Protein AF-A0A108T9I3-F1 (afdb_monomer_lite)

Radius of gyration: 27.57 Å; chains: 1; bounding box: 82×49×71 Å

pLDDT: mean 85.14, std 15.47, range [22.41, 98.88]

Sequence (530 aa):
MWTVSLASMAGVGVYHGQWYLVVEGLPQGRVNMVMTVDGNSQPPIVTITDPADASRILDVEEVRAAGDSLTGRFRAMGVKLSLCLGLHDNRNATGLLMDHFSIKASKDKLFELEIKEGDEDKLSVKDTVWLLAPILVDCSKKVGPRPQPERYMNTTPVNHPNDGCFLNEQGLHALVTRVWAGPGYVDEAGFQTAHEMSDYLLMSYGLVSAEQKKIFKDELIELKHRFPKLRYIEAGNEYDYEQTKGVTVKEYYRKVFRPMMEVVNEVNRELQPDIPIEIGGPVSSCFNPEWIAQLLDDYKADVSADKRLDFISYHGYFVWDETGRNRLFFKDNPSRVLGQREAIDKMLHERGLNESLPVFVSEMGIYPGPLADDYNSMDDDRVRQAVGMLSLFYWYGKSKYIYPFNWVIRHHLEGRKDMLFTADDRTPLEPQFTPYGEAIRKLSLQADTAVSVSYPEPEDGKGLYVQAAIDHDKITLLFWNYQQMGRHAVAARLELKNVPAEWQAAIAQLPTTIVLAPNSIRQLVIPSRQ

Structure (mmCIF, N/CA/C/O backbone):
data_AF-A0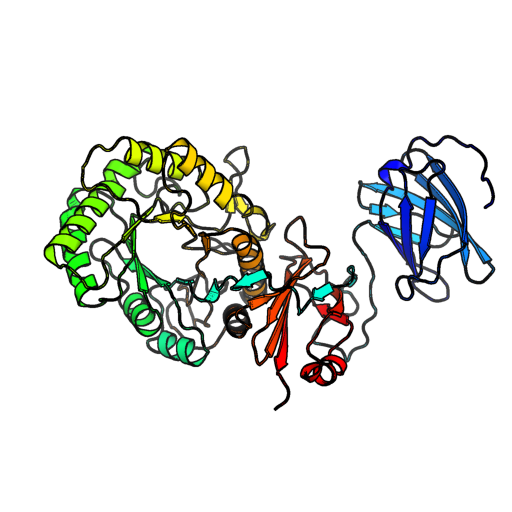A108T9I3-F1
#
_entry.id   AF-A0A108T9I3-F1
#
loop_
_atom_site.group_PDB
_atom_site.id
_atom_site.type_symbol
_atom_site.label_atom_id
_atom_site.label_alt_id
_atom_site.label_comp_id
_atom_site.label_asym_id
_atom_site.label_entity_id
_atom_site.label_seq_id
_atom_site.pdbx_PDB_ins_code
_atom_site.Cartn_x
_atom_site.Cartn_y
_atom_site.Cartn_z
_atom_site.occupancy
_atom_site.B_iso_or_equiv
_atom_site.auth_seq_id
_atom_site.auth_comp_id
_atom_site.auth_asym_id
_atom_site.auth_atom_id
_atom_site.pdbx_PDB_model_num
ATOM 1 N N . MET A 1 1 ? 51.246 -8.852 -21.019 1.00 27.09 1 MET A N 1
ATOM 2 C CA . MET A 1 1 ? 51.237 -8.156 -19.718 1.00 27.09 1 MET A CA 1
ATOM 3 C C . MET A 1 1 ? 52.395 -7.168 -19.763 1.00 27.09 1 MET A C 1
ATOM 5 O O . MET A 1 1 ? 53.535 -7.607 -19.738 1.00 27.09 1 MET A O 1
ATOM 9 N N . TRP A 1 2 ? 52.122 -5.885 -20.011 1.00 22.41 2 TRP A N 1
ATOM 10 C CA . TRP A 1 2 ? 53.150 -4.842 -20.106 1.00 22.41 2 TRP A CA 1
ATOM 11 C C . TRP A 1 2 ? 53.031 -3.925 -18.889 1.00 22.41 2 TRP A C 1
ATOM 13 O O . TRP A 1 2 ? 51.935 -3.499 -18.538 1.00 22.41 2 TRP A O 1
ATOM 23 N N . THR A 1 3 ? 54.157 -3.683 -18.227 1.00 28.61 3 THR A N 1
ATOM 24 C CA . THR A 1 3 ? 54.309 -2.853 -17.029 1.00 28.61 3 THR A CA 1
ATOM 25 C C . THR A 1 3 ? 54.319 -1.370 -17.412 1.00 28.61 3 THR A C 1
ATOM 27 O O . THR A 1 3 ? 55.130 -0.957 -18.240 1.00 28.61 3 THR A O 1
ATOM 30 N N . VAL A 1 4 ? 53.445 -0.565 -16.800 1.00 32.66 4 VAL A N 1
ATOM 31 C CA . VAL A 1 4 ? 53.389 0.903 -16.960 1.00 32.66 4 VAL A CA 1
ATOM 32 C C . VAL A 1 4 ? 54.052 1.577 -15.751 1.00 32.66 4 VAL A C 1
ATOM 34 O O . VAL A 1 4 ? 53.945 1.091 -14.626 1.00 32.66 4 VAL A O 1
ATOM 37 N N . SER A 1 5 ? 54.800 2.658 -16.003 1.00 31.20 5 SER A N 1
ATOM 38 C CA . SER A 1 5 ? 55.717 3.300 -15.051 1.00 31.20 5 SER A CA 1
ATOM 39 C C . SER A 1 5 ? 55.016 4.114 -13.953 1.00 31.20 5 SER A C 1
ATOM 41 O O . SER A 1 5 ? 53.953 4.692 -14.161 1.00 31.20 5 SER A O 1
ATOM 43 N N . LEU A 1 6 ? 55.671 4.194 -12.788 1.00 41.00 6 LEU A N 1
ATOM 44 C CA . LEU A 1 6 ? 55.225 4.920 -11.597 1.00 41.00 6 LEU A CA 1
ATOM 45 C C . LEU A 1 6 ? 55.155 6.446 -11.809 1.00 41.00 6 LEU A C 1
ATOM 47 O O . LEU A 1 6 ? 56.161 7.080 -12.123 1.00 41.00 6 LEU A O 1
ATOM 51 N N . ALA A 1 7 ? 53.988 7.027 -11.520 1.00 34.81 7 ALA A N 1
ATOM 52 C CA . ALA A 1 7 ? 53.776 8.429 -11.148 1.00 34.81 7 ALA A CA 1
ATOM 53 C C . ALA A 1 7 ? 52.651 8.490 -10.091 1.00 34.81 7 ALA A C 1
ATOM 55 O O . ALA A 1 7 ? 51.806 7.599 -10.047 1.00 34.81 7 ALA A O 1
ATOM 56 N N . SER A 1 8 ? 52.692 9.488 -9.200 1.00 40.34 8 SER A N 1
ATOM 57 C CA . SER A 1 8 ? 51.957 9.554 -7.922 1.00 40.34 8 SER A CA 1
ATOM 58 C C . SER A 1 8 ? 50.472 9.160 -8.002 1.00 40.34 8 SER A C 1
ATOM 60 O O . SER A 1 8 ? 49.706 9.796 -8.717 1.00 40.34 8 SER A O 1
ATOM 62 N N . MET A 1 9 ? 50.073 8.154 -7.214 1.00 50.31 9 MET A N 1
ATOM 63 C CA . MET A 1 9 ? 48.766 7.474 -7.271 1.00 50.31 9 MET A CA 1
ATOM 64 C C . MET A 1 9 ? 47.796 7.859 -6.134 1.00 50.31 9 MET A C 1
ATOM 66 O O . MET A 1 9 ? 46.978 7.050 -5.701 1.00 50.31 9 MET A O 1
ATOM 70 N N . ALA A 1 10 ? 47.873 9.088 -5.622 1.00 44.78 10 ALA A N 1
ATOM 71 C CA . ALA A 1 10 ? 46.897 9.596 -4.657 1.00 44.78 10 ALA A CA 1
ATOM 72 C C . ALA A 1 10 ? 45.699 10.197 -5.420 1.00 44.78 10 ALA A C 1
ATOM 74 O O . ALA A 1 10 ? 45.800 11.302 -5.952 1.00 44.78 10 ALA A O 1
ATOM 75 N N . GLY A 1 11 ? 44.590 9.450 -5.526 1.00 52.97 11 GLY A N 1
ATOM 76 C CA . GLY A 1 11 ? 43.345 9.940 -6.149 1.00 52.97 11 GLY A CA 1
ATOM 77 C C . GLY A 1 11 ? 42.548 8.936 -6.992 1.00 52.97 11 GLY A C 1
ATOM 78 O O . GLY A 1 11 ? 41.434 9.235 -7.394 1.00 52.97 11 GLY A O 1
ATOM 79 N N . VAL A 1 12 ? 43.040 7.720 -7.256 1.00 56.31 12 VAL A N 1
ATOM 80 C CA . VAL A 1 12 ? 42.301 6.766 -8.122 1.00 56.31 12 VAL A CA 1
ATOM 81 C C . VAL A 1 12 ? 41.047 6.195 -7.437 1.00 56.31 12 VAL A C 1
ATOM 83 O O . VAL A 1 12 ? 40.071 5.861 -8.104 1.00 56.31 12 VAL A O 1
ATOM 86 N N . GLY A 1 13 ? 41.035 6.119 -6.100 1.00 61.12 13 GLY A N 1
ATOM 87 C CA . GLY A 1 13 ? 39.932 5.531 -5.329 1.00 61.12 13 GLY A CA 1
ATOM 88 C C . GLY A 1 13 ? 38.581 6.236 -5.509 1.00 61.12 13 GLY A C 1
ATOM 89 O O . GLY A 1 13 ? 37.550 5.573 -5.499 1.00 61.12 13 GLY A O 1
ATOM 90 N N . VAL A 1 14 ? 38.563 7.552 -5.758 1.00 67.06 14 VAL A N 1
ATOM 91 C CA . VAL A 1 14 ? 37.309 8.295 -6.011 1.00 67.06 14 VAL A CA 1
ATOM 92 C C . VAL A 1 14 ? 36.669 7.926 -7.356 1.00 67.06 14 VAL A C 1
ATOM 94 O O . VAL A 1 14 ? 35.442 7.904 -7.488 1.00 67.06 14 VAL A O 1
ATOM 97 N N . TYR A 1 15 ? 37.490 7.509 -8.321 1.00 73.50 15 TYR A N 1
ATOM 98 C CA . TYR A 1 15 ? 37.041 6.990 -9.608 1.00 73.50 15 TYR A CA 1
ATOM 99 C C . TYR A 1 15 ? 36.692 5.497 -9.572 1.00 73.50 15 TYR A C 1
ATOM 101 O O . TYR A 1 15 ? 36.250 4.985 -10.593 1.00 73.50 15 TYR A O 1
ATOM 109 N N . HIS A 1 16 ? 36.827 4.794 -8.440 1.00 81.56 16 HIS A N 1
ATOM 110 C CA . HIS A 1 16 ? 36.501 3.367 -8.364 1.00 81.56 16 HIS A CA 1
ATOM 111 C C . HIS A 1 16 ? 35.048 3.087 -8.791 1.00 81.56 16 HIS A C 1
ATOM 113 O O . HIS A 1 16 ? 34.114 3.800 -8.393 1.00 81.56 16 HIS A O 1
ATOM 119 N N . GLY A 1 17 ? 34.879 2.031 -9.588 1.00 74.00 17 GLY A N 1
ATOM 120 C CA . GLY A 1 17 ? 33.599 1.584 -10.127 1.00 74.00 17 GLY A CA 1
ATOM 121 C C . GLY A 1 17 ? 33.434 1.850 -11.624 1.00 74.00 17 GLY A C 1
ATOM 122 O O . GLY A 1 17 ? 34.388 2.142 -12.348 1.00 74.00 17 GLY A O 1
ATOM 123 N N . GLN A 1 18 ? 32.200 1.695 -12.094 1.00 80.31 18 GLN A N 1
ATOM 124 C CA . GLN A 1 18 ? 31.828 1.860 -13.494 1.00 80.31 18 GLN A CA 1
ATOM 125 C C . GLN A 1 18 ? 31.383 3.301 -13.771 1.00 80.31 18 GLN A C 1
ATOM 127 O O . GLN A 1 18 ? 30.602 3.876 -13.018 1.00 80.31 18 GLN A O 1
ATOM 132 N N . TRP A 1 19 ? 31.874 3.857 -14.872 1.00 83.81 19 TRP A N 1
ATOM 133 C CA . TRP A 1 19 ? 31.582 5.189 -15.382 1.00 83.81 19 TRP A CA 1
ATOM 134 C C . TRP A 1 19 ? 31.080 5.096 -16.816 1.00 83.81 19 TRP A C 1
ATOM 136 O O . TRP A 1 19 ? 31.602 4.344 -17.638 1.00 83.81 19 TRP A O 1
ATOM 146 N N . TYR A 1 20 ? 30.093 5.913 -17.135 1.00 79.31 20 TYR A N 1
ATOM 147 C CA . TYR A 1 20 ? 29.485 6.020 -18.449 1.00 79.31 20 TYR A CA 1
ATOM 148 C C . TYR A 1 20 ? 29.906 7.336 -19.069 1.00 79.31 20 TYR A C 1
ATOM 150 O O . TYR A 1 20 ? 29.678 8.395 -18.494 1.00 79.31 20 TYR A O 1
ATOM 158 N N . LEU A 1 21 ? 30.577 7.249 -20.211 1.00 84.06 21 LEU A N 1
ATOM 159 C CA . LEU A 1 21 ? 31.202 8.367 -20.892 1.00 84.06 21 LEU A CA 1
ATOM 160 C C . LEU A 1 21 ? 30.420 8.694 -22.157 1.00 84.06 21 LEU A C 1
ATOM 162 O O . LEU A 1 21 ? 30.103 7.818 -22.963 1.00 84.06 21 LEU A O 1
ATOM 166 N N . VAL A 1 22 ? 30.190 9.981 -22.351 1.00 81.12 22 VAL A N 1
ATOM 167 C CA . VAL A 1 22 ? 29.563 10.564 -23.528 1.00 81.12 22 VAL A CA 1
ATOM 168 C C . VAL A 1 22 ? 30.554 11.530 -24.141 1.00 81.12 22 VAL A C 1
ATOM 170 O O . VAL A 1 22 ? 30.926 12.505 -23.495 1.00 81.12 22 VAL A O 1
ATOM 173 N N . VAL A 1 23 ? 30.970 11.261 -25.375 1.00 83.06 23 VAL A N 1
ATOM 174 C CA . VAL A 1 23 ? 31.850 12.136 -26.148 1.00 83.06 23 VAL A CA 1
ATOM 175 C C . VAL A 1 23 ? 31.029 12.877 -27.193 1.00 83.06 23 VAL A C 1
ATOM 177 O O . VAL A 1 23 ? 30.382 12.258 -28.040 1.00 83.06 23 VAL A O 1
ATOM 180 N N . GLU A 1 24 ? 31.071 14.202 -27.143 1.00 79.06 24 GLU A N 1
ATOM 181 C CA . GLU A 1 24 ? 30.336 15.106 -28.025 1.00 79.06 24 GLU A CA 1
ATOM 182 C C . GLU A 1 24 ? 31.293 15.834 -28.984 1.00 79.06 24 GLU A C 1
ATOM 184 O O . GLU A 1 24 ? 32.443 16.128 -28.651 1.00 79.06 24 GLU A O 1
ATOM 189 N N . GLY A 1 25 ? 30.804 16.155 -30.186 1.00 74.50 25 GLY A N 1
ATOM 190 C CA . GLY A 1 25 ? 31.537 16.955 -31.176 1.00 74.50 25 GLY A CA 1
ATOM 191 C C . GLY A 1 25 ? 32.427 16.173 -32.148 1.00 74.50 25 GLY A C 1
ATOM 192 O O . GLY A 1 25 ? 33.149 16.797 -32.922 1.00 74.50 25 GLY A O 1
ATOM 193 N N . LEU A 1 26 ? 32.391 14.835 -32.142 1.00 77.00 26 LEU A N 1
ATOM 194 C CA . LEU A 1 26 ? 33.116 14.032 -33.134 1.00 77.00 26 LEU A CA 1
ATOM 195 C C . LEU A 1 26 ? 32.458 14.142 -34.530 1.00 77.00 26 LEU A C 1
ATOM 197 O O . LEU A 1 26 ? 31.241 14.318 -34.617 1.00 77.00 26 LEU A O 1
ATOM 201 N N . PRO A 1 27 ? 33.219 13.975 -35.633 1.00 70.25 27 PRO A N 1
ATOM 202 C CA . PRO A 1 27 ? 32.680 14.019 -37.001 1.00 70.25 27 PRO A CA 1
ATOM 203 C C . PRO A 1 27 ? 31.541 13.023 -37.272 1.00 70.25 27 PRO A C 1
ATOM 205 O O . PRO A 1 27 ? 30.636 13.306 -38.049 1.00 70.25 27 PRO A O 1
ATOM 208 N N . GLN A 1 28 ? 31.583 11.864 -36.617 1.00 63.97 28 GLN A N 1
ATOM 209 C CA . GLN A 1 28 ? 30.567 10.810 -36.667 1.00 63.97 28 GLN A CA 1
ATOM 210 C C . GLN A 1 28 ? 29.396 11.030 -35.691 1.00 63.97 28 GLN A C 1
ATOM 212 O O . GLN A 1 28 ? 28.569 10.141 -35.517 1.00 63.97 28 GLN A O 1
ATOM 217 N N . GLY A 1 29 ? 29.336 12.192 -35.038 1.00 67.44 29 GLY A N 1
ATOM 218 C CA . GLY A 1 29 ? 28.352 12.499 -34.008 1.00 67.44 29 GLY A CA 1
ATOM 219 C C . GLY A 1 29 ? 28.766 12.007 -32.623 1.00 67.44 29 GLY A C 1
ATOM 220 O O . GLY A 1 29 ? 29.940 11.804 -32.325 1.00 67.44 29 GLY A O 1
ATOM 221 N N . ARG A 1 30 ? 27.790 11.857 -31.734 1.00 71.69 30 ARG A N 1
ATOM 222 C CA . ARG A 1 30 ? 28.009 11.464 -30.339 1.00 71.69 30 ARG A CA 1
ATOM 223 C C . ARG A 1 30 ? 28.505 10.016 -30.233 1.00 71.69 30 ARG A C 1
ATOM 225 O O . ARG A 1 30 ? 27.968 9.129 -30.890 1.00 71.69 30 ARG A O 1
ATOM 232 N N . VAL A 1 31 ? 29.479 9.763 -29.356 1.00 76.06 31 VAL A N 1
ATOM 233 C CA . VAL A 1 31 ? 29.969 8.407 -29.045 1.00 76.06 31 VAL A CA 1
ATOM 234 C C . VAL A 1 31 ? 29.821 8.112 -27.559 1.00 76.06 31 VAL A C 1
ATOM 236 O O . VAL A 1 31 ? 30.131 8.937 -26.705 1.00 76.06 31 VAL A O 1
ATOM 239 N N . ASN A 1 32 ? 29.363 6.903 -27.265 1.00 75.00 32 ASN A N 1
ATOM 240 C CA . ASN A 1 32 ? 29.048 6.411 -25.936 1.00 75.00 32 ASN A CA 1
ATOM 241 C C . ASN A 1 32 ? 30.070 5.326 -25.552 1.00 75.00 32 ASN A C 1
ATOM 243 O O . ASN A 1 32 ? 30.344 4.436 -26.351 1.00 75.00 32 ASN A O 1
ATOM 247 N N . MET A 1 33 ? 30.646 5.392 -24.351 1.00 78.94 33 MET A N 1
ATOM 248 C CA . MET A 1 33 ? 31.641 4.433 -23.850 1.00 78.94 33 MET A CA 1
ATOM 249 C C . MET A 1 33 ? 31.364 4.076 -22.389 1.00 78.94 33 MET A C 1
ATOM 251 O O . MET A 1 33 ? 30.764 4.853 -21.649 1.00 78.94 33 MET A O 1
ATOM 255 N N . VAL A 1 34 ? 31.835 2.913 -21.950 1.00 77.44 34 VAL A N 1
ATOM 256 C CA . VAL A 1 34 ? 31.811 2.508 -20.539 1.00 77.44 34 VAL A CA 1
ATOM 257 C C . VAL A 1 34 ? 33.240 2.338 -20.057 1.00 77.44 34 VAL A C 1
ATOM 259 O O . VAL A 1 34 ? 33.960 1.503 -20.591 1.00 77.44 34 VAL A O 1
ATOM 262 N N . MET A 1 35 ? 33.643 3.093 -19.040 1.00 84.44 35 MET A N 1
ATOM 263 C CA . MET A 1 35 ? 34.938 2.977 -18.377 1.00 84.44 35 MET A CA 1
ATOM 264 C C . MET A 1 35 ? 34.757 2.318 -17.009 1.00 84.44 35 MET A C 1
ATOM 266 O O . MET A 1 35 ? 34.059 2.854 -16.160 1.00 84.44 35 MET A O 1
ATOM 270 N N . THR A 1 36 ? 35.407 1.188 -16.753 1.00 81.12 36 THR A N 1
ATOM 271 C CA . THR A 1 36 ? 35.439 0.571 -15.419 1.00 81.12 36 THR A CA 1
ATOM 272 C C . THR A 1 36 ? 36.816 0.753 -14.813 1.00 81.12 36 THR A C 1
ATOM 274 O O . THR A 1 36 ? 37.811 0.405 -15.449 1.00 81.12 36 THR A O 1
ATOM 277 N N . VAL A 1 37 ? 36.870 1.283 -13.592 1.00 80.81 37 VAL A N 1
ATOM 278 C CA . VAL A 1 37 ? 38.105 1.543 -12.848 1.00 80.81 37 VAL A CA 1
ATOM 279 C C . VAL A 1 37 ? 38.138 0.654 -11.610 1.00 80.81 37 VAL A C 1
ATOM 281 O O . VAL A 1 37 ? 37.393 0.868 -10.652 1.00 80.81 37 VAL A O 1
ATOM 284 N N . ASP A 1 38 ? 39.047 -0.315 -11.592 1.00 75.69 38 ASP A N 1
ATOM 285 C CA . ASP A 1 38 ? 39.394 -1.050 -10.381 1.00 75.69 38 ASP A CA 1
ATOM 286 C C . ASP A 1 38 ? 40.496 -0.309 -9.614 1.00 75.69 38 ASP A C 1
ATOM 288 O O . ASP A 1 38 ? 41.683 -0.630 -9.689 1.00 75.69 38 ASP A O 1
ATOM 292 N N . GLY A 1 39 ? 40.081 0.701 -8.851 1.00 66.38 39 GLY A N 1
ATOM 293 C CA . GLY A 1 39 ? 40.964 1.458 -7.960 1.00 66.38 39 GLY A CA 1
ATOM 294 C C . GLY A 1 39 ? 41.554 0.672 -6.776 1.00 66.38 39 GLY A C 1
ATOM 295 O O . GLY A 1 39 ? 42.382 1.235 -6.065 1.00 66.38 39 GLY A O 1
ATOM 296 N N . ASN A 1 40 ? 41.153 -0.589 -6.552 1.00 68.62 40 ASN A N 1
ATOM 297 C CA . ASN A 1 40 ? 41.676 -1.424 -5.461 1.00 68.62 40 ASN A CA 1
ATOM 298 C C . ASN A 1 40 ? 42.895 -2.259 -5.891 1.00 68.62 40 ASN A C 1
ATOM 300 O O . ASN A 1 40 ? 43.617 -2.787 -5.043 1.00 68.62 40 ASN A O 1
ATOM 304 N N . SER A 1 41 ? 43.140 -2.371 -7.198 1.00 60.62 41 SER A N 1
ATOM 305 C CA . SER A 1 41 ? 44.319 -3.028 -7.765 1.00 60.62 41 SER A CA 1
ATOM 306 C C . SER A 1 41 ? 45.537 -2.089 -7.800 1.00 60.62 41 SER A C 1
ATOM 308 O O . SER A 1 41 ? 45.401 -0.870 -7.921 1.00 60.62 41 SER A O 1
ATOM 310 N N . GLN A 1 42 ? 46.752 -2.642 -7.668 1.00 63.75 42 GLN A N 1
ATOM 311 C CA . GLN A 1 42 ? 48.006 -1.894 -7.832 1.00 63.75 42 GLN A CA 1
ATOM 312 C C . GLN A 1 42 ? 48.895 -2.553 -8.901 1.00 63.75 42 GLN A C 1
ATOM 314 O O . GLN A 1 42 ? 49.471 -3.611 -8.634 1.00 63.75 42 GLN A O 1
ATOM 319 N N . PRO A 1 43 ? 49.038 -1.946 -10.098 1.00 61.62 43 PRO A N 1
ATOM 320 C CA . PRO A 1 43 ? 48.430 -0.682 -10.540 1.00 61.62 43 PRO A CA 1
ATOM 321 C C . PRO A 1 43 ? 46.909 -0.802 -10.763 1.00 61.62 43 PRO A C 1
ATOM 323 O O . PRO A 1 43 ? 46.436 -1.911 -11.014 1.00 61.62 43 PRO A O 1
ATOM 326 N N . PRO A 1 44 ? 46.153 0.312 -10.705 1.00 63.72 44 PRO A N 1
ATOM 327 C CA . PRO A 1 44 ? 44.722 0.306 -10.982 1.00 63.72 44 PRO A CA 1
ATOM 328 C C . PRO A 1 44 ? 44.448 -0.162 -12.410 1.00 63.72 44 PRO A C 1
ATOM 330 O O . PRO A 1 44 ? 45.069 0.311 -13.366 1.00 63.72 44 PRO A O 1
ATOM 333 N N . ILE A 1 45 ? 43.497 -1.075 -12.556 1.00 71.56 45 ILE A N 1
ATOM 334 C CA . ILE A 1 45 ? 43.069 -1.589 -13.853 1.00 71.56 45 ILE A CA 1
ATOM 335 C C . ILE A 1 45 ? 41.927 -0.715 -14.361 1.00 71.56 45 ILE A C 1
ATOM 337 O O . ILE A 1 45 ? 40.906 -0.560 -13.694 1.00 71.56 45 ILE A O 1
ATOM 341 N N . VAL A 1 46 ? 42.085 -0.165 -15.563 1.00 76.50 46 VAL A N 1
ATOM 342 C CA . VAL A 1 46 ? 41.010 0.537 -16.267 1.00 76.50 46 VAL A CA 1
ATOM 343 C C . VAL A 1 46 ? 40.679 -0.211 -17.542 1.00 76.50 46 VAL A C 1
ATOM 345 O O . VAL A 1 46 ? 41.566 -0.551 -18.321 1.00 76.50 46 VAL A O 1
ATOM 348 N N . THR A 1 47 ? 39.393 -0.448 -17.760 1.00 79.75 47 THR A N 1
ATOM 349 C CA . THR A 1 47 ? 38.870 -1.016 -19.004 1.00 79.75 47 THR A CA 1
ATOM 350 C C . THR A 1 47 ? 37.890 -0.036 -19.618 1.00 79.75 47 THR A C 1
ATOM 352 O O . THR A 1 47 ? 37.113 0.587 -18.898 1.00 79.75 47 THR A O 1
ATOM 355 N N . ILE A 1 48 ? 37.931 0.121 -20.940 1.00 80.81 48 ILE A N 1
ATOM 356 C CA . ILE A 1 48 ? 36.933 0.898 -21.679 1.00 80.81 48 ILE A CA 1
ATOM 357 C C . ILE A 1 48 ? 36.260 -0.042 -22.674 1.00 80.81 48 ILE A C 1
ATOM 359 O O . ILE A 1 48 ? 36.945 -0.775 -23.381 1.00 80.81 48 ILE A O 1
ATOM 363 N N . THR A 1 49 ? 34.933 -0.044 -22.713 1.00 73.50 49 THR A N 1
ATOM 364 C CA . THR A 1 49 ? 34.128 -0.921 -23.573 1.00 73.50 49 THR A CA 1
ATOM 365 C C . THR A 1 49 ? 33.073 -0.134 -24.338 1.00 73.50 49 THR A C 1
ATOM 367 O O . THR A 1 49 ? 32.677 0.967 -23.938 1.00 73.50 49 THR A O 1
ATOM 370 N N . ASP A 1 50 ? 32.629 -0.710 -25.452 1.00 66.19 50 ASP A N 1
ATOM 371 C CA . ASP A 1 50 ? 31.461 -0.243 -26.190 1.00 66.19 50 ASP A CA 1
ATOM 372 C C . ASP A 1 50 ? 30.181 -0.693 -25.451 1.00 66.19 50 ASP A C 1
ATOM 374 O O . ASP A 1 50 ? 30.011 -1.890 -25.206 1.00 66.19 50 ASP A O 1
ATOM 378 N N . PRO A 1 51 ? 29.260 0.215 -25.076 1.00 58.88 51 PRO A N 1
ATOM 379 C CA . PRO A 1 51 ? 28.012 -0.164 -24.417 1.00 58.88 51 PRO A CA 1
ATOM 380 C C . PRO A 1 51 ? 27.108 -1.069 -25.271 1.00 58.88 51 PRO A C 1
ATOM 382 O O . PRO A 1 51 ? 26.250 -1.742 -24.699 1.00 58.88 51 PRO A O 1
ATOM 385 N N . ALA A 1 52 ? 27.276 -1.099 -26.600 1.00 50.78 52 ALA A N 1
ATOM 386 C CA . ALA A 1 52 ? 26.550 -1.998 -27.500 1.00 50.78 52 ALA A CA 1
ATOM 387 C C . ALA A 1 52 ? 27.189 -3.398 -27.607 1.00 50.78 52 ALA A C 1
ATOM 389 O O . ALA A 1 52 ? 26.509 -4.349 -27.991 1.00 50.78 52 ALA A O 1
ATOM 390 N N . ASP A 1 53 ? 28.468 -3.540 -27.245 1.00 54.41 53 ASP A N 1
ATOM 391 C CA . ASP A 1 53 ? 29.206 -4.804 -27.265 1.00 54.41 53 ASP A CA 1
ATOM 392 C C . ASP A 1 53 ? 30.311 -4.809 -26.194 1.00 54.41 53 ASP A C 1
ATOM 394 O O . ASP A 1 53 ? 31.459 -4.421 -26.426 1.00 54.41 53 ASP A O 1
ATOM 398 N N . ALA A 1 54 ? 29.963 -5.305 -25.004 1.00 51.59 54 ALA A N 1
ATOM 399 C CA . ALA A 1 54 ? 30.871 -5.378 -23.860 1.00 51.59 54 ALA A CA 1
ATOM 400 C C . ALA A 1 54 ? 32.079 -6.315 -24.075 1.00 51.59 54 ALA A C 1
ATOM 402 O O . ALA A 1 54 ? 33.016 -6.285 -23.277 1.00 51.59 54 ALA A O 1
ATOM 403 N N . SER A 1 55 ? 32.086 -7.141 -25.133 1.00 52.25 55 SER A N 1
ATOM 404 C CA . SER A 1 55 ? 33.244 -7.971 -25.492 1.00 52.25 55 SER A CA 1
ATOM 405 C C . SER A 1 55 ? 34.341 -7.169 -26.204 1.00 52.25 55 SER A C 1
ATOM 407 O O . SER A 1 55 ? 35.505 -7.579 -26.231 1.00 52.25 55 SER A O 1
ATOM 409 N N . ARG A 1 56 ? 33.995 -5.987 -26.730 1.00 60.53 56 ARG A N 1
ATOM 410 C CA . ARG A 1 56 ? 34.916 -5.075 -27.399 1.00 60.53 56 ARG A CA 1
ATOM 411 C C . ARG A 1 56 ? 35.609 -4.171 -26.383 1.00 60.53 56 ARG A C 1
ATOM 413 O O . ARG A 1 56 ? 35.202 -3.036 -26.137 1.00 60.53 56 ARG A O 1
ATOM 420 N N . ILE A 1 57 ? 36.684 -4.692 -25.804 1.00 60.81 57 ILE A N 1
ATOM 421 C CA . ILE A 1 57 ? 37.566 -3.946 -24.904 1.00 60.81 57 ILE A CA 1
ATOM 422 C C . ILE A 1 57 ? 38.509 -3.078 -25.744 1.00 60.81 57 ILE A C 1
ATOM 424 O O . ILE A 1 57 ? 39.165 -3.563 -26.663 1.00 60.81 57 ILE A O 1
ATOM 428 N N . LEU A 1 58 ? 38.566 -1.784 -25.441 1.00 69.12 58 LEU A N 1
ATOM 429 C CA . LEU A 1 58 ? 39.539 -0.861 -26.015 1.00 69.12 58 LEU A CA 1
ATOM 430 C C . LEU A 1 58 ? 40.871 -1.001 -25.272 1.00 69.12 58 LEU A C 1
ATOM 432 O O . LEU A 1 58 ? 40.903 -1.022 -24.039 1.00 69.12 58 LEU A O 1
ATOM 436 N N . ASP A 1 59 ? 41.972 -1.074 -26.020 1.00 72.44 59 ASP A N 1
ATOM 437 C CA . ASP A 1 59 ? 43.308 -1.270 -25.454 1.00 72.44 59 ASP A CA 1
ATOM 438 C C . ASP A 1 59 ? 43.752 -0.015 -24.694 1.00 72.44 59 ASP A C 1
ATOM 440 O O . ASP A 1 59 ? 44.170 0.975 -25.300 1.00 72.44 59 ASP A O 1
ATOM 444 N N . VAL A 1 60 ? 43.670 -0.043 -23.364 1.00 75.88 60 VAL A N 1
ATOM 445 C CA . VAL A 1 60 ? 44.159 1.038 -22.499 1.00 75.88 60 VAL A CA 1
ATOM 446 C C . VAL A 1 60 ? 45.682 0.933 -22.374 1.00 75.88 60 VAL A C 1
ATOM 448 O O . VAL A 1 60 ? 46.211 -0.070 -21.902 1.00 75.88 60 VAL A O 1
ATOM 451 N N . GLU A 1 61 ? 46.399 1.967 -22.816 1.00 77.38 61 GLU A N 1
ATOM 452 C CA . GLU A 1 61 ? 47.867 2.020 -22.793 1.00 77.38 61 GLU A CA 1
ATOM 453 C C . GLU A 1 61 ? 48.401 2.608 -21.480 1.00 77.38 61 GLU A C 1
ATOM 455 O O . GLU A 1 61 ? 49.447 2.187 -20.990 1.00 77.38 61 GLU A O 1
ATOM 460 N N . GLU A 1 62 ? 47.715 3.608 -20.924 1.00 78.25 62 GLU A N 1
ATOM 461 C CA . GLU A 1 62 ? 48.184 4.357 -19.758 1.00 78.25 62 GLU A CA 1
ATOM 462 C C . GLU A 1 62 ? 47.008 5.016 -19.036 1.00 78.25 62 GLU A C 1
ATOM 464 O O . GLU A 1 62 ? 46.117 5.554 -19.691 1.00 78.25 62 GLU A O 1
ATOM 469 N N . VAL A 1 63 ? 47.031 5.032 -17.700 1.00 75.25 63 VAL A N 1
ATOM 470 C CA . VAL A 1 63 ? 46.121 5.837 -16.874 1.00 75.25 63 VAL A CA 1
ATOM 471 C C . VAL A 1 63 ? 46.896 6.473 -15.728 1.00 75.25 63 VAL A C 1
ATOM 473 O O . VAL A 1 63 ? 47.707 5.819 -15.074 1.00 75.25 63 VAL A O 1
ATOM 476 N N . ARG A 1 64 ? 46.634 7.755 -15.475 1.00 76.19 64 ARG A N 1
ATOM 477 C CA . ARG A 1 64 ? 47.163 8.522 -14.348 1.00 76.19 64 ARG A CA 1
ATOM 478 C C . ARG A 1 64 ? 46.018 9.257 -13.668 1.00 76.19 64 ARG A C 1
ATOM 480 O O . ARG A 1 64 ? 45.273 9.964 -14.339 1.00 76.19 64 ARG A O 1
ATOM 487 N N . ALA A 1 65 ? 45.915 9.144 -12.349 1.00 70.12 65 ALA A N 1
ATOM 488 C CA . ALA A 1 65 ? 45.039 10.004 -11.560 1.00 70.12 65 ALA A CA 1
ATOM 489 C C . ALA A 1 65 ? 45.873 10.918 -10.663 1.00 70.12 65 ALA A C 1
ATOM 491 O O . ALA A 1 65 ? 46.864 10.474 -10.085 1.00 70.12 65 ALA A O 1
ATOM 492 N N . ALA A 1 66 ? 45.458 12.173 -10.540 1.00 70.31 66 ALA A N 1
ATOM 493 C CA . ALA A 1 66 ? 46.055 13.152 -9.645 1.00 70.31 66 ALA A CA 1
ATOM 494 C C . ALA A 1 66 ? 44.938 13.994 -9.018 1.00 70.31 66 ALA A C 1
ATOM 496 O O . ALA A 1 66 ? 44.332 14.824 -9.697 1.00 70.31 66 ALA A O 1
ATOM 497 N N . GLY A 1 67 ? 44.653 13.763 -7.731 1.00 71.50 67 GLY A N 1
ATOM 498 C CA . GLY A 1 67 ? 43.525 14.401 -7.047 1.00 71.50 67 GLY A CA 1
ATOM 499 C C . GLY A 1 67 ? 42.204 14.096 -7.756 1.00 71.50 67 GLY A C 1
ATOM 500 O O . GLY A 1 67 ? 41.881 12.931 -7.982 1.00 71.50 67 GLY A O 1
ATOM 501 N N . ASP A 1 68 ? 41.494 15.147 -8.161 1.00 78.62 68 ASP A N 1
ATOM 502 C CA . ASP A 1 68 ? 40.200 15.055 -8.842 1.00 78.62 68 ASP A CA 1
ATOM 503 C C . ASP A 1 68 ? 40.313 14.844 -10.357 1.00 78.62 68 ASP A C 1
ATOM 505 O O . ASP A 1 68 ? 39.292 14.792 -11.036 1.00 78.62 68 ASP A O 1
ATOM 509 N N . SER A 1 69 ? 41.518 14.702 -10.919 1.00 80.88 69 SER A N 1
ATOM 510 C CA . SER A 1 69 ? 41.715 14.505 -12.359 1.00 80.88 69 SER A CA 1
ATOM 511 C C . SER A 1 69 ? 42.157 13.086 -12.709 1.00 80.88 69 SER A C 1
ATOM 513 O O . SER A 1 69 ? 43.068 12.537 -12.088 1.00 80.88 69 SER A O 1
ATOM 515 N N . LEU A 1 70 ? 41.544 12.513 -13.747 1.00 84.50 70 LEU A N 1
ATOM 516 C CA . LEU A 1 70 ? 41.924 11.253 -14.376 1.00 84.50 70 LEU A CA 1
ATOM 517 C C . LEU A 1 70 ? 42.335 11.511 -15.828 1.00 84.50 70 LEU A C 1
ATOM 519 O O . LEU A 1 70 ? 41.555 12.015 -16.628 1.00 84.50 70 LEU A O 1
ATOM 523 N N . THR A 1 71 ? 43.546 11.114 -16.195 1.00 84.56 71 THR A N 1
ATOM 524 C CA . THR A 1 71 ? 44.036 11.156 -17.577 1.00 84.56 71 THR A CA 1
ATOM 525 C C . THR A 1 71 ? 44.359 9.750 -18.054 1.00 84.56 71 THR A C 1
ATOM 527 O O . THR A 1 71 ? 44.896 8.940 -17.302 1.00 84.56 71 THR A O 1
ATOM 530 N N . GLY A 1 72 ? 44.032 9.438 -19.301 1.00 83.81 72 GLY A N 1
ATOM 531 C CA . GLY A 1 72 ? 44.246 8.121 -19.880 1.00 83.81 72 GLY A CA 1
ATOM 532 C C . GLY A 1 72 ? 44.606 8.177 -21.356 1.00 83.81 72 GLY A C 1
ATOM 533 O O . GLY A 1 72 ? 44.319 9.150 -22.054 1.00 83.81 72 GLY A O 1
ATOM 534 N N . ARG A 1 73 ? 45.245 7.116 -21.843 1.00 83.75 73 ARG A N 1
ATOM 535 C CA . ARG A 1 73 ? 45.481 6.867 -23.265 1.00 83.75 73 ARG A CA 1
ATOM 536 C C . ARG A 1 73 ? 44.991 5.478 -23.614 1.00 83.75 73 ARG A C 1
ATOM 538 O O . ARG A 1 73 ? 45.302 4.523 -22.906 1.00 83.75 73 ARG A O 1
ATOM 545 N N . PHE A 1 74 ? 44.260 5.360 -24.710 1.00 84.75 74 PHE A N 1
ATOM 546 C CA . PHE A 1 74 ? 43.757 4.081 -25.200 1.00 84.75 74 PHE A CA 1
ATOM 547 C C . PHE A 1 74 ? 43.747 4.043 -26.726 1.00 84.75 74 PHE A C 1
ATOM 549 O O . PHE A 1 74 ? 43.861 5.082 -27.381 1.00 84.75 74 PHE A O 1
ATOM 556 N N . ARG A 1 75 ? 43.625 2.849 -27.310 1.00 78.38 75 ARG A N 1
ATOM 557 C CA . ARG A 1 75 ? 43.419 2.687 -28.750 1.00 78.38 75 ARG A CA 1
ATOM 558 C C . ARG A 1 75 ? 41.989 2.318 -29.076 1.00 78.38 75 ARG A C 1
ATOM 560 O O . ARG A 1 75 ? 41.423 1.393 -28.506 1.00 78.38 75 ARG A O 1
ATOM 567 N N . ALA A 1 76 ? 41.456 2.991 -30.085 1.00 74.25 76 ALA A N 1
ATOM 568 C CA . ALA A 1 76 ? 40.218 2.610 -30.741 1.00 74.25 76 ALA A CA 1
ATOM 569 C C . ALA A 1 76 ? 40.402 2.727 -32.254 1.00 74.25 76 ALA A C 1
ATOM 571 O O . ALA A 1 76 ? 41.007 3.681 -32.740 1.00 74.25 76 ALA A O 1
ATOM 572 N N . MET A 1 77 ? 39.909 1.736 -33.003 1.00 70.81 77 MET A N 1
ATOM 573 C CA . MET A 1 77 ? 39.973 1.714 -34.476 1.00 70.81 77 MET A CA 1
ATOM 574 C C . MET A 1 77 ? 41.386 1.968 -35.047 1.00 70.81 77 MET A C 1
ATOM 576 O O . MET A 1 77 ? 41.546 2.610 -36.079 1.00 70.81 77 MET A O 1
ATOM 580 N N . GLY A 1 78 ? 42.427 1.486 -34.359 1.00 72.38 78 GLY A N 1
ATOM 581 C CA . GLY A 1 78 ? 43.827 1.656 -34.770 1.00 72.38 78 GLY A CA 1
ATOM 582 C C . GLY A 1 78 ? 44.455 3.019 -34.440 1.00 72.38 78 GLY A C 1
ATOM 583 O O . GLY A 1 78 ? 45.650 3.196 -34.672 1.00 72.38 78 GLY A O 1
ATOM 584 N N . VAL A 1 79 ? 43.705 3.956 -33.850 1.00 78.00 79 VAL A N 1
ATOM 585 C CA . VAL A 1 79 ? 44.174 5.304 -33.487 1.00 78.00 79 VAL A CA 1
ATOM 586 C C . VAL A 1 79 ? 44.410 5.398 -31.980 1.00 78.00 79 VAL A C 1
ATOM 588 O O . VAL A 1 79 ? 43.653 4.830 -31.195 1.00 78.00 79 VAL A O 1
ATOM 591 N N . LYS A 1 80 ? 45.464 6.115 -31.569 1.00 83.44 80 LYS A N 1
ATOM 592 C CA . LYS A 1 80 ? 45.706 6.465 -30.162 1.00 83.44 80 LYS A CA 1
ATOM 593 C C . LYS A 1 80 ? 44.871 7.679 -29.772 1.00 83.44 80 LYS A C 1
ATOM 595 O O . LYS A 1 80 ? 44.979 8.722 -30.409 1.00 83.44 80 LYS A O 1
ATOM 600 N N . LEU A 1 81 ? 44.102 7.546 -28.704 1.00 85.12 81 LEU A N 1
ATOM 601 C CA . LEU A 1 81 ? 43.231 8.579 -28.162 1.00 85.12 81 LEU A CA 1
ATOM 602 C C . LEU A 1 81 ? 43.707 8.950 -26.756 1.00 85.12 81 LEU A C 1
ATOM 604 O O . LEU A 1 81 ? 44.065 8.069 -25.971 1.00 85.12 81 LEU A O 1
ATOM 608 N N . SER A 1 82 ? 43.725 10.245 -26.441 1.00 88.44 82 SER A N 1
ATOM 609 C CA . SER A 1 82 ? 43.906 10.751 -25.077 1.00 88.44 82 SER A CA 1
ATOM 610 C C . SER A 1 82 ? 42.554 11.111 -24.470 1.00 88.44 82 SER A C 1
ATOM 612 O O . SER A 1 82 ? 41.671 11.606 -25.164 1.00 88.44 82 SER A O 1
ATOM 614 N N . LEU A 1 83 ? 42.403 10.864 -23.176 1.00 89.19 83 LEU A N 1
ATOM 615 C CA . LEU A 1 83 ? 41.230 11.196 -22.380 1.00 89.19 83 LEU A CA 1
ATOM 616 C C . LEU A 1 83 ? 41.678 11.949 -21.132 1.00 89.19 83 LEU A C 1
ATOM 618 O O . LEU A 1 83 ? 42.633 11.543 -20.475 1.00 89.19 83 LEU A O 1
ATOM 622 N N . CYS A 1 84 ? 40.980 13.026 -20.803 1.00 89.31 84 CYS A N 1
ATOM 623 C CA . CYS A 1 84 ? 41.136 13.771 -19.565 1.00 89.31 84 CYS A CA 1
ATOM 624 C C . CYS A 1 84 ? 39.755 13.966 -18.940 1.00 89.31 84 CYS A C 1
ATOM 626 O O . CYS A 1 84 ? 38.827 14.363 -19.640 1.00 89.31 84 CYS A O 1
ATOM 628 N N . LEU A 1 85 ? 39.622 13.684 -17.648 1.00 88.56 85 LEU A N 1
ATOM 629 C CA . LEU A 1 85 ? 38.431 13.892 -16.835 1.00 88.56 85 LEU A CA 1
ATOM 630 C C . LEU A 1 85 ? 38.816 14.646 -15.561 1.00 88.56 85 LEU A C 1
ATOM 632 O O . LEU A 1 85 ? 39.892 14.429 -15.003 1.00 88.56 85 LEU A O 1
ATOM 636 N N . GLY A 1 86 ? 37.925 15.515 -15.102 1.00 86.69 86 GLY A N 1
ATOM 637 C CA . GLY A 1 86 ? 37.941 16.140 -13.787 1.00 86.69 86 GLY A CA 1
ATOM 638 C C . GLY A 1 86 ? 36.606 15.898 -13.090 1.00 86.69 86 GLY A C 1
ATOM 639 O O . GLY A 1 86 ? 35.554 16.069 -13.714 1.00 86.69 86 GLY A O 1
ATOM 640 N N . LEU A 1 87 ? 36.638 15.487 -11.820 1.00 79.94 87 LEU A N 1
ATOM 641 C CA . LEU A 1 87 ? 35.430 15.320 -11.013 1.00 79.94 87 LEU A CA 1
ATOM 642 C C . LEU A 1 87 ? 34.757 16.674 -10.807 1.00 79.94 87 LEU A C 1
ATOM 644 O O . LEU A 1 87 ? 35.403 17.672 -10.495 1.00 79.94 87 LEU A O 1
ATOM 648 N N . HIS A 1 88 ? 33.442 16.676 -10.968 1.00 75.38 88 HIS A N 1
ATOM 649 C CA . HIS A 1 88 ? 32.575 17.741 -10.488 1.00 75.38 88 HIS A CA 1
ATOM 650 C C . HIS A 1 88 ? 32.036 17.389 -9.094 1.00 75.38 88 HIS A C 1
ATOM 652 O O . HIS A 1 88 ? 31.953 18.242 -8.215 1.00 75.38 88 HIS A O 1
ATOM 658 N N . ASP A 1 89 ? 31.709 16.112 -8.887 1.00 74.12 89 ASP A N 1
ATOM 659 C CA . ASP A 1 89 ? 31.306 15.523 -7.612 1.00 74.12 89 ASP A CA 1
ATOM 660 C C . ASP A 1 89 ? 31.663 14.020 -7.590 1.00 74.12 89 ASP A C 1
ATOM 662 O O . ASP A 1 89 ? 32.370 13.521 -8.466 1.00 74.12 89 ASP A O 1
ATOM 666 N N . ASN A 1 90 ? 31.203 13.273 -6.583 1.00 71.12 90 ASN A N 1
ATOM 667 C CA . ASN A 1 90 ? 31.526 11.850 -6.420 1.00 71.12 90 ASN A CA 1
ATOM 668 C C . ASN A 1 90 ? 30.852 10.910 -7.445 1.00 71.12 90 ASN A C 1
ATOM 670 O O . ASN A 1 90 ? 31.180 9.717 -7.479 1.00 71.12 90 ASN A O 1
ATOM 674 N N . ARG A 1 91 ? 29.923 11.417 -8.263 1.00 71.38 91 ARG A N 1
ATOM 675 C CA . ARG A 1 91 ? 29.181 10.666 -9.286 1.00 71.38 91 ARG A CA 1
ATOM 676 C C . ARG A 1 91 ? 29.360 11.234 -10.692 1.00 71.38 91 ARG A C 1
ATOM 678 O O . ARG A 1 91 ? 29.107 10.498 -11.638 1.00 71.38 91 ARG A O 1
ATOM 685 N N . ASN A 1 92 ? 29.827 12.471 -10.854 1.00 77.81 92 ASN A N 1
ATOM 686 C CA . ASN A 1 92 ? 29.923 13.163 -12.140 1.00 77.81 92 ASN A CA 1
ATOM 687 C C . ASN A 1 92 ? 31.324 13.728 -12.403 1.00 77.81 92 ASN A C 1
ATOM 689 O O . ASN A 1 92 ? 31.964 14.311 -11.528 1.00 77.81 92 ASN A O 1
ATOM 693 N N . ALA A 1 93 ? 31.774 13.616 -13.650 1.00 84.12 93 ALA A N 1
ATOM 694 C CA . ALA A 1 93 ? 33.018 14.178 -14.154 1.00 84.12 93 ALA A CA 1
ATOM 695 C C . ALA A 1 93 ? 32.826 14.763 -15.558 1.00 84.12 93 ALA A C 1
ATOM 697 O O . ALA A 1 93 ? 31.948 14.356 -16.319 1.00 84.12 93 ALA A O 1
ATOM 698 N N . THR A 1 94 ? 33.673 15.716 -15.927 1.00 87.69 94 THR A N 1
ATOM 699 C CA . THR A 1 94 ? 33.703 16.292 -17.279 1.00 87.69 94 THR A CA 1
ATOM 700 C C . THR A 1 94 ? 35.131 16.385 -17.782 1.00 87.69 94 THR A C 1
ATOM 702 O O . THR A 1 94 ? 36.073 16.372 -16.993 1.00 87.69 94 THR A O 1
ATOM 705 N N . GLY A 1 95 ? 35.321 16.470 -19.094 1.00 90.31 95 GLY A N 1
ATOM 706 C CA . GLY A 1 95 ? 36.646 16.716 -19.642 1.00 90.31 95 GLY A CA 1
ATOM 707 C C . GLY A 1 95 ? 36.705 16.623 -21.155 1.00 90.31 95 GLY A C 1
ATOM 708 O O . GLY A 1 95 ? 35.773 17.056 -21.832 1.00 90.31 95 GLY A O 1
ATOM 709 N N . LEU A 1 96 ? 37.821 16.123 -21.683 1.00 90.88 96 LEU A N 1
ATOM 710 C CA . LEU A 1 96 ? 38.134 16.175 -23.109 1.00 90.88 96 LEU A CA 1
ATOM 711 C C . LEU A 1 96 ? 38.708 14.856 -23.631 1.00 90.88 96 LEU A C 1
ATOM 713 O O . LEU A 1 96 ? 39.548 14.225 -22.988 1.00 90.88 96 LEU A O 1
ATOM 717 N N . LEU A 1 97 ? 38.284 14.479 -24.837 1.00 89.38 97 LEU A N 1
ATOM 718 C CA . LEU A 1 97 ? 38.900 13.449 -25.662 1.00 89.38 97 LEU A CA 1
ATOM 719 C C . LEU A 1 97 ? 39.748 14.143 -26.732 1.00 89.38 97 LEU A C 1
ATOM 721 O O . LEU A 1 97 ? 39.264 15.038 -27.428 1.00 89.38 97 LEU A O 1
ATOM 725 N N . MET A 1 98 ? 41.004 13.720 -26.876 1.00 86.06 98 MET A N 1
ATOM 726 C CA . MET A 1 98 ? 41.974 14.298 -27.814 1.00 86.06 98 MET A CA 1
ATOM 727 C C . MET A 1 98 ? 42.127 15.821 -27.677 1.00 86.06 98 MET A C 1
ATOM 729 O O . MET A 1 98 ? 42.365 16.489 -28.672 1.00 86.06 98 MET A O 1
ATOM 733 N N . ASP A 1 99 ? 41.931 16.373 -26.475 1.00 85.62 99 ASP A N 1
ATOM 734 C CA . ASP A 1 99 ? 41.971 17.820 -26.188 1.00 85.62 99 ASP A CA 1
ATOM 735 C C . ASP A 1 99 ? 40.957 18.675 -26.984 1.00 85.62 99 ASP A C 1
ATOM 737 O O . ASP A 1 99 ? 41.003 19.904 -26.944 1.00 85.62 99 ASP A O 1
ATOM 741 N N . HIS A 1 100 ? 40.014 18.038 -27.688 1.00 82.88 100 HIS A N 1
ATOM 742 C CA . HIS A 1 100 ? 39.122 18.704 -28.641 1.00 82.88 100 HIS A CA 1
ATOM 743 C C . HIS A 1 100 ? 37.643 18.378 -28.427 1.00 82.88 100 HIS A C 1
ATOM 745 O O . HIS A 1 100 ? 36.799 19.260 -28.576 1.00 82.88 100 HIS A O 1
ATOM 751 N N . PHE A 1 101 ? 37.311 17.135 -28.082 1.00 88.12 101 PHE A N 1
ATOM 752 C CA . PHE A 1 101 ? 35.923 16.682 -27.991 1.00 88.12 101 PHE A CA 1
ATOM 753 C C . PHE A 1 101 ? 35.472 16.637 -26.536 1.00 88.12 101 PHE A C 1
ATOM 755 O O . PHE A 1 101 ? 36.174 16.083 -25.695 1.00 88.12 101 PHE A O 1
ATOM 762 N N . SER A 1 102 ? 34.310 17.209 -26.229 1.00 87.00 102 SER A N 1
ATOM 763 C CA . SER A 1 102 ? 33.794 17.257 -24.858 1.00 87.00 102 SER A CA 1
ATOM 764 C C . SER A 1 102 ? 33.447 15.858 -24.361 1.00 87.00 102 SER A C 1
ATOM 766 O O . SER A 1 102 ? 32.832 15.085 -25.091 1.00 87.00 102 SER A O 1
ATOM 768 N N . ILE A 1 103 ? 33.816 15.546 -23.119 1.00 88.06 103 ILE A N 1
ATOM 769 C CA . ILE A 1 103 ? 33.387 14.342 -22.413 1.00 88.06 103 ILE A CA 1
ATOM 770 C C . ILE A 1 103 ? 32.514 14.729 -21.224 1.00 88.06 103 ILE A C 1
ATOM 772 O O . ILE A 1 103 ? 32.918 15.541 -20.389 1.00 88.06 103 ILE A O 1
ATOM 776 N N . LYS A 1 104 ? 31.362 14.073 -21.100 1.00 84.75 104 LYS A N 1
ATOM 777 C CA . LYS A 1 104 ? 30.597 13.974 -19.852 1.00 84.75 104 LYS A CA 1
ATOM 778 C C . LYS A 1 104 ? 30.704 12.544 -19.344 1.00 84.75 104 LYS A C 1
ATOM 780 O O . LYS A 1 104 ? 30.497 11.611 -20.113 1.00 84.75 104 LYS A O 1
ATOM 785 N N . ALA A 1 105 ? 31.050 12.366 -18.078 1.00 83.06 105 ALA A N 1
ATOM 786 C CA . ALA A 1 105 ? 31.186 11.064 -17.449 1.00 83.06 105 ALA A CA 1
ATOM 787 C C . ALA A 1 105 ? 30.333 11.010 -16.181 1.00 83.06 105 ALA A C 1
ATOM 789 O O . ALA A 1 105 ? 30.358 11.942 -15.382 1.00 83.06 105 ALA A O 1
ATOM 790 N N . SER A 1 106 ? 29.592 9.927 -15.978 1.00 78.69 106 SER A N 1
ATOM 791 C CA . SER A 1 106 ? 28.812 9.746 -14.755 1.00 78.69 106 SER A CA 1
ATOM 792 C C . SER A 1 106 ? 28.786 8.288 -14.317 1.00 78.69 106 SER A C 1
ATOM 794 O O . SER A 1 106 ? 28.844 7.386 -15.152 1.00 78.69 106 SER A O 1
ATOM 796 N N . LYS A 1 107 ? 28.720 8.044 -13.007 1.00 70.88 107 LYS A N 1
ATOM 797 C CA . LYS A 1 107 ? 28.410 6.715 -12.452 1.00 70.88 107 LYS A CA 1
ATOM 798 C C . LYS A 1 107 ? 26.951 6.333 -12.723 1.00 70.88 107 LYS A C 1
ATOM 800 O O . LYS A 1 107 ? 26.629 5.149 -12.791 1.00 70.88 107 LYS A O 1
ATOM 805 N N . ASP A 1 108 ? 26.109 7.334 -12.967 1.00 61.25 108 ASP A N 1
ATOM 806 C CA . ASP A 1 108 ? 24.730 7.191 -13.404 1.00 61.25 108 ASP A CA 1
ATOM 807 C C . ASP A 1 108 ? 24.700 7.163 -14.937 1.00 61.25 108 ASP A C 1
ATOM 809 O O . ASP A 1 108 ? 25.268 8.011 -15.624 1.00 61.25 108 ASP A O 1
ATOM 813 N N . LYS A 1 109 ? 24.122 6.110 -15.511 1.00 55.12 109 LYS A N 1
ATOM 814 C CA . LYS A 1 109 ? 24.293 5.755 -16.925 1.00 55.12 109 LYS A CA 1
ATOM 815 C C . LYS A 1 109 ? 23.573 6.749 -17.854 1.00 55.12 109 LYS A C 1
ATOM 817 O O . LYS A 1 109 ? 22.425 6.541 -18.207 1.00 55.12 109 LYS A O 1
ATOM 822 N N . LEU A 1 110 ? 24.252 7.819 -18.281 1.00 48.78 110 LEU A N 1
ATOM 823 C CA . LEU A 1 110 ? 23.749 8.834 -19.223 1.00 48.78 110 LEU A CA 1
ATOM 824 C C . LEU A 1 110 ? 23.968 8.409 -20.684 1.00 48.78 110 LEU A C 1
ATOM 826 O O . LEU A 1 110 ? 25.088 8.484 -21.186 1.00 48.78 110 LEU A O 1
ATOM 830 N N . PHE A 1 111 ? 22.911 8.054 -21.416 1.00 48.00 111 PHE A N 1
ATOM 831 C CA . PHE A 1 111 ? 22.986 7.898 -22.871 1.00 48.00 111 PHE A CA 1
ATOM 832 C C . PHE A 1 111 ? 21.738 8.479 -23.541 1.00 48.00 111 PHE A C 1
ATOM 834 O O . PHE A 1 111 ? 20.681 7.878 -23.460 1.00 48.00 111 PHE A O 1
ATOM 841 N N . GLU A 1 112 ? 21.831 9.597 -24.266 1.00 42.12 112 GLU A N 1
ATOM 842 C CA . GLU A 1 112 ? 20.757 9.942 -25.208 1.00 42.12 112 GLU A CA 1
ATOM 843 C C . GLU A 1 112 ? 20.758 8.873 -26.299 1.00 42.12 112 GLU A C 1
ATOM 845 O O . GLU A 1 112 ? 21.705 8.754 -27.081 1.00 42.12 112 GLU A O 1
ATOM 850 N N . LEU A 1 113 ? 19.724 8.040 -26.287 1.00 40.38 113 LEU A N 1
ATOM 851 C CA . LEU A 1 113 ? 19.352 7.227 -27.425 1.00 40.38 113 LEU A CA 1
ATOM 852 C C . LEU A 1 113 ? 18.519 8.116 -28.340 1.00 40.38 113 LEU A C 1
ATOM 854 O O . LEU A 1 113 ? 17.464 8.603 -27.939 1.00 40.38 113 LEU A O 1
ATOM 858 N N . GLU A 1 114 ? 18.985 8.315 -29.569 1.00 37.84 114 GLU A N 1
ATOM 859 C CA . GLU A 1 114 ? 18.145 8.857 -30.630 1.00 37.84 114 GLU A CA 1
ATOM 860 C C . GLU A 1 114 ? 17.172 7.741 -31.044 1.00 37.84 114 GLU A C 1
ATOM 862 O O . GLU A 1 114 ? 17.498 6.858 -31.840 1.00 37.84 114 GLU A O 1
ATOM 867 N N . ILE A 1 115 ? 16.004 7.704 -30.401 1.00 41.41 115 ILE A N 1
ATOM 868 C CA . ILE A 1 115 ? 14.952 6.735 -30.717 1.00 41.41 115 ILE A CA 1
ATOM 869 C C . ILE A 1 115 ? 14.217 7.264 -31.945 1.00 41.41 115 ILE A C 1
ATOM 871 O O . ILE A 1 115 ? 13.660 8.362 -31.925 1.00 41.41 115 ILE A O 1
ATOM 875 N N . LYS A 1 116 ? 14.253 6.501 -33.041 1.00 34.09 116 LYS A N 1
ATOM 876 C CA . LYS A 1 116 ? 13.493 6.831 -34.249 1.00 34.09 116 LYS A CA 1
ATOM 877 C C . LYS A 1 116 ? 12.002 6.673 -33.957 1.00 34.09 116 LYS A C 1
ATOM 879 O O . LYS A 1 116 ? 11.589 5.678 -33.370 1.00 34.09 116 LYS A O 1
ATOM 884 N N . GLU A 1 117 ? 11.221 7.660 -34.385 1.00 33.75 117 GLU A N 1
ATOM 885 C CA . GLU A 1 117 ? 9.758 7.661 -34.312 1.00 33.75 117 GLU A CA 1
ATOM 886 C C . GLU A 1 117 ? 9.202 6.331 -34.852 1.00 33.75 117 GLU A C 1
ATOM 888 O O . GLU A 1 117 ? 9.426 5.986 -36.014 1.00 33.75 117 GLU A O 1
ATOM 893 N N . GLY A 1 118 ? 8.527 5.564 -33.993 1.00 38.25 118 GLY A N 1
ATOM 894 C CA . GLY A 1 118 ? 7.943 4.267 -34.348 1.00 38.25 118 GLY A CA 1
ATOM 895 C C . GLY A 1 118 ? 7.933 3.237 -33.219 1.00 38.25 118 GLY A C 1
ATOM 896 O O . GLY A 1 118 ? 7.009 2.433 -33.171 1.00 38.25 118 GLY A O 1
ATOM 897 N N . ASP A 1 119 ? 8.880 3.309 -32.279 1.00 39.69 119 ASP A N 1
ATOM 898 C CA . ASP A 1 119 ? 8.955 2.386 -31.140 1.00 39.69 119 ASP A CA 1
ATOM 899 C C . ASP A 1 119 ? 8.533 3.083 -29.831 1.00 39.69 119 ASP A C 1
ATOM 901 O O . ASP A 1 119 ? 9.333 3.664 -29.102 1.00 39.69 119 ASP A O 1
ATOM 905 N N . GLU A 1 120 ? 7.224 2.984 -29.579 1.00 45.16 120 GLU A N 1
ATOM 906 C CA . GLU A 1 120 ? 6.546 2.993 -28.271 1.00 45.16 120 GLU A CA 1
ATOM 907 C C . GLU A 1 120 ? 6.396 4.347 -27.543 1.00 45.16 120 GLU A C 1
ATOM 909 O O . GLU A 1 120 ? 7.108 4.703 -26.608 1.00 45.16 120 GLU A O 1
ATOM 914 N N . ASP A 1 121 ? 5.357 5.061 -27.995 1.00 40.25 121 ASP A N 1
ATOM 915 C CA . ASP A 1 121 ? 4.518 6.050 -27.308 1.00 40.25 121 ASP A CA 1
ATOM 916 C C . ASP A 1 121 ? 5.213 7.143 -26.472 1.00 40.25 121 ASP A C 1
ATOM 918 O O . ASP A 1 121 ? 5.265 7.127 -25.243 1.00 40.25 121 ASP A O 1
ATOM 922 N N . LYS A 1 122 ? 5.574 8.203 -27.215 1.00 44.25 122 LYS A N 1
ATOM 923 C CA . LYS A 1 122 ? 5.850 9.590 -26.787 1.00 44.25 122 LYS A CA 1
ATOM 924 C C . LYS A 1 122 ? 7.174 9.852 -26.061 1.00 44.25 122 LYS A C 1
ATOM 926 O O . LYS A 1 122 ? 7.211 10.617 -25.101 1.00 44.25 122 LYS A O 1
ATOM 931 N N . LEU A 1 123 ? 8.279 9.330 -26.583 1.00 45.12 123 LEU A N 1
ATOM 932 C CA . LEU A 1 123 ? 9.599 9.916 -26.320 1.00 45.12 123 LEU A CA 1
ATOM 933 C C . LEU A 1 123 ? 9.857 11.052 -27.316 1.00 45.12 123 LEU A C 1
ATOM 935 O O . LEU A 1 123 ? 9.691 10.877 -28.522 1.00 45.12 123 LEU A O 1
ATOM 939 N N . SER A 1 124 ? 10.233 12.231 -26.821 1.00 40.53 124 SER A N 1
ATOM 940 C CA . SER A 1 124 ? 10.681 13.337 -27.667 1.00 40.53 124 SER A CA 1
ATOM 941 C C . SER A 1 124 ? 12.200 13.270 -27.845 1.00 40.53 124 SER A C 1
ATOM 943 O O . SER A 1 124 ? 12.922 12.817 -26.961 1.00 40.53 124 SER A O 1
ATOM 945 N N . VAL A 1 125 ? 12.720 13.793 -28.961 1.00 41.09 125 VAL A N 1
ATOM 946 C CA . VAL A 1 125 ? 14.168 13.827 -29.289 1.00 41.09 125 VAL A CA 1
ATOM 947 C C . VAL A 1 125 ? 15.022 14.559 -28.222 1.00 41.09 125 VAL A C 1
ATOM 949 O O . VAL A 1 125 ? 16.245 14.547 -28.286 1.00 41.09 125 VAL A O 1
ATOM 952 N N . LYS A 1 126 ? 14.404 15.200 -27.218 1.00 41.34 126 LYS A N 1
ATOM 953 C CA . LYS A 1 126 ? 15.081 15.937 -26.136 1.00 41.34 126 LYS A CA 1
ATOM 954 C C . LYS A 1 126 ? 15.174 15.178 -24.809 1.00 41.34 126 LYS A C 1
ATOM 956 O O . LYS A 1 126 ? 15.735 15.723 -23.858 1.00 41.34 126 LYS A O 1
ATOM 961 N N . ASP A 1 127 ? 14.624 13.972 -24.714 1.00 46.06 127 ASP A N 1
ATOM 962 C CA . ASP A 1 127 ? 14.599 13.232 -23.456 1.00 46.06 127 ASP A CA 1
ATOM 963 C C . ASP A 1 127 ? 15.916 12.473 -23.251 1.00 46.06 127 ASP A C 1
ATOM 965 O O . ASP A 1 127 ? 16.317 11.619 -24.041 1.00 46.06 127 ASP A O 1
ATOM 969 N N . THR A 1 128 ? 16.624 12.791 -22.165 1.00 53.94 128 THR A N 1
ATOM 970 C CA . THR A 1 128 ? 17.818 12.045 -21.762 1.00 53.94 128 THR A CA 1
ATOM 971 C C . THR A 1 128 ? 17.403 10.655 -21.290 1.00 53.94 128 THR A C 1
ATOM 973 O O . THR A 1 128 ? 16.681 10.524 -20.298 1.00 53.94 128 THR A O 1
ATOM 976 N N . VAL A 1 129 ? 17.880 9.621 -21.983 1.00 59.25 129 VAL A N 1
ATOM 977 C CA . VAL A 1 129 ? 17.640 8.222 -21.622 1.00 59.25 129 VAL A CA 1
ATOM 978 C C . VAL A 1 129 ? 18.751 7.743 -20.683 1.00 59.25 129 VAL A C 1
ATOM 980 O O . VAL A 1 129 ? 19.943 7.984 -20.888 1.00 59.25 129 VAL A O 1
ATOM 983 N N . TRP A 1 130 ? 18.373 7.052 -19.618 1.00 63.22 130 TRP A N 1
ATOM 984 C CA . TRP A 1 130 ? 19.299 6.284 -18.807 1.00 63.22 130 TRP A CA 1
ATOM 985 C C . TRP A 1 130 ? 19.255 4.844 -19.276 1.00 63.22 130 TRP A C 1
ATOM 987 O O . TRP A 1 130 ? 18.277 4.140 -19.028 1.00 63.22 130 TRP A O 1
ATOM 997 N N . LEU A 1 131 ? 20.297 4.373 -19.962 1.00 59.53 131 LEU A N 1
ATOM 998 C CA . LEU A 1 131 ? 20.411 2.923 -20.108 1.00 59.53 131 LEU A CA 1
ATOM 999 C C . LEU A 1 131 ? 20.670 2.345 -18.716 1.00 59.53 131 LEU A C 1
ATOM 1001 O O . LEU A 1 131 ? 21.261 3.009 -17.886 1.00 59.53 131 LEU A O 1
ATOM 1005 N N . LEU A 1 132 ? 20.294 1.109 -18.437 1.00 64.12 132 LEU A N 1
ATOM 1006 C CA . LEU A 1 132 ? 20.586 0.449 -17.163 1.00 64.12 132 LEU A CA 1
ATOM 1007 C C . LEU A 1 132 ? 21.309 -0.870 -17.423 1.00 64.12 132 LEU A C 1
ATOM 1009 O O . LEU A 1 132 ? 21.491 -1.278 -18.579 1.00 64.12 132 LEU A O 1
ATOM 1013 N N . ALA A 1 133 ? 21.830 -1.496 -16.369 1.00 61.25 133 ALA A N 1
ATOM 1014 C CA . ALA A 1 133 ? 22.296 -2.876 -16.470 1.00 61.25 133 ALA A CA 1
ATOM 1015 C C . ALA A 1 133 ? 21.114 -3.804 -16.839 1.00 61.25 133 ALA A C 1
ATOM 1017 O O . ALA A 1 133 ? 19.958 -3.410 -16.657 1.00 61.25 133 ALA A O 1
ATOM 1018 N N . PRO A 1 134 ? 21.373 -5.003 -17.396 1.00 76.69 134 PRO A N 1
ATOM 1019 C CA . PRO A 1 134 ? 20.306 -5.921 -17.778 1.00 76.69 134 PRO A CA 1
ATOM 1020 C C . PRO A 1 134 ? 19.378 -6.266 -16.607 1.00 76.69 134 PRO A C 1
ATOM 1022 O O . PRO A 1 134 ? 19.831 -6.457 -15.479 1.00 76.69 134 PRO A O 1
ATOM 1025 N N . ILE A 1 135 ? 18.088 -6.386 -16.909 1.00 88.25 135 ILE A N 1
ATOM 1026 C CA . ILE A 1 135 ? 17.073 -6.963 -16.035 1.00 88.25 135 ILE A CA 1
ATOM 1027 C C . ILE A 1 135 ? 17.128 -8.474 -16.229 1.00 88.25 135 ILE A C 1
ATOM 1029 O O . ILE A 1 135 ? 16.791 -8.979 -17.301 1.00 88.25 135 ILE A O 1
ATOM 1033 N N . LEU A 1 136 ? 17.534 -9.197 -15.192 1.00 92.00 136 LEU A N 1
ATOM 1034 C CA . LEU A 1 136 ? 17.597 -10.653 -15.203 1.00 92.00 136 LEU A CA 1
ATOM 1035 C C . LEU A 1 136 ? 16.420 -11.220 -14.411 1.00 92.00 136 LEU A C 1
ATOM 1037 O O . LEU A 1 136 ? 16.332 -11.005 -13.204 1.00 92.00 136 LEU A O 1
ATOM 1041 N N . VAL A 1 137 ? 15.546 -11.975 -15.070 1.00 95.19 137 VAL A N 1
ATOM 1042 C CA . VAL A 1 137 ? 14.406 -12.654 -14.440 1.00 95.19 137 VAL A CA 1
ATOM 1043 C C . VAL A 1 137 ? 14.628 -14.163 -14.505 1.00 95.19 137 VAL A C 1
ATOM 1045 O O . VAL A 1 137 ? 14.726 -14.727 -15.593 1.00 95.19 137 VAL A O 1
ATOM 1048 N N . ASP A 1 138 ? 14.697 -14.833 -13.355 1.00 95.12 138 ASP A N 1
ATOM 1049 C CA . ASP A 1 138 ? 14.840 -16.294 -13.280 1.00 95.12 138 ASP A CA 1
ATOM 1050 C C . ASP A 1 138 ? 13.495 -16.952 -12.960 1.00 95.12 138 ASP A C 1
ATOM 1052 O O . ASP A 1 138 ? 13.060 -16.982 -11.808 1.00 95.12 138 ASP A O 1
ATOM 1056 N N . CYS A 1 139 ? 12.853 -17.518 -13.985 1.00 93.06 139 CYS A N 1
ATOM 1057 C CA . CYS A 1 139 ? 11.511 -18.098 -13.884 1.00 93.06 139 CYS A CA 1
ATOM 1058 C C . CYS A 1 139 ? 11.459 -19.380 -13.036 1.00 93.06 139 CYS A C 1
ATOM 1060 O O . CYS A 1 139 ? 10.380 -19.790 -12.611 1.00 93.06 139 CYS A O 1
ATOM 1062 N N . SER A 1 140 ? 12.608 -20.005 -12.755 1.00 92.50 140 SER A N 1
ATOM 1063 C CA . SER A 1 140 ? 12.683 -21.198 -11.902 1.00 92.50 140 SER A CA 1
ATOM 1064 C C . SER A 1 140 ? 12.791 -20.864 -10.412 1.00 92.50 140 SER A C 1
ATOM 1066 O O . SER A 1 140 ? 12.444 -21.684 -9.558 1.00 92.50 140 SER A O 1
ATOM 1068 N N . LYS A 1 141 ? 13.246 -19.650 -10.077 1.00 96.00 141 LYS A N 1
ATOM 1069 C CA . LYS A 1 141 ? 13.529 -19.239 -8.702 1.00 96.00 141 LYS A CA 1
ATOM 1070 C C . LYS A 1 141 ? 12.338 -18.501 -8.093 1.00 96.00 141 LYS A C 1
ATOM 1072 O O . LYS A 1 141 ? 12.300 -17.271 -8.059 1.00 96.00 141 LYS A O 1
ATOM 1077 N N . LYS A 1 142 ? 11.378 -19.273 -7.584 1.00 95.44 142 LYS A N 1
ATOM 1078 C CA . LYS A 1 142 ? 10.208 -18.771 -6.843 1.00 95.44 142 LYS A CA 1
ATOM 1079 C C . LYS A 1 142 ? 10.640 -18.144 -5.513 1.00 95.44 142 LYS A C 1
ATOM 1081 O O . LYS A 1 142 ? 11.363 -18.771 -4.742 1.00 95.44 142 LYS A O 1
ATOM 1086 N N . VAL A 1 143 ? 10.191 -16.919 -5.251 1.00 94.06 143 VAL A N 1
ATOM 1087 C CA . VAL A 1 143 ? 10.469 -16.168 -4.010 1.00 94.06 143 VAL A CA 1
ATOM 1088 C C . VAL A 1 143 ? 9.366 -16.401 -2.972 1.00 94.06 143 VAL A C 1
ATOM 1090 O O . VAL A 1 143 ? 9.638 -16.431 -1.774 1.00 94.06 143 VAL A O 1
ATOM 1093 N N . GLY A 1 144 ? 8.134 -16.624 -3.431 1.00 93.56 144 GLY A N 1
ATOM 1094 C CA . GLY A 1 144 ? 6.954 -16.838 -2.598 1.00 93.56 144 GLY A CA 1
ATOM 1095 C C . GLY A 1 144 ? 5.714 -16.207 -3.231 1.00 93.56 144 GLY A C 1
ATOM 1096 O O . GLY A 1 144 ? 5.772 -15.801 -4.395 1.00 93.56 144 GLY A O 1
ATOM 1097 N N . PRO A 1 145 ? 4.601 -16.110 -2.488 1.00 94.38 145 PRO A N 1
ATOM 1098 C CA . PRO A 1 145 ? 3.451 -15.325 -2.915 1.00 94.38 145 PRO A CA 1
ATOM 1099 C C . PRO A 1 145 ? 3.861 -13.874 -3.172 1.00 94.38 145 PRO A C 1
ATOM 1101 O O . PRO A 1 145 ? 4.604 -13.280 -2.385 1.00 94.38 145 PRO A O 1
ATOM 1104 N N . ARG A 1 146 ? 3.383 -13.302 -4.273 1.00 94.19 146 ARG A N 1
ATOM 1105 C CA . ARG A 1 146 ? 3.532 -11.880 -4.566 1.00 94.19 146 ARG A CA 1
ATOM 1106 C C . ARG A 1 146 ? 2.743 -11.073 -3.521 1.00 94.19 146 ARG A C 1
ATOM 1108 O O . ARG A 1 146 ? 1.621 -11.455 -3.193 1.00 94.19 146 ARG A O 1
ATOM 1115 N N . PRO A 1 147 ? 3.275 -9.950 -3.010 1.00 92.44 147 PRO A N 1
ATOM 1116 C CA . PRO A 1 147 ? 2.464 -8.992 -2.265 1.00 92.44 147 PRO A CA 1
ATOM 1117 C C . PRO A 1 147 ? 1.274 -8.516 -3.112 1.00 92.44 147 PRO A C 1
ATOM 1119 O O . PRO A 1 147 ? 1.470 -8.134 -4.265 1.00 92.44 147 PRO A O 1
ATOM 1122 N N . GLN A 1 148 ? 0.068 -8.514 -2.539 1.00 94.75 148 GLN A N 1
ATOM 1123 C CA . GLN A 1 148 ? -1.175 -8.114 -3.219 1.00 94.75 148 GLN A CA 1
ATOM 1124 C C . GLN A 1 148 ? -1.782 -6.832 -2.608 1.00 94.75 148 GLN A C 1
ATOM 1126 O O . GLN A 1 148 ? -2.882 -6.875 -2.047 1.00 94.75 148 GLN A O 1
ATOM 1131 N N . PRO A 1 149 ? -1.072 -5.688 -2.620 1.00 94.81 149 PRO A N 1
ATOM 1132 C CA . PRO A 1 149 ? -1.582 -4.458 -2.021 1.00 94.81 149 PRO A CA 1
ATOM 1133 C C . PRO A 1 149 ? -2.798 -3.885 -2.765 1.00 94.81 149 PRO A C 1
ATOM 1135 O O . PRO A 1 149 ? -3.578 -3.144 -2.176 1.00 94.81 149 PRO A O 1
ATOM 1138 N N . GLU A 1 150 ? -3.041 -4.287 -4.017 1.00 95.31 150 GLU A N 1
ATOM 1139 C CA . GLU A 1 150 ? -4.272 -3.992 -4.760 1.00 95.31 150 GLU A CA 1
ATOM 1140 C C . GLU A 1 150 ? -5.546 -4.477 -4.049 1.00 95.31 150 GLU A C 1
ATOM 1142 O O . GLU A 1 150 ? -6.633 -3.997 -4.348 1.00 95.31 150 GLU A O 1
ATOM 1147 N N . ARG A 1 151 ? -5.427 -5.405 -3.088 1.00 96.69 151 ARG A N 1
ATOM 1148 C CA . ARG A 1 151 ? -6.557 -5.943 -2.319 1.00 96.69 151 ARG A CA 1
ATOM 1149 C C . ARG A 1 151 ? -6.889 -5.148 -1.054 1.00 96.69 151 ARG A C 1
ATOM 1151 O O . ARG A 1 151 ? -7.797 -5.539 -0.327 1.00 96.69 151 ARG A O 1
ATOM 1158 N N . TYR A 1 152 ? -6.176 -4.065 -0.765 1.00 97.62 152 TYR A N 1
ATOM 1159 C CA . TYR A 1 152 ? -6.429 -3.221 0.403 1.00 97.62 152 TYR A CA 1
ATOM 1160 C C . TYR A 1 152 ? -6.833 -1.834 -0.075 1.00 97.62 152 TYR A C 1
ATOM 1162 O O . TYR A 1 152 ? -6.008 -1.105 -0.615 1.00 97.62 152 TYR A O 1
ATOM 1170 N N . MET A 1 153 ? -8.102 -1.469 0.056 1.00 95.75 153 MET A N 1
ATOM 1171 C CA . MET A 1 153 ? -8.656 -0.267 -0.576 1.00 95.75 153 MET A CA 1
ATOM 1172 C C . MET A 1 153 ? -9.250 0.704 0.429 1.00 95.75 153 MET A C 1
ATOM 1174 O O . MET A 1 153 ? -9.453 0.375 1.594 1.00 95.75 153 MET A O 1
ATOM 1178 N N . ASN A 1 154 ? -9.550 1.912 -0.030 1.00 94.69 154 ASN A N 1
ATOM 1179 C CA . ASN A 1 154 ? -10.162 2.950 0.781 1.00 94.69 154 ASN A CA 1
ATOM 1180 C C . ASN A 1 154 ? -11.289 3.630 -0.001 1.00 94.69 154 ASN A C 1
ATOM 1182 O O . ASN A 1 154 ? -11.181 3.827 -1.216 1.00 94.69 154 ASN A O 1
ATOM 1186 N N . THR A 1 155 ? -12.357 3.993 0.701 1.00 91.75 155 THR A N 1
ATOM 1187 C CA . THR A 1 155 ? -13.508 4.729 0.164 1.00 91.75 155 THR A CA 1
ATOM 1188 C C . THR A 1 155 ? -13.635 6.091 0.831 1.00 91.75 155 THR A C 1
ATOM 1190 O O . THR A 1 155 ? -13.227 6.272 1.976 1.00 91.75 155 THR A O 1
ATOM 1193 N N . THR A 1 156 ? -14.278 7.033 0.145 1.00 85.12 156 THR A N 1
ATOM 1194 C CA . THR A 1 156 ? -14.805 8.262 0.758 1.00 85.12 156 THR A CA 1
ATOM 1195 C C . THR A 1 156 ? -16.276 8.445 0.354 1.00 85.12 156 THR A C 1
ATOM 1197 O O . THR A 1 156 ? -16.735 7.711 -0.524 1.00 85.12 156 THR A O 1
ATOM 1200 N N . PRO A 1 157 ? -17.018 9.426 0.903 1.00 79.69 157 PRO A N 1
ATOM 1201 C CA . PRO A 1 157 ? -18.473 9.547 0.711 1.00 79.69 157 PRO A CA 1
ATOM 1202 C C . PRO A 1 157 ? -18.990 9.905 -0.689 1.00 79.69 157 PRO A C 1
ATOM 1204 O O . PRO A 1 157 ? -20.145 10.290 -0.842 1.00 79.69 157 PRO A O 1
ATOM 1207 N N . VAL A 1 158 ? -18.150 9.817 -1.715 1.00 78.94 158 VAL A N 1
ATOM 1208 C CA . VAL A 1 158 ? -18.424 10.265 -3.094 1.00 78.94 158 VAL A CA 1
ATOM 1209 C C . VAL A 1 158 ? -18.476 9.100 -4.081 1.00 78.94 158 VAL A C 1
ATOM 1211 O O . VAL A 1 158 ? -18.247 9.281 -5.275 1.00 78.94 158 VAL A O 1
ATOM 1214 N N . ASN A 1 159 ? -18.772 7.891 -3.605 1.00 79.19 159 ASN A N 1
ATOM 1215 C CA . ASN A 1 159 ? -18.845 6.720 -4.479 1.00 79.19 159 ASN A CA 1
ATOM 1216 C C . ASN A 1 159 ? -20.124 6.719 -5.320 1.00 79.19 159 ASN A C 1
ATOM 1218 O O . ASN A 1 159 ? -21.210 7.076 -4.854 1.00 79.19 159 ASN A O 1
ATOM 1222 N N . HIS A 1 160 ? -19.986 6.276 -6.566 1.00 84.62 160 HIS A N 1
ATOM 1223 C CA . HIS A 1 160 ? -21.111 5.899 -7.402 1.00 84.62 160 HIS A CA 1
ATOM 1224 C C . HIS A 1 160 ? -21.662 4.546 -6.926 1.00 84.62 160 HIS A C 1
ATOM 1226 O O . HIS A 1 160 ? -20.867 3.653 -6.629 1.00 84.62 160 HIS A O 1
ATOM 1232 N N . PRO A 1 161 ? -22.988 4.315 -6.948 1.00 84.94 161 PRO A N 1
ATOM 1233 C CA . PRO A 1 161 ? -23.566 3.019 -6.581 1.00 84.94 161 PRO A CA 1
ATOM 1234 C C . PRO A 1 161 ? -22.997 1.821 -7.360 1.00 84.94 161 PRO A C 1
ATOM 1236 O O . PRO A 1 161 ? -23.007 0.708 -6.855 1.00 84.94 161 PRO A O 1
ATOM 1239 N N . ASN A 1 162 ? -22.487 2.044 -8.577 1.00 90.00 162 ASN A N 1
ATOM 1240 C CA . ASN A 1 162 ? -21.926 0.980 -9.418 1.00 90.00 162 ASN A CA 1
ATOM 1241 C C . ASN A 1 162 ? -20.409 0.784 -9.257 1.00 90.00 162 ASN A C 1
ATOM 1243 O O . ASN A 1 162 ? -19.864 -0.112 -9.901 1.00 90.00 162 ASN A O 1
ATOM 1247 N N . ASP A 1 163 ? -19.710 1.596 -8.454 1.00 92.56 163 ASP A N 1
ATOM 1248 C CA . ASP A 1 163 ? -18.244 1.521 -8.351 1.00 92.56 163 ASP A CA 1
ATOM 1249 C C . ASP A 1 163 ? -17.784 0.133 -7.873 1.00 92.56 163 ASP A C 1
ATOM 1251 O O . ASP A 1 163 ? -16.868 -0.447 -8.456 1.00 92.56 163 ASP A O 1
ATOM 1255 N N . GLY A 1 164 ? -18.450 -0.435 -6.860 1.00 92.81 164 GLY A N 1
ATOM 1256 C CA . GLY A 1 164 ? -18.104 -1.751 -6.311 1.00 92.81 164 GLY A CA 1
ATOM 1257 C C . GLY A 1 164 ? -18.275 -2.882 -7.329 1.00 92.81 164 GLY A C 1
ATOM 1258 O O . GLY A 1 164 ? -17.379 -3.712 -7.503 1.00 92.81 164 GLY A O 1
ATOM 1259 N N . CYS A 1 165 ? -19.399 -2.884 -8.053 1.00 94.25 165 CYS A N 1
ATOM 1260 C CA . CYS A 1 165 ? -19.661 -3.845 -9.126 1.00 94.25 165 CYS A CA 1
ATOM 1261 C C . CYS A 1 165 ? -18.629 -3.722 -10.255 1.00 94.25 165 CYS A C 1
ATOM 1263 O O . CYS A 1 165 ? -18.008 -4.715 -10.632 1.00 94.25 165 CYS A O 1
ATOM 1265 N N . PHE A 1 166 ? -18.380 -2.497 -10.727 1.00 95.19 166 PHE A N 1
ATOM 1266 C CA . PHE A 1 166 ? -17.393 -2.234 -11.768 1.00 95.19 166 PHE A CA 1
ATOM 1267 C C . PHE A 1 166 ? -16.009 -2.752 -11.372 1.00 95.19 166 PHE A C 1
ATOM 1269 O O . PHE A 1 166 ? -15.389 -3.485 -12.134 1.00 95.19 166 PHE A O 1
ATOM 1276 N N . LEU A 1 167 ? -15.523 -2.437 -10.168 1.00 95.56 167 LEU A N 1
ATOM 1277 C CA . LEU A 1 167 ? -14.204 -2.889 -9.719 1.00 95.56 167 LEU A CA 1
ATOM 1278 C C . LEU A 1 167 ? -14.121 -4.425 -9.655 1.00 95.56 167 LEU A C 1
ATOM 1280 O O . LEU A 1 167 ? -13.146 -5.000 -10.142 1.00 95.56 167 LEU A O 1
ATOM 1284 N N . ASN A 1 168 ? -15.163 -5.104 -9.167 1.00 95.69 168 ASN A N 1
ATOM 1285 C CA . ASN A 1 168 ? -15.236 -6.569 -9.193 1.00 95.69 168 ASN A CA 1
ATOM 1286 C C . ASN A 1 168 ? -15.151 -7.139 -10.622 1.00 95.69 168 ASN A C 1
ATOM 1288 O O . ASN A 1 168 ? -14.383 -8.073 -10.858 1.00 95.69 168 ASN A O 1
ATOM 1292 N N . GLU A 1 169 ? -15.888 -6.573 -11.585 1.00 95.44 169 GLU A N 1
ATOM 1293 C CA . GLU A 1 169 ? -15.853 -6.996 -12.997 1.00 95.44 169 GLU A CA 1
ATOM 1294 C C . GLU A 1 169 ? -14.462 -6.837 -13.630 1.00 95.44 169 GLU A C 1
ATOM 1296 O O . GLU A 1 169 ? -14.094 -7.586 -14.535 1.00 95.44 169 GLU A O 1
ATOM 1301 N N . GLN A 1 170 ? -13.665 -5.892 -13.128 1.00 94.94 170 GLN A N 1
ATOM 1302 C CA . GLN A 1 170 ? -12.290 -5.651 -13.569 1.00 94.94 170 GLN A CA 1
ATOM 1303 C C . GLN A 1 170 ? -11.252 -6.534 -12.852 1.00 94.94 170 GLN A C 1
ATOM 1305 O O . GLN A 1 170 ? -10.055 -6.387 -13.106 1.00 94.94 170 GLN A O 1
ATOM 1310 N N . GLY A 1 171 ? -11.686 -7.451 -11.977 1.00 92.44 171 GLY A N 1
ATOM 1311 C CA . GLY A 1 171 ? -10.810 -8.332 -11.198 1.00 92.44 171 GLY A CA 1
ATOM 1312 C C . GLY A 1 171 ? -10.246 -7.697 -9.923 1.00 92.44 171 GLY A C 1
ATOM 1313 O O . GLY A 1 171 ? -9.322 -8.242 -9.325 1.00 92.44 171 GLY A O 1
ATOM 1314 N N . LEU A 1 172 ? -10.796 -6.562 -9.486 1.00 95.56 172 LEU A N 1
ATOM 1315 C CA . LEU A 1 172 ? -10.339 -5.794 -8.327 1.00 95.56 172 LEU A CA 1
ATOM 1316 C C . LEU A 1 172 ? -11.193 -6.060 -7.078 1.00 95.56 172 LEU A C 1
ATOM 1318 O O . LEU A 1 172 ? -11.672 -5.133 -6.430 1.00 95.56 172 LEU A O 1
ATOM 1322 N N . HIS A 1 173 ? -11.361 -7.338 -6.726 1.00 96.25 173 HIS A N 1
ATOM 1323 C CA . HIS A 1 173 ? -11.998 -7.717 -5.464 1.00 96.25 173 HIS A CA 1
ATOM 1324 C C . HIS A 1 173 ? -11.044 -7.493 -4.282 1.00 96.25 173 HIS A C 1
ATOM 1326 O O . HIS A 1 173 ? -9.963 -8.092 -4.201 1.00 96.25 173 HIS A O 1
ATOM 1332 N N . ALA A 1 174 ? -11.443 -6.641 -3.344 1.00 97.38 174 ALA A N 1
ATOM 1333 C CA . ALA A 1 174 ? -10.636 -6.309 -2.183 1.00 97.38 174 ALA A CA 1
ATOM 1334 C C . ALA A 1 174 ? -10.702 -7.411 -1.112 1.00 97.38 174 ALA A C 1
ATOM 1336 O O . ALA A 1 174 ? -11.704 -8.088 -0.912 1.00 97.38 174 ALA A O 1
ATOM 1337 N N . LEU A 1 175 ? -9.616 -7.581 -0.366 1.00 98.00 175 LEU A N 1
ATOM 1338 C CA . LEU A 1 175 ? -9.633 -8.311 0.897 1.00 98.00 175 LEU A CA 1
ATOM 1339 C C . LEU A 1 175 ? -10.180 -7.415 2.012 1.00 98.00 175 LEU A C 1
ATOM 1341 O O . LEU A 1 175 ? -11.026 -7.842 2.792 1.00 98.00 175 LEU A O 1
ATOM 1345 N N . VAL A 1 176 ? -9.705 -6.169 2.090 1.00 98.50 176 VAL A N 1
ATOM 1346 C CA . VAL A 1 176 ? -10.164 -5.197 3.087 1.00 98.50 176 VAL A CA 1
ATOM 1347 C C . VAL A 1 176 ? -10.394 -3.852 2.420 1.00 98.50 176 VAL A C 1
ATOM 1349 O O . VAL A 1 176 ? -9.495 -3.337 1.758 1.00 98.50 176 VAL A O 1
ATOM 1352 N N . THR A 1 177 ? -11.561 -3.256 2.654 1.00 97.94 177 THR A N 1
ATOM 1353 C CA . THR A 1 177 ? -11.818 -1.861 2.280 1.00 97.94 177 THR A CA 1
ATOM 1354 C C . THR A 1 177 ? -12.077 -1.012 3.515 1.00 97.94 177 THR A C 1
ATOM 1356 O O . THR A 1 177 ? -12.873 -1.376 4.386 1.00 97.94 177 THR A O 1
ATOM 1359 N N . ARG A 1 178 ? -11.371 0.116 3.596 1.00 97.19 178 ARG A N 1
ATOM 1360 C CA . ARG A 1 178 ? -11.495 1.106 4.658 1.00 97.19 178 ARG A CA 1
ATOM 1361 C C . ARG A 1 178 ? -12.644 2.071 4.389 1.00 97.19 178 ARG A C 1
ATOM 1363 O O . ARG A 1 178 ? -12.731 2.631 3.300 1.00 97.19 178 ARG A O 1
ATOM 1370 N N . VAL A 1 179 ? -13.468 2.291 5.410 1.00 95.38 179 VAL A N 1
ATOM 1371 C CA . VAL A 1 179 ? -14.654 3.158 5.401 1.00 95.38 179 VAL A CA 1
ATOM 1372 C C . VAL A 1 179 ? -14.635 4.119 6.591 1.00 95.38 179 VAL A C 1
ATOM 1374 O O . VAL A 1 179 ? -13.966 3.868 7.599 1.00 95.38 179 VAL A O 1
ATOM 1377 N N . TRP A 1 180 ? -15.386 5.215 6.482 1.00 91.88 180 TRP A N 1
ATOM 1378 C CA . TRP A 1 180 ? -15.424 6.285 7.479 1.00 91.88 180 TRP A CA 1
ATOM 1379 C C . TRP A 1 180 ? -16.717 6.272 8.290 1.00 91.88 180 TRP A C 1
ATOM 1381 O O . TRP A 1 180 ? -17.815 6.225 7.736 1.00 91.88 180 TRP A O 1
ATOM 1391 N N . ALA A 1 181 ? -16.590 6.399 9.607 1.00 92.12 181 ALA A N 1
ATOM 1392 C CA . ALA A 1 181 ? -17.706 6.661 10.503 1.00 92.12 181 ALA A CA 1
ATOM 1393 C C . ALA A 1 181 ? -17.260 7.529 11.687 1.00 92.12 181 ALA A C 1
ATOM 1395 O O . ALA A 1 181 ? -16.074 7.751 11.939 1.00 92.12 181 ALA A O 1
ATOM 1396 N N . GLY A 1 182 ? -18.224 8.052 12.424 1.00 88.69 182 GLY A N 1
ATOM 1397 C CA . GLY A 1 182 ? -17.997 8.812 13.639 1.00 88.69 182 GLY A CA 1
ATOM 1398 C C . GLY A 1 182 ? -19.314 9.095 14.351 1.00 88.69 182 GLY A C 1
ATOM 1399 O O . GLY A 1 182 ? -20.372 8.777 13.819 1.00 88.69 182 GLY A O 1
ATOM 1400 N N . PRO A 1 183 ? -19.275 9.737 15.527 1.00 86.50 183 PRO A N 1
ATOM 1401 C CA . PRO A 1 183 ? -20.478 9.982 16.312 1.00 86.50 183 PRO A CA 1
ATOM 1402 C C . PRO A 1 183 ? -21.536 10.761 15.516 1.00 86.50 183 PRO A C 1
ATOM 1404 O O . PRO A 1 183 ? -21.334 11.938 15.206 1.00 86.50 183 PRO A O 1
ATOM 1407 N N . GLY A 1 184 ? -22.662 10.116 15.201 1.00 83.44 184 GLY A N 1
ATOM 1408 C CA . GLY A 1 184 ? -23.750 10.691 14.405 1.00 83.44 184 GLY A CA 1
ATOM 1409 C C . GLY A 1 184 ? -23.452 10.833 12.907 1.00 83.44 184 GLY A C 1
ATOM 1410 O O . GLY A 1 184 ? -24.153 11.579 12.222 1.00 83.44 184 GLY A O 1
ATOM 1411 N N . TYR A 1 185 ? -22.417 10.163 12.398 1.00 87.50 185 TYR A N 1
ATOM 1412 C CA . TYR A 1 185 ? -21.996 10.211 11.001 1.00 87.50 185 TYR A CA 1
ATOM 1413 C C . TYR A 1 185 ? -21.579 8.824 10.490 1.00 87.50 185 TYR A C 1
ATOM 1415 O O . TYR A 1 185 ? -20.683 8.185 11.037 1.00 87.50 185 TYR A O 1
ATOM 1423 N N . VAL A 1 186 ? -22.167 8.394 9.374 1.00 89.38 186 VAL A N 1
ATOM 1424 C CA . VAL A 1 186 ? -21.817 7.146 8.685 1.00 89.38 186 VAL A CA 1
ATOM 1425 C C . VAL A 1 186 ? -21.695 7.425 7.190 1.00 89.38 186 VAL A C 1
ATOM 1427 O O . VAL A 1 186 ? -22.605 7.999 6.589 1.00 89.38 186 VAL A O 1
ATOM 1430 N N . ASP A 1 187 ? -20.588 6.998 6.579 1.00 90.12 187 ASP A N 1
ATOM 1431 C CA . ASP A 1 187 ? -20.422 6.998 5.122 1.00 90.12 187 ASP A CA 1
ATOM 1432 C C . ASP A 1 187 ? -21.187 5.831 4.478 1.00 90.12 187 ASP A C 1
ATOM 1434 O O . ASP A 1 187 ? -20.615 4.814 4.090 1.00 90.12 187 ASP A O 1
ATOM 1438 N N . GLU A 1 188 ? -22.505 5.968 4.373 1.00 90.31 188 GLU A N 1
ATOM 1439 C CA . GLU A 1 188 ? -23.382 4.910 3.858 1.00 90.31 188 GLU A CA 1
ATOM 1440 C C . GLU A 1 188 ? -22.988 4.410 2.458 1.00 90.31 188 GLU A C 1
ATOM 1442 O O . GLU A 1 188 ? -22.994 3.205 2.195 1.00 90.31 188 GLU A O 1
ATOM 1447 N N . ALA A 1 189 ? -22.591 5.320 1.565 1.00 88.06 189 ALA A N 1
ATOM 1448 C CA . ALA A 1 189 ? -22.166 4.969 0.213 1.00 88.06 189 ALA A CA 1
ATOM 1449 C C . ALA A 1 189 ? -20.837 4.194 0.217 1.00 88.06 189 ALA A C 1
ATOM 1451 O O . ALA A 1 189 ? -20.690 3.209 -0.513 1.00 88.06 189 ALA A O 1
ATOM 1452 N N . GLY A 1 190 ? -19.877 4.609 1.049 1.00 92.06 190 GLY A N 1
ATOM 1453 C CA . GLY A 1 190 ? -18.624 3.889 1.278 1.00 92.06 190 GLY A CA 1
ATOM 1454 C C . GLY A 1 190 ? -18.845 2.500 1.864 1.00 92.06 190 GLY A C 1
ATOM 1455 O O . GLY A 1 190 ? -18.306 1.528 1.341 1.00 92.06 190 GLY A O 1
ATOM 1456 N N . PHE A 1 191 ? -19.700 2.375 2.883 1.00 94.44 191 PHE A N 1
ATOM 1457 C CA . PHE A 1 191 ? -20.050 1.085 3.480 1.00 94.44 191 PHE A CA 1
ATOM 1458 C C . PHE A 1 191 ? -20.690 0.127 2.474 1.00 94.44 191 PHE A C 1
ATOM 1460 O O . PHE A 1 191 ? -20.279 -1.033 2.406 1.00 94.44 191 PHE A O 1
ATOM 1467 N N . GLN A 1 192 ? -21.646 0.601 1.671 1.00 92.94 192 GLN A N 1
ATOM 1468 C CA . GLN A 1 192 ? -22.284 -0.225 0.648 1.00 92.94 192 GLN A CA 1
ATOM 1469 C C . GLN A 1 192 ? -21.270 -0.692 -0.404 1.00 92.94 192 GLN A C 1
ATOM 1471 O O . GLN A 1 192 ? -21.158 -1.891 -0.658 1.00 92.94 192 GLN A O 1
ATOM 1476 N N . THR A 1 193 ? -20.471 0.236 -0.941 1.00 93.50 193 THR A N 1
ATOM 1477 C CA . THR A 1 193 ? -19.419 -0.069 -1.924 1.00 93.50 193 THR A CA 1
ATOM 1478 C C . THR A 1 193 ? -18.445 -1.107 -1.363 1.00 93.50 193 THR A C 1
ATOM 1480 O O . THR A 1 193 ? -18.223 -2.153 -1.971 1.00 93.50 193 THR A 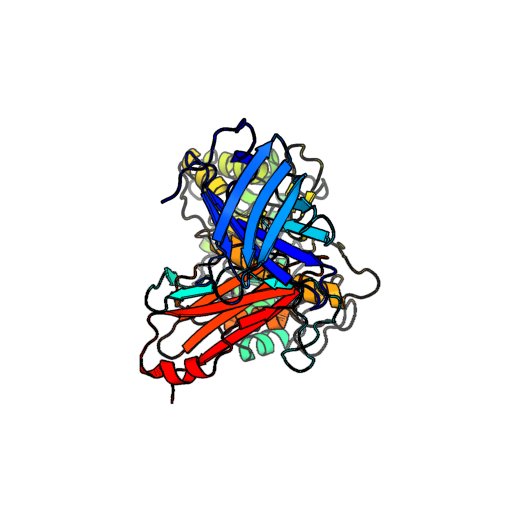O 1
ATOM 1483 N N . ALA A 1 194 ? -17.919 -0.869 -0.157 1.00 95.38 194 ALA A N 1
ATOM 1484 C CA . ALA A 1 194 ? -16.987 -1.764 0.518 1.00 95.38 194 ALA A CA 1
ATOM 1485 C C . ALA A 1 194 ? -17.589 -3.154 0.773 1.00 95.38 194 ALA A C 1
ATOM 1487 O O . ALA A 1 194 ? -16.903 -4.162 0.595 1.00 95.38 194 ALA A O 1
ATOM 1488 N N . HIS A 1 195 ? -18.864 -3.224 1.163 1.00 95.00 195 HIS A N 1
ATOM 1489 C CA . HIS A 1 195 ? -19.562 -4.481 1.420 1.00 95.00 195 HIS A CA 1
ATOM 1490 C C . HIS A 1 195 ? -19.723 -5.346 0.163 1.00 95.00 195 HIS A C 1
ATOM 1492 O O . HIS A 1 195 ? -19.583 -6.573 0.239 1.00 95.00 195 HIS A O 1
ATOM 1498 N N . GLU A 1 196 ? -19.979 -4.722 -0.985 1.00 93.38 196 GLU A N 1
ATOM 1499 C CA . GLU A 1 196 ? -20.123 -5.397 -2.277 1.00 93.38 196 GLU A CA 1
ATOM 1500 C C . GLU A 1 196 ? -18.790 -5.919 -2.823 1.00 93.38 196 GLU A C 1
ATOM 1502 O O . GLU A 1 196 ? -18.729 -7.021 -3.373 1.00 93.38 196 GLU A O 1
ATOM 1507 N N . MET A 1 197 ? -17.713 -5.150 -2.662 1.00 94.69 197 MET A N 1
ATOM 1508 C CA . MET A 1 197 ? -16.441 -5.425 -3.338 1.00 94.69 197 MET A CA 1
ATOM 1509 C C . MET A 1 197 ? -15.346 -6.037 -2.465 1.00 94.69 197 MET A C 1
ATOM 1511 O O . MET A 1 197 ? -14.236 -6.229 -2.959 1.00 94.69 197 MET A O 1
ATOM 1515 N N . SER A 1 198 ? -15.624 -6.315 -1.187 1.00 97.44 198 SER A N 1
ATOM 1516 C CA . SER A 1 198 ? -14.592 -6.784 -0.252 1.00 97.44 198 SER A CA 1
ATOM 1517 C C . SER A 1 198 ? -15.001 -8.003 0.559 1.00 97.44 198 SER A C 1
ATOM 1519 O O . SER A 1 198 ? -16.182 -8.191 0.874 1.00 97.44 198 SER A O 1
ATOM 1521 N N . ASP A 1 199 ? -14.003 -8.775 0.983 1.00 98.38 199 ASP A N 1
ATOM 1522 C CA . ASP A 1 199 ? -14.170 -9.831 1.986 1.00 98.38 199 ASP A CA 1
ATOM 1523 C C . ASP A 1 199 ? -14.455 -9.240 3.381 1.00 98.38 199 ASP A C 1
ATOM 1525 O O . ASP A 1 199 ? -15.335 -9.722 4.098 1.00 98.38 199 ASP A O 1
ATOM 1529 N N . TYR A 1 200 ? -13.751 -8.162 3.752 1.00 98.62 200 TYR A N 1
ATOM 1530 C CA . TYR A 1 200 ? -13.858 -7.505 5.057 1.00 98.62 200 TYR A CA 1
ATOM 1531 C C . TYR A 1 200 ? -13.909 -5.977 4.955 1.00 98.62 200 TYR A C 1
ATOM 1533 O O . TYR A 1 200 ? -13.387 -5.373 4.018 1.00 98.62 200 TYR A O 1
ATOM 1541 N N . LEU A 1 201 ? -14.504 -5.345 5.970 1.00 98.44 201 LEU A N 1
ATOM 1542 C CA . LEU A 1 201 ? -14.491 -3.889 6.132 1.00 98.44 201 LEU A CA 1
ATOM 1543 C C . LEU A 1 201 ? -13.617 -3.496 7.330 1.00 98.44 201 LEU A C 1
ATOM 1545 O O . LEU A 1 201 ? -13.634 -4.167 8.371 1.00 98.44 201 LEU A O 1
ATOM 1549 N N . LEU A 1 202 ? -12.896 -2.386 7.169 1.00 98.50 202 LEU A N 1
ATOM 1550 C CA . LEU A 1 202 ? -12.161 -1.675 8.216 1.00 98.50 202 LEU A CA 1
ATOM 1551 C C . LEU A 1 202 ? -12.830 -0.316 8.439 1.00 98.50 202 LEU A C 1
ATOM 1553 O O . LEU A 1 202 ? -12.771 0.552 7.575 1.00 98.50 202 LEU A O 1
ATOM 1557 N N . MET A 1 203 ? -13.469 -0.117 9.586 1.00 97.50 203 MET A N 1
ATOM 1558 C CA . MET A 1 203 ? -14.095 1.157 9.931 1.00 97.50 203 MET A CA 1
ATOM 1559 C C . MET A 1 203 ? -13.125 2.023 10.732 1.00 97.50 203 MET A C 1
ATOM 1561 O O . MET A 1 203 ? -12.738 1.653 11.839 1.00 97.50 203 MET A O 1
ATOM 1565 N N . SER A 1 204 ? -12.787 3.196 10.202 1.00 95.31 204 SER A N 1
ATOM 1566 C CA . SER A 1 204 ? -12.152 4.265 10.975 1.00 95.31 204 SER A CA 1
ATOM 1567 C C . SER A 1 204 ? -13.211 5.053 11.726 1.00 95.31 204 SER A C 1
ATOM 1569 O O . SER A 1 204 ? -14.165 5.541 11.117 1.00 95.31 204 SER A O 1
ATOM 1571 N N . TYR A 1 205 ? -13.067 5.132 13.052 1.00 93.25 205 TYR A N 1
ATOM 1572 C CA . TYR A 1 205 ? -14.043 5.773 13.927 1.00 93.25 205 TYR A CA 1
ATOM 1573 C C . TYR A 1 205 ? -13.360 6.649 14.985 1.00 93.25 205 TYR A C 1
ATOM 1575 O O . TYR A 1 205 ? -12.569 6.177 15.798 1.00 93.25 205 TYR A O 1
ATOM 1583 N N . GLY A 1 206 ? -13.673 7.946 15.006 1.00 82.62 206 GLY A N 1
ATOM 1584 C CA . GLY A 1 206 ? -13.081 8.901 15.950 1.00 82.62 206 GLY A CA 1
ATOM 1585 C C . GLY A 1 206 ? -13.897 9.095 17.229 1.00 82.62 206 GLY A C 1
ATOM 1586 O O . GLY A 1 206 ? -15.036 9.547 17.164 1.00 82.62 206 GLY A O 1
ATOM 1587 N N . LEU A 1 207 ? -13.292 8.868 18.401 1.00 77.25 207 LEU A N 1
ATOM 1588 C CA . LEU A 1 207 ? -13.835 9.322 19.691 1.00 77.25 207 LEU A CA 1
ATOM 1589 C C . LEU A 1 207 ? -13.098 10.554 20.213 1.00 77.25 207 LEU A C 1
ATOM 1591 O O . LEU A 1 207 ? -11.870 10.587 20.253 1.00 77.25 207 LEU A O 1
ATOM 1595 N N . VAL A 1 208 ? -13.830 11.552 20.697 1.00 63.66 208 VAL A N 1
ATOM 1596 C CA . VAL A 1 208 ? -13.235 12.721 21.372 1.00 63.66 208 VAL A CA 1
ATOM 1597 C C . VAL A 1 208 ? -13.447 12.704 22.888 1.00 63.66 208 VAL A C 1
ATOM 1599 O O . VAL A 1 208 ? -12.728 13.391 23.612 1.00 63.66 208 VAL A O 1
ATOM 1602 N N . SER A 1 209 ? -14.373 11.887 23.405 1.00 67.38 209 SER A N 1
ATOM 1603 C CA . SER A 1 209 ? -14.546 11.676 24.847 1.00 67.38 209 SER A CA 1
ATOM 1604 C C . SER A 1 209 ? -15.149 10.306 25.183 1.00 67.38 209 SER A C 1
ATOM 1606 O O . SER A 1 209 ? -15.804 9.667 24.362 1.00 67.38 209 SER A O 1
ATOM 1608 N N . ALA A 1 210 ? -14.981 9.868 26.436 1.00 67.38 210 ALA A N 1
ATOM 1609 C CA . ALA A 1 210 ? -15.584 8.632 26.944 1.00 67.38 210 ALA A CA 1
ATOM 1610 C C . ALA A 1 210 ? -17.126 8.676 26.983 1.00 67.38 210 ALA A C 1
ATOM 1612 O O . ALA A 1 210 ? -17.772 7.633 27.017 1.00 67.38 210 ALA A O 1
ATOM 1613 N N . GLU A 1 211 ? -17.732 9.865 26.951 1.00 72.75 211 GLU A N 1
ATOM 1614 C CA . GLU A 1 211 ? -19.192 10.038 26.952 1.00 72.75 211 GLU A CA 1
ATOM 1615 C C . GLU A 1 211 ? -19.821 9.576 25.628 1.00 72.75 211 GLU A C 1
ATOM 1617 O O . GLU A 1 211 ? -20.970 9.140 25.596 1.00 72.75 211 GLU A O 1
ATOM 1622 N N . GLN A 1 212 ? -19.038 9.567 24.546 1.00 84.06 212 GLN A N 1
ATOM 1623 C CA . GLN A 1 212 ? -19.444 9.047 23.240 1.00 84.06 212 GLN A CA 1
ATOM 1624 C C . GLN A 1 212 ? -19.379 7.513 23.154 1.00 84.06 212 GLN A C 1
ATOM 1626 O O . GLN A 1 212 ? -19.779 6.944 22.140 1.00 84.06 212 GLN A O 1
ATOM 1631 N N . LYS A 1 213 ? -18.935 6.823 24.218 1.00 88.00 213 LYS A N 1
ATOM 1632 C CA . LYS A 1 213 ? -18.840 5.355 24.265 1.00 88.00 213 LYS A CA 1
ATOM 1633 C C . LYS A 1 213 ? -20.182 4.676 23.977 1.00 88.00 213 LYS A C 1
ATOM 1635 O O . LYS A 1 213 ? -20.212 3.675 23.270 1.00 88.00 213 LYS A O 1
ATOM 1640 N N . LYS A 1 214 ? -21.290 5.232 24.487 1.00 89.81 214 LYS A N 1
ATOM 1641 C CA . LYS A 1 214 ? -22.634 4.691 24.226 1.00 89.81 214 LYS A CA 1
ATOM 1642 C C . LYS A 1 214 ? -23.031 4.845 22.757 1.00 89.81 214 LYS A C 1
ATOM 1644 O O . LYS A 1 214 ? -23.516 3.885 22.178 1.00 89.81 214 LYS A O 1
ATOM 1649 N N . ILE A 1 215 ? -22.791 6.021 22.171 1.00 91.44 215 ILE A N 1
ATOM 1650 C CA . ILE A 1 215 ? -23.083 6.290 20.753 1.00 91.44 215 ILE A CA 1
ATOM 1651 C C . ILE A 1 215 ? -22.311 5.300 19.881 1.00 91.44 215 ILE A C 1
ATOM 1653 O O . ILE A 1 215 ? -22.913 4.598 19.081 1.00 91.44 215 ILE A O 1
ATOM 1657 N N . PHE A 1 216 ? -21.007 5.157 20.133 1.00 94.56 216 PHE A N 1
ATOM 1658 C CA . PHE A 1 216 ? -20.176 4.197 19.413 1.00 94.56 216 PHE A CA 1
ATOM 1659 C C . PHE A 1 216 ? -20.672 2.754 19.562 1.00 94.56 216 PHE A C 1
ATOM 1661 O O . PHE A 1 216 ? -20.688 2.023 18.580 1.00 94.56 216 PHE A O 1
ATOM 1668 N N . LYS A 1 217 ? -21.100 2.329 20.761 1.00 95.62 217 LYS A N 1
ATOM 1669 C CA . LYS A 1 217 ? -21.663 0.983 20.952 1.00 95.62 217 LYS A CA 1
ATOM 1670 C C . LYS A 1 217 ? -22.924 0.776 20.111 1.00 95.62 217 LYS A C 1
ATOM 1672 O O . LYS A 1 217 ? -23.014 -0.233 19.415 1.00 95.62 217 LYS A O 1
ATOM 1677 N N . ASP A 1 218 ? -23.876 1.704 20.194 1.00 94.56 218 ASP A N 1
ATOM 1678 C CA . ASP A 1 218 ? -25.160 1.597 19.496 1.00 94.56 218 ASP A CA 1
ATOM 1679 C C . ASP A 1 218 ? -24.946 1.564 17.969 1.00 94.56 218 ASP A C 1
ATOM 1681 O O . ASP A 1 218 ? -25.470 0.681 17.290 1.00 94.56 218 ASP A O 1
ATOM 1685 N N . GLU A 1 219 ? -24.097 2.455 17.445 1.00 95.06 219 GLU A N 1
ATOM 1686 C CA . GLU A 1 219 ? -23.740 2.505 16.022 1.00 95.06 219 GLU A CA 1
ATOM 1687 C C . GLU A 1 219 ? -22.959 1.260 15.580 1.00 95.06 219 GLU A C 1
ATOM 1689 O O . GLU A 1 219 ? -23.236 0.702 14.521 1.00 95.06 219 GLU A O 1
ATOM 1694 N N . LEU A 1 220 ? -22.019 0.762 16.393 1.00 97.12 220 LEU A N 1
ATOM 1695 C CA . LEU A 1 220 ? -21.262 -0.448 16.068 1.00 97.12 220 LEU A CA 1
ATOM 1696 C C . LEU A 1 220 ? -22.169 -1.682 15.978 1.00 97.12 220 LEU A C 1
ATOM 1698 O O . LEU A 1 220 ? -21.973 -2.513 15.092 1.00 97.12 220 LEU A O 1
ATOM 1702 N N . ILE A 1 221 ? -23.160 -1.804 16.868 1.00 97.94 221 ILE A N 1
ATOM 1703 C CA . ILE A 1 221 ? -24.159 -2.880 16.812 1.00 97.94 221 ILE A CA 1
ATOM 1704 C C . ILE A 1 221 ? -24.979 -2.770 15.524 1.00 97.94 221 ILE A C 1
ATOM 1706 O O . ILE A 1 221 ? -25.097 -3.755 14.792 1.00 97.94 221 ILE A O 1
ATOM 1710 N N . GLU A 1 222 ? -25.510 -1.583 15.220 1.00 96.56 222 GLU A N 1
ATOM 1711 C CA . GLU A 1 222 ? -26.299 -1.356 14.006 1.00 96.56 222 GLU A CA 1
ATOM 1712 C C . GLU A 1 222 ? -25.494 -1.698 12.743 1.00 96.56 222 GLU A C 1
ATOM 1714 O O . GLU A 1 222 ? -25.931 -2.499 11.910 1.00 96.56 222 GLU A O 1
ATOM 1719 N N . LEU A 1 223 ? -24.283 -1.149 12.627 1.00 97.06 223 LEU A N 1
ATOM 1720 C CA . LEU A 1 223 ? -23.410 -1.357 11.478 1.00 97.06 223 LEU A CA 1
ATOM 1721 C C . LEU A 1 223 ? -22.971 -2.812 11.349 1.00 97.06 223 LEU A C 1
ATOM 1723 O O . LEU A 1 223 ? -22.917 -3.321 10.234 1.00 97.06 223 LEU A O 1
ATOM 1727 N N . LYS A 1 224 ? -22.706 -3.523 12.452 1.00 97.94 224 LYS A N 1
ATOM 1728 C CA . LYS A 1 224 ? -22.350 -4.947 12.395 1.00 97.94 224 LYS A CA 1
ATOM 1729 C C . LYS A 1 224 ? -23.510 -5.813 11.901 1.00 97.94 224 LYS A C 1
ATOM 1731 O O . LYS A 1 224 ? -23.269 -6.772 11.170 1.00 97.94 224 LYS A O 1
ATOM 1736 N N . HIS A 1 225 ? -24.750 -5.480 12.259 1.00 97.31 225 HIS A N 1
ATOM 1737 C CA . HIS A 1 225 ? -25.928 -6.169 11.727 1.00 97.31 225 HIS A CA 1
ATOM 1738 C C . HIS A 1 225 ? -26.137 -5.899 10.236 1.00 97.31 225 HIS A C 1
ATOM 1740 O O . HIS A 1 225 ? -26.430 -6.826 9.483 1.00 97.31 225 HIS A O 1
ATOM 1746 N N . ARG A 1 226 ? -25.976 -4.643 9.806 1.00 96.88 226 ARG A N 1
ATOM 1747 C CA . ARG A 1 226 ? -26.156 -4.235 8.404 1.00 96.88 226 ARG A CA 1
ATOM 1748 C C . ARG A 1 226 ? -25.023 -4.731 7.506 1.00 96.88 226 ARG A C 1
ATOM 1750 O O . ARG A 1 226 ? -25.266 -5.161 6.384 1.00 96.88 226 ARG A O 1
ATOM 1757 N N . PHE A 1 227 ? -23.800 -4.728 8.025 1.00 97.19 227 PHE A N 1
ATOM 1758 C CA . PHE A 1 227 ? -22.577 -5.092 7.322 1.00 97.19 227 PHE A CA 1
ATOM 1759 C C . PHE A 1 227 ? -21.831 -6.189 8.102 1.00 97.19 227 PHE A C 1
ATOM 1761 O O . PHE A 1 227 ? -20.820 -5.920 8.755 1.00 97.19 227 PHE A O 1
ATOM 1768 N N . PRO A 1 228 ? -22.268 -7.462 8.020 1.00 97.56 228 PRO A N 1
ATOM 1769 C CA . PRO A 1 228 ? -21.694 -8.564 8.805 1.00 97.56 228 PRO A CA 1
ATOM 1770 C C . PRO A 1 228 ? -20.204 -8.823 8.524 1.00 97.56 228 PRO A C 1
ATOM 1772 O O . PRO A 1 228 ? -19.498 -9.357 9.381 1.00 97.56 228 PRO A O 1
ATOM 1775 N N . LYS A 1 229 ? -19.707 -8.374 7.363 1.00 98.19 229 LYS A N 1
ATOM 1776 C CA . LYS A 1 229 ? -18.289 -8.378 6.968 1.00 98.19 229 LYS A CA 1
ATOM 1777 C C . LYS A 1 229 ? -17.418 -7.354 7.724 1.00 98.19 229 LYS A C 1
ATOM 1779 O O . LYS A 1 229 ? -16.198 -7.367 7.568 1.00 98.19 229 LYS A O 1
ATOM 1784 N N . LEU A 1 230 ? -18.005 -6.457 8.529 1.00 98.56 230 LEU A N 1
ATOM 1785 C CA . LEU A 1 230 ? -17.261 -5.510 9.364 1.00 98.56 230 LEU A CA 1
ATOM 1786 C C . LEU A 1 230 ? -16.399 -6.270 10.371 1.00 98.56 230 LEU A C 1
ATOM 1788 O O . LEU A 1 230 ? -16.921 -6.874 11.310 1.00 98.56 230 LEU A O 1
ATOM 1792 N N . ARG A 1 231 ? -15.084 -6.256 10.152 1.00 98.69 231 ARG A N 1
ATOM 1793 C CA . ARG A 1 231 ? -14.122 -7.029 10.940 1.00 98.69 231 ARG A CA 1
ATOM 1794 C C . ARG A 1 231 ? -13.204 -6.142 11.754 1.00 98.69 231 ARG A C 1
ATOM 1796 O O . ARG A 1 231 ? -12.893 -6.504 12.877 1.00 98.69 231 ARG A O 1
ATOM 1803 N N . TYR A 1 232 ? -12.776 -5.006 11.220 1.00 98.81 232 TYR A N 1
ATOM 1804 C CA . TYR A 1 232 ? -11.718 -4.220 11.843 1.00 98.81 232 TYR A CA 1
ATOM 1805 C C . TYR A 1 232 ? -12.204 -2.826 12.224 1.00 98.81 232 TYR A C 1
ATOM 1807 O O . TYR A 1 232 ? -12.883 -2.173 11.435 1.00 98.81 232 TYR A O 1
ATOM 1815 N N . ILE A 1 233 ? -11.812 -2.363 13.409 1.00 98.50 233 ILE A N 1
ATOM 1816 C CA . ILE A 1 233 ? -12.028 -1.001 13.895 1.00 98.50 233 ILE A CA 1
ATOM 1817 C C . ILE A 1 233 ? -10.687 -0.308 14.080 1.00 98.50 233 ILE A C 1
ATOM 1819 O O . ILE A 1 233 ? -9.843 -0.743 14.864 1.00 98.50 233 ILE A O 1
ATOM 1823 N N . GLU A 1 234 ? -10.520 0.816 13.405 1.00 97.75 234 GLU A N 1
ATOM 1824 C CA . GLU A 1 234 ? -9.471 1.778 13.698 1.00 97.75 234 GLU A CA 1
ATOM 1825 C C . GLU A 1 234 ? -9.943 2.747 14.775 1.00 97.75 234 GLU A C 1
ATOM 1827 O O . GLU A 1 234 ? -10.951 3.441 14.618 1.00 97.75 234 GLU A O 1
ATOM 1832 N N . ALA A 1 235 ? -9.208 2.785 15.886 1.00 95.19 235 ALA A N 1
ATOM 1833 C CA . ALA A 1 235 ? -9.527 3.617 17.034 1.00 95.19 235 ALA A CA 1
ATOM 1834 C C . ALA A 1 235 ? -9.091 5.074 16.830 1.00 95.19 235 ALA A C 1
ATOM 1836 O O . ALA A 1 235 ? -8.282 5.607 17.584 1.00 95.19 235 ALA A O 1
ATOM 1837 N N . GLY A 1 236 ? -9.622 5.731 15.805 1.00 91.00 236 GLY A N 1
ATOM 1838 C CA . GLY A 1 236 ? -9.342 7.129 15.535 1.00 91.00 236 GLY A CA 1
ATOM 1839 C C . GLY A 1 236 ? -8.892 7.432 14.118 1.00 91.00 236 GLY A C 1
ATOM 1840 O O . GLY A 1 236 ? -8.981 6.600 13.230 1.00 91.00 236 GLY A O 1
ATOM 1841 N N . ASN A 1 237 ? -8.406 8.661 13.930 1.00 91.94 237 ASN A N 1
ATOM 1842 C CA . ASN A 1 237 ? -7.780 9.116 12.693 1.00 91.94 237 ASN A CA 1
ATOM 1843 C C . ASN A 1 237 ? -6.880 10.317 12.998 1.00 91.94 237 ASN A C 1
ATOM 1845 O O . ASN A 1 237 ? -7.393 11.361 13.402 1.00 91.94 237 ASN A O 1
ATOM 1849 N N . GLU A 1 238 ? -5.576 10.182 12.813 1.00 92.12 238 GLU A N 1
ATOM 1850 C CA . GLU A 1 238 ? -4.581 11.261 12.802 1.00 92.12 238 GLU A CA 1
ATOM 1851 C C . GLU A 1 238 ? -4.592 12.175 14.038 1.00 92.12 238 GLU A C 1
ATOM 1853 O O . GLU A 1 238 ? -4.530 13.398 13.930 1.00 92.12 238 GLU A O 1
ATOM 1858 N N . TYR A 1 239 ? -4.676 11.608 15.246 1.00 90.12 239 TYR A N 1
ATOM 1859 C CA . TYR A 1 239 ? -4.629 12.410 16.483 1.00 90.12 239 TYR A CA 1
ATOM 1860 C C . TYR A 1 239 ? -3.276 13.104 16.716 1.00 90.12 239 TYR A C 1
ATOM 1862 O O . TYR A 1 239 ? -3.195 14.040 17.511 1.00 90.12 239 TYR A O 1
ATOM 1870 N N . ASP A 1 240 ? -2.229 12.668 16.019 1.00 89.12 240 ASP A N 1
ATOM 1871 C CA . ASP A 1 240 ? -0.907 13.291 15.995 1.00 89.12 240 ASP A CA 1
ATOM 1872 C C . ASP A 1 240 ? -0.820 14.502 15.050 1.00 89.12 240 ASP A C 1
ATOM 1874 O O . ASP A 1 240 ? 0.127 15.284 15.155 1.00 89.12 240 ASP A O 1
ATOM 1878 N N . TYR A 1 241 ? -1.796 14.687 14.155 1.00 82.31 241 TYR A N 1
ATOM 1879 C CA . TYR A 1 241 ? -1.840 15.815 13.229 1.00 82.31 241 TYR A CA 1
ATOM 1880 C C . TYR A 1 241 ? -2.414 17.062 13.922 1.00 82.31 241 TYR A C 1
ATOM 1882 O O . TYR A 1 241 ? -3.608 17.141 14.209 1.00 82.31 241 TYR A O 1
ATOM 1890 N N . GLU A 1 242 ? -1.520 18.011 14.235 1.00 56.12 242 GLU A N 1
ATOM 1891 C CA . GLU A 1 242 ? -1.755 19.354 14.803 1.00 56.12 242 GLU A CA 1
ATOM 1892 C C . GLU A 1 242 ? -3.033 19.512 15.643 1.00 56.12 242 GLU A C 1
ATOM 1894 O O . GLU A 1 242 ? -4.050 19.877 15.083 1.00 56.12 242 GLU A O 1
ATOM 1899 N N . GLN A 1 243 ? -2.973 19.321 16.973 1.00 50.84 243 GLN A N 1
ATOM 1900 C CA . GLN A 1 243 ? -3.880 19.830 18.043 1.00 50.84 243 GLN A CA 1
ATOM 1901 C C . GLN A 1 243 ? -5.423 19.757 17.862 1.00 50.84 243 GLN A C 1
ATOM 1903 O O . GLN A 1 243 ? -6.161 20.064 18.799 1.00 50.84 243 GLN A O 1
ATOM 1908 N N . THR A 1 244 ? -5.942 19.303 16.725 1.00 51.56 244 THR A N 1
ATOM 1909 C CA . THR A 1 244 ? -7.313 19.513 16.230 1.00 51.56 244 THR A CA 1
ATOM 1910 C C . THR A 1 244 ? -8.344 18.650 16.943 1.00 51.56 244 THR A C 1
ATOM 1912 O O . THR A 1 244 ? -9.544 18.861 16.786 1.00 51.56 244 THR A O 1
ATOM 1915 N N . LYS A 1 245 ? -7.891 17.703 17.774 1.00 63.81 245 LYS A N 1
ATOM 1916 C CA . LYS A 1 245 ? -8.761 16.780 18.513 1.00 63.81 245 LYS A CA 1
ATOM 1917 C C . LYS A 1 245 ? -8.577 16.812 20.030 1.00 63.81 245 LYS A C 1
ATOM 1919 O O . LYS A 1 245 ? -9.243 16.056 20.727 1.00 63.81 245 LYS A O 1
ATOM 1924 N N . GLY A 1 246 ? -7.689 17.663 20.558 1.00 76.06 246 GLY A N 1
ATOM 1925 C CA . GLY A 1 246 ? -7.520 17.849 22.009 1.00 76.06 246 GLY A CA 1
ATOM 1926 C C . GLY A 1 246 ? -7.068 16.603 22.793 1.00 76.06 246 GLY A C 1
ATOM 1927 O O . GLY A 1 246 ? -7.243 16.550 24.013 1.00 76.06 246 GLY A O 1
ATOM 1928 N N . VAL A 1 247 ? -6.501 15.600 22.114 1.00 86.69 247 VAL A N 1
ATOM 1929 C CA . VAL A 1 247 ? -5.941 14.385 22.724 1.00 86.69 247 VAL A CA 1
ATOM 1930 C C . VAL A 1 247 ? -4.436 14.391 22.509 1.00 86.69 247 VAL A C 1
ATOM 1932 O O . VAL A 1 247 ? -3.963 14.453 21.379 1.00 86.69 247 VAL A O 1
ATOM 1935 N N . THR A 1 248 ? -3.680 14.339 23.600 1.00 91.12 248 THR A N 1
ATOM 1936 C CA . THR A 1 248 ? -2.217 14.220 23.542 1.00 91.12 248 THR A CA 1
ATOM 1937 C C . THR A 1 248 ? -1.779 12.762 23.388 1.00 91.12 248 THR A C 1
ATOM 1939 O O . THR A 1 248 ? -2.535 11.846 23.716 1.00 91.12 248 THR A O 1
ATOM 1942 N N . VAL A 1 249 ? -0.525 12.538 22.979 1.00 93.56 249 VAL A N 1
ATOM 1943 C CA . VAL A 1 249 ? 0.061 11.191 22.844 1.00 93.56 249 VAL A CA 1
ATOM 1944 C C . VAL A 1 249 ? -0.111 10.335 24.111 1.00 93.56 249 VAL A C 1
ATOM 1946 O O . VAL A 1 249 ? -0.531 9.186 24.028 1.00 93.56 249 VAL A O 1
ATOM 1949 N N . LYS A 1 250 ? 0.077 10.925 25.302 1.00 94.19 250 LYS A N 1
ATOM 1950 C CA . LYS A 1 250 ? -0.096 10.261 26.614 1.00 94.19 250 LYS A CA 1
ATOM 1951 C C . LYS A 1 250 ? -1.553 10.007 27.002 1.00 94.19 250 LYS A C 1
ATOM 1953 O O . LYS A 1 250 ? -1.837 9.272 27.941 1.00 94.19 250 LYS A O 1
ATOM 1958 N N . GLU A 1 251 ? -2.492 10.686 26.355 1.00 92.31 251 GLU A N 1
ATOM 1959 C CA . GLU A 1 251 ? -3.917 10.555 26.647 1.00 92.31 251 GLU A CA 1
ATOM 1960 C C . GLU A 1 251 ? -4.630 9.620 25.677 1.00 92.31 251 GLU A C 1
ATOM 1962 O O . GLU A 1 251 ? -5.713 9.140 26.016 1.00 92.31 251 GLU A O 1
ATOM 1967 N N . TYR A 1 252 ? -4.040 9.354 24.508 1.00 93.44 252 TYR A N 1
ATOM 1968 C CA . TYR A 1 252 ? -4.642 8.576 23.430 1.00 93.44 252 TYR A CA 1
ATOM 1969 C C . TYR A 1 252 ? -5.178 7.223 23.906 1.00 93.44 252 TYR A C 1
ATOM 1971 O O . TYR A 1 252 ? -6.359 6.930 23.703 1.00 93.44 252 TYR A O 1
ATOM 1979 N N . TYR A 1 253 ? -4.367 6.439 24.627 1.00 95.12 253 TYR A N 1
ATOM 1980 C CA . TYR A 1 253 ? -4.807 5.134 25.118 1.00 95.12 253 TYR A CA 1
ATOM 1981 C C . TYR A 1 253 ? -6.046 5.249 26.012 1.00 95.12 253 TYR A C 1
ATOM 1983 O O . TYR A 1 253 ? -7.061 4.597 25.778 1.00 95.12 253 TYR A O 1
ATOM 1991 N N . ARG A 1 254 ? -5.994 6.124 27.023 1.00 92.19 254 ARG A N 1
ATOM 1992 C CA . ARG A 1 254 ? -7.054 6.255 28.033 1.00 92.19 254 ARG A CA 1
ATOM 1993 C C . ARG A 1 254 ? -8.324 6.919 27.496 1.00 92.19 254 ARG A C 1
ATOM 1995 O O . ARG A 1 254 ? -9.412 6.561 27.940 1.00 92.19 254 ARG A O 1
ATOM 2002 N N . LYS A 1 255 ? -8.200 7.920 26.619 1.00 89.94 255 LYS A N 1
ATOM 2003 C CA . LYS A 1 255 ? -9.340 8.707 26.115 1.00 89.94 255 LYS A CA 1
ATOM 2004 C C . LYS A 1 255 ? -9.989 8.103 24.871 1.00 89.94 255 LYS A C 1
ATOM 2006 O O . LYS A 1 255 ? -11.174 8.347 24.669 1.00 89.94 255 LYS A O 1
ATOM 2011 N N . VAL A 1 256 ? -9.238 7.353 24.062 1.00 92.19 256 VAL A N 1
ATOM 2012 C CA . VAL A 1 256 ? -9.690 6.886 22.742 1.00 92.19 256 VAL A CA 1
ATOM 2013 C C . VAL A 1 256 ? -9.611 5.367 22.641 1.00 92.19 256 VAL A C 1
ATOM 2015 O O . VAL A 1 256 ? -10.651 4.709 22.626 1.00 92.19 256 VAL A O 1
ATOM 2018 N N . PHE A 1 257 ? -8.401 4.796 22.642 1.00 95.19 257 PHE A N 1
ATOM 2019 C CA . PHE A 1 257 ? -8.210 3.376 22.328 1.00 95.19 257 PHE A CA 1
ATOM 2020 C C . PHE A 1 257 ? -8.929 2.446 23.313 1.00 95.19 257 PHE A C 1
ATOM 2022 O O . PHE A 1 257 ? -9.732 1.609 22.907 1.00 95.19 257 PHE A O 1
ATOM 2029 N N . ARG A 1 258 ? -8.691 2.611 24.621 1.00 95.19 258 ARG A N 1
ATOM 2030 C CA . ARG A 1 258 ? -9.263 1.743 25.657 1.00 95.19 258 ARG A CA 1
ATOM 2031 C C . ARG A 1 258 ? -10.799 1.798 25.695 1.00 95.19 258 ARG A C 1
ATOM 2033 O O . ARG A 1 258 ? -11.402 0.727 25.686 1.00 95.19 258 ARG A O 1
ATOM 2040 N N . PRO A 1 259 ? -11.467 2.972 25.704 1.00 94.00 259 PRO A N 1
ATOM 2041 C CA . PRO A 1 259 ? -12.928 3.024 25.637 1.00 94.00 259 PRO A CA 1
ATOM 2042 C C . PRO A 1 259 ? -13.519 2.300 24.420 1.00 94.00 259 PRO A C 1
ATOM 2044 O O . PRO A 1 259 ? -14.524 1.605 24.571 1.00 94.00 259 PRO A O 1
ATOM 2047 N N . MET A 1 260 ? -12.898 2.421 23.239 1.00 95.88 260 MET A N 1
ATOM 2048 C CA . MET A 1 260 ? -13.347 1.711 22.033 1.00 95.88 260 MET A CA 1
ATOM 2049 C C . MET A 1 260 ? -13.102 0.206 22.132 1.00 95.88 260 MET A C 1
ATOM 2051 O O . MET A 1 260 ? -13.987 -0.577 21.798 1.00 95.88 260 MET A O 1
ATOM 2055 N N . MET A 1 261 ? -11.941 -0.205 22.643 1.00 96.69 261 MET A N 1
ATOM 2056 C CA . MET A 1 261 ? -11.595 -1.610 22.873 1.00 96.69 261 MET A CA 1
ATOM 2057 C C . MET A 1 261 ? -12.605 -2.288 23.809 1.00 96.69 261 MET A C 1
ATOM 2059 O O . MET A 1 261 ? -13.084 -3.382 23.517 1.00 96.69 261 MET A O 1
ATOM 2063 N N . GLU A 1 262 ? -12.985 -1.622 24.902 1.00 95.88 262 GLU A N 1
ATOM 2064 C CA . GLU A 1 262 ? -13.999 -2.123 25.835 1.00 95.88 262 GLU A CA 1
ATOM 2065 C C . GLU A 1 262 ? -15.368 -2.309 25.154 1.00 95.88 262 GLU A C 1
ATOM 2067 O O . GLU A 1 262 ? -16.040 -3.309 25.410 1.00 95.88 262 GLU A O 1
ATOM 2072 N N . VAL A 1 263 ? -15.770 -1.387 24.266 1.00 96.62 263 VAL A N 1
ATOM 2073 C CA . VAL A 1 263 ? -17.007 -1.521 23.472 1.00 96.62 263 VAL A CA 1
ATOM 2074 C C . VAL A 1 263 ? -16.911 -2.682 22.490 1.00 96.62 263 VAL A C 1
ATOM 2076 O O . VAL A 1 263 ? -17.832 -3.489 22.423 1.00 96.62 263 VAL A O 1
ATOM 2079 N N . VAL A 1 264 ? -15.801 -2.818 21.762 1.00 97.81 264 VAL A N 1
ATOM 2080 C CA . VAL A 1 264 ? -15.584 -3.938 20.831 1.00 97.81 264 VAL A CA 1
ATOM 2081 C C . VAL A 1 264 ? -15.686 -5.281 21.561 1.00 97.81 264 VAL A C 1
ATOM 2083 O O . VAL A 1 264 ? -16.328 -6.211 21.071 1.00 97.81 264 VAL A O 1
ATOM 2086 N N . ASN A 1 265 ? -15.110 -5.387 22.759 1.00 98.19 265 ASN A N 1
ATOM 2087 C CA . ASN A 1 265 ? -15.237 -6.577 23.599 1.00 98.19 265 ASN A CA 1
ATOM 2088 C C . ASN A 1 265 ? -16.683 -6.847 24.023 1.00 98.19 265 ASN A C 1
ATOM 2090 O O . ASN A 1 265 ? -17.131 -7.992 24.001 1.00 98.19 265 ASN A O 1
ATOM 2094 N N . GLU A 1 266 ? -17.408 -5.807 24.430 1.00 97.62 266 GLU A N 1
ATOM 2095 C CA . GLU A 1 266 ? -18.812 -5.904 24.822 1.00 97.62 266 GLU A CA 1
ATOM 2096 C C . GLU A 1 266 ? -19.696 -6.365 23.662 1.00 97.62 266 GLU A C 1
ATOM 2098 O O . GLU A 1 266 ? -20.426 -7.340 23.818 1.00 97.62 266 GLU A O 1
ATOM 2103 N N . VAL A 1 267 ? -19.559 -5.743 22.490 1.00 98.25 267 VAL A N 1
ATOM 2104 C CA . VAL A 1 267 ? -20.323 -6.086 21.284 1.00 98.25 267 VAL A CA 1
ATOM 2105 C C . VAL A 1 267 ? -20.023 -7.510 20.819 1.00 98.25 267 VAL A C 1
ATOM 2107 O O . VAL A 1 267 ? -20.949 -8.252 20.510 1.00 98.25 267 VAL A O 1
ATOM 2110 N N . ASN A 1 268 ? -18.760 -7.947 20.835 1.00 98.50 268 ASN A N 1
ATOM 2111 C CA . ASN A 1 268 ? -18.423 -9.334 20.495 1.00 98.50 268 ASN A CA 1
ATOM 2112 C C . ASN A 1 268 ? -19.045 -10.351 21.464 1.00 98.50 268 ASN A C 1
ATOM 2114 O O . ASN A 1 268 ? -19.482 -11.415 21.030 1.00 98.50 268 ASN A O 1
ATOM 2118 N N . ARG A 1 269 ? -19.103 -10.042 22.768 1.00 98.00 269 ARG A N 1
ATOM 2119 C CA . ARG A 1 269 ? -19.749 -10.915 23.764 1.00 98.00 269 ARG A CA 1
ATOM 2120 C C . ARG A 1 269 ? -21.268 -10.947 23.612 1.00 98.00 269 ARG A C 1
ATOM 2122 O O . ARG A 1 269 ? -21.856 -12.009 23.794 1.00 98.00 269 ARG A O 1
ATOM 2129 N N . GLU A 1 270 ? -21.877 -9.798 23.328 1.00 97.94 270 GLU A N 1
ATOM 2130 C CA . GLU A 1 270 ? -23.327 -9.632 23.199 1.00 97.94 270 GLU A CA 1
ATOM 2131 C C . GLU A 1 270 ? -23.859 -10.255 21.904 1.00 97.94 270 GLU A C 1
ATOM 2133 O O . GLU A 1 270 ? -24.816 -11.024 21.947 1.00 97.94 270 GLU A O 1
ATOM 2138 N N . LEU A 1 271 ? -23.220 -9.960 20.768 1.00 98.12 271 LEU A N 1
ATOM 2139 C CA . LEU A 1 271 ? -23.688 -10.391 19.451 1.00 98.12 271 LEU A CA 1
ATOM 2140 C C . LEU A 1 271 ? -23.169 -11.770 19.030 1.00 98.12 271 LEU A C 1
ATOM 2142 O O . LEU A 1 271 ? -23.806 -12.406 18.198 1.00 98.12 271 LEU A O 1
ATOM 2146 N N . GLN A 1 272 ? -22.016 -12.210 19.555 1.00 97.94 272 GLN A N 1
ATOM 2147 C CA . GLN A 1 272 ? -21.323 -13.442 19.140 1.00 97.94 272 GLN A CA 1
ATOM 2148 C C . GLN A 1 272 ? -21.270 -13.617 17.607 1.00 97.94 272 GLN A C 1
ATOM 2150 O O . GLN A 1 272 ? -21.731 -14.632 17.086 1.00 97.94 272 GLN A O 1
ATOM 2155 N N . PRO A 1 273 ? -20.757 -12.621 16.859 1.00 97.44 273 PRO A N 1
ATOM 2156 C CA . PRO A 1 273 ? -20.819 -12.656 15.404 1.00 97.44 273 PRO A CA 1
ATOM 2157 C C . PRO A 1 273 ? -19.894 -13.738 14.827 1.00 97.44 273 PRO A C 1
ATOM 2159 O O . PRO A 1 273 ? -18.805 -13.965 15.353 1.00 97.44 273 PRO A O 1
ATOM 2162 N N . ASP A 1 274 ? -20.274 -14.313 13.680 1.00 96.88 274 ASP A N 1
ATOM 2163 C CA . ASP A 1 274 ? -19.453 -15.297 12.947 1.00 96.88 274 ASP A CA 1
ATOM 2164 C C . ASP A 1 274 ? -18.046 -14.768 12.623 1.00 96.88 274 ASP A C 1
ATOM 2166 O O . ASP A 1 274 ? -17.065 -15.510 12.637 1.00 96.88 274 ASP A O 1
ATOM 2170 N N . ILE A 1 275 ? -17.948 -13.461 12.350 1.00 97.81 275 ILE A N 1
ATOM 2171 C CA . ILE A 1 275 ? -16.689 -12.730 12.191 1.00 97.81 275 ILE A CA 1
ATOM 2172 C C . ILE A 1 275 ? -16.546 -11.786 13.392 1.00 97.81 275 ILE A C 1
ATOM 2174 O O . ILE A 1 275 ? -17.202 -10.736 13.403 1.00 97.81 275 ILE A O 1
ATOM 2178 N N . PRO A 1 276 ? -15.716 -12.118 14.396 1.00 98.06 276 PRO A N 1
ATOM 2179 C CA . PRO A 1 276 ? -15.428 -11.227 15.512 1.00 98.06 276 PRO A CA 1
ATOM 2180 C C . PRO A 1 276 ? -14.810 -9.908 15.060 1.00 98.06 276 PRO A C 1
ATOM 2182 O O . PRO A 1 276 ? -14.047 -9.850 14.097 1.00 98.06 276 PRO A O 1
ATOM 2185 N N . ILE A 1 277 ? -15.133 -8.850 15.794 1.00 98.69 277 ILE A N 1
ATOM 2186 C CA . ILE A 1 277 ? -14.577 -7.519 15.579 1.00 98.69 277 ILE A CA 1
ATOM 2187 C C . ILE A 1 277 ? -13.196 -7.439 16.249 1.00 98.69 277 ILE A C 1
ATOM 2189 O O . ILE A 1 277 ? -13.034 -7.833 17.409 1.00 98.69 277 ILE A O 1
ATOM 2193 N N . GLU A 1 278 ? -12.221 -6.920 15.516 1.00 98.75 278 GLU A N 1
ATOM 2194 C CA . GLU A 1 278 ? -10.830 -6.660 15.887 1.00 98.75 278 GLU A CA 1
ATOM 2195 C C . GLU A 1 278 ? -10.582 -5.144 15.960 1.00 98.75 278 GLU A C 1
ATOM 2197 O O . GLU A 1 278 ? -11.242 -4.373 15.262 1.00 98.75 278 GLU A O 1
ATOM 2202 N N . ILE A 1 279 ? -9.644 -4.696 16.799 1.00 98.62 279 ILE A N 1
ATOM 2203 C CA . ILE A 1 279 ? -9.358 -3.271 17.021 1.00 98.62 279 ILE A CA 1
ATOM 2204 C C . ILE A 1 279 ? -7.858 -2.946 17.009 1.00 98.62 279 ILE A C 1
ATOM 2206 O O . ILE A 1 279 ? -7.033 -3.688 17.550 1.00 98.62 279 ILE A O 1
ATOM 2210 N N . GLY A 1 280 ? -7.513 -1.795 16.425 1.00 98.50 280 GLY A N 1
ATOM 2211 C CA . GLY A 1 280 ? -6.137 -1.318 16.295 1.00 98.50 280 GLY A CA 1
ATOM 2212 C C . GLY A 1 280 ? -5.986 0.207 16.264 1.00 98.50 280 GLY A C 1
ATOM 2213 O O . GLY A 1 280 ? -6.964 0.955 16.250 1.00 98.50 280 GLY A O 1
ATOM 2214 N N . GLY A 1 281 ? -4.735 0.673 16.308 1.00 97.44 281 GLY A N 1
ATOM 2215 C CA . GLY A 1 281 ? -4.346 2.094 16.344 1.00 97.44 281 GLY A CA 1
ATOM 2216 C C . GLY A 1 281 ? -2.818 2.283 16.275 1.00 97.44 281 GLY A C 1
ATOM 2217 O O . GLY A 1 281 ? -2.112 1.293 16.098 1.00 97.44 281 GLY A O 1
ATOM 2218 N N . PRO A 1 282 ? -2.260 3.505 16.408 1.00 96.06 282 PRO A N 1
ATOM 2219 C CA . PRO A 1 282 ? -2.916 4.759 16.777 1.00 96.06 282 PRO A CA 1
ATOM 2220 C C . PRO A 1 282 ? -3.567 5.527 15.616 1.00 96.06 282 PRO A C 1
ATOM 2222 O O . PRO A 1 282 ? -4.172 6.572 15.844 1.00 96.06 282 PRO A O 1
ATOM 2225 N N . VAL A 1 283 ? -3.443 5.019 14.386 1.00 95.25 283 VAL A N 1
ATOM 2226 C CA . VAL A 1 283 ? -3.940 5.667 13.162 1.00 95.25 283 VAL A CA 1
ATOM 2227 C C . VAL A 1 283 ? -3.281 7.038 12.962 1.00 95.25 283 VAL A C 1
ATOM 2229 O O . VAL A 1 283 ? -3.948 8.029 12.697 1.00 95.25 283 VAL A O 1
ATOM 2232 N N . SER A 1 284 ? -1.967 7.136 13.181 1.00 94.88 284 SER A N 1
ATOM 2233 C CA . SER A 1 284 ? -1.231 8.401 13.060 1.00 94.88 284 SER A CA 1
ATOM 2234 C C . SER A 1 284 ? -1.116 8.872 11.603 1.00 94.88 284 SER A C 1
ATOM 2236 O O . SER A 1 284 ? -1.030 8.052 10.701 1.00 94.88 284 SER A O 1
ATOM 2238 N N . SER A 1 285 ? -1.038 10.182 11.369 1.00 92.88 285 SER A N 1
ATOM 2239 C CA . SER A 1 285 ? -0.935 10.845 10.050 1.00 92.88 285 SER A CA 1
ATOM 2240 C C . SER A 1 285 ? 0.325 10.523 9.248 1.00 92.88 285 SER A C 1
ATOM 2242 O O . SER A 1 285 ? 0.419 10.789 8.048 1.00 92.88 285 SER A O 1
ATOM 2244 N N . CYS A 1 286 ? 1.317 9.960 9.923 1.00 94.38 286 CYS A N 1
ATOM 2245 C CA . CYS A 1 286 ? 2.555 9.465 9.351 1.00 94.38 286 CYS A CA 1
ATOM 2246 C C . CYS A 1 286 ? 3.030 8.248 10.155 1.00 94.38 286 CYS A C 1
ATOM 2248 O O . CYS A 1 286 ? 2.462 7.919 11.205 1.00 94.38 286 CYS A O 1
ATOM 2250 N N . PHE A 1 287 ? 4.115 7.607 9.713 1.00 95.94 287 PHE A N 1
ATOM 2251 C CA . PHE A 1 287 ? 4.851 6.699 10.588 1.00 95.94 287 PHE A CA 1
ATOM 2252 C C . PHE A 1 287 ? 5.425 7.494 11.768 1.00 95.94 287 PHE A C 1
ATOM 2254 O O . PHE A 1 287 ? 6.400 8.233 11.618 1.00 95.94 287 PHE A O 1
ATOM 2261 N N . ASN A 1 288 ? 4.796 7.351 12.936 1.00 94.62 288 ASN A N 1
ATOM 2262 C CA . ASN A 1 288 ? 5.103 8.126 14.131 1.00 94.62 288 ASN A CA 1
ATOM 2263 C C . ASN A 1 288 ? 5.489 7.196 15.298 1.00 94.62 288 ASN A C 1
ATOM 2265 O O . ASN A 1 288 ? 4.612 6.725 16.034 1.00 94.62 288 ASN A O 1
ATOM 2269 N N . PRO A 1 289 ? 6.794 6.909 15.482 1.00 95.56 289 PRO A N 1
ATOM 2270 C CA . PRO A 1 289 ? 7.264 5.992 16.517 1.00 95.56 289 PRO A CA 1
ATOM 2271 C C . PRO A 1 289 ? 6.857 6.391 17.935 1.00 95.56 289 PRO A C 1
ATOM 2273 O O . PRO A 1 289 ? 6.627 5.509 18.752 1.00 95.56 289 PRO A O 1
ATOM 2276 N N . GLU A 1 290 ? 6.737 7.690 18.235 1.00 95.31 290 GLU A N 1
ATOM 2277 C CA . GLU A 1 290 ? 6.349 8.163 19.570 1.00 95.31 290 GLU A CA 1
ATOM 2278 C C . GLU A 1 290 ? 4.928 7.709 19.923 1.00 95.31 290 GLU A C 1
ATOM 2280 O O . GLU A 1 290 ? 4.695 7.154 20.997 1.00 95.31 290 GLU A O 1
ATOM 2285 N N . TRP A 1 291 ? 3.985 7.876 18.993 1.00 96.38 291 TRP A N 1
ATOM 2286 C CA . TRP A 1 291 ? 2.591 7.483 19.196 1.00 96.38 291 TRP A CA 1
ATOM 2287 C C . TRP A 1 291 ? 2.411 5.970 19.254 1.00 96.38 291 TRP A C 1
ATOM 2289 O O . TRP A 1 291 ? 1.648 5.474 20.084 1.00 96.38 291 TRP A O 1
ATOM 2299 N N . ILE A 1 292 ? 3.136 5.229 18.411 1.00 98.38 292 ILE A N 1
ATOM 2300 C CA . ILE A 1 292 ? 3.117 3.763 18.441 1.00 98.38 292 ILE A CA 1
ATOM 2301 C C . ILE A 1 292 ? 3.713 3.265 19.763 1.00 98.38 292 ILE A C 1
ATOM 2303 O O . ILE A 1 292 ? 3.078 2.474 20.455 1.00 98.38 292 ILE A O 1
ATOM 2307 N N . ALA A 1 293 ? 4.892 3.752 20.160 1.00 98.50 293 ALA A N 1
ATOM 2308 C CA . ALA A 1 293 ? 5.539 3.352 21.406 1.00 98.50 293 ALA A CA 1
ATOM 2309 C C . ALA A 1 293 ? 4.656 3.639 22.627 1.00 98.50 293 ALA A C 1
ATOM 2311 O O . ALA A 1 293 ? 4.469 2.747 23.453 1.00 98.50 293 ALA A O 1
ATOM 2312 N N . GLN A 1 294 ? 4.060 4.835 22.702 1.00 98.31 294 GLN A N 1
ATOM 2313 C CA . GLN A 1 294 ? 3.185 5.214 23.811 1.00 98.31 294 GLN A CA 1
ATOM 2314 C C . GLN A 1 294 ? 1.930 4.329 23.883 1.00 98.31 294 GLN A C 1
ATOM 2316 O O . GLN A 1 294 ? 1.585 3.863 24.967 1.00 98.31 294 GLN A O 1
ATOM 2321 N N . LEU A 1 295 ? 1.287 4.022 22.745 1.00 98.50 295 LEU A N 1
ATOM 2322 C CA . LEU A 1 295 ? 0.178 3.059 22.694 1.00 98.50 295 LEU A CA 1
ATOM 2323 C C . LEU A 1 295 ? 0.599 1.691 23.252 1.00 98.50 295 LEU A C 1
ATOM 2325 O O . LEU A 1 295 ? -0.119 1.108 24.064 1.00 98.50 295 LEU A O 1
ATOM 2329 N N . LEU A 1 296 ? 1.757 1.175 22.834 1.00 98.81 296 LEU A N 1
ATOM 2330 C CA . LEU A 1 296 ? 2.240 -0.135 23.273 1.00 98.81 296 LEU A CA 1
ATOM 2331 C C . LEU A 1 296 ? 2.647 -0.145 24.758 1.00 98.81 296 LEU A C 1
ATOM 2333 O O . LEU A 1 296 ? 2.439 -1.155 25.433 1.00 98.81 296 LEU A O 1
ATOM 2337 N N . ASP A 1 297 ? 3.202 0.953 25.275 1.00 98.69 297 ASP A N 1
ATOM 2338 C CA . ASP A 1 297 ? 3.532 1.114 26.696 1.00 98.69 297 ASP A CA 1
ATOM 2339 C C . ASP A 1 297 ? 2.279 1.108 27.569 1.00 98.69 297 ASP A C 1
ATOM 2341 O O . ASP A 1 297 ? 2.201 0.343 28.536 1.00 98.69 297 ASP A O 1
ATOM 2345 N N . ASP A 1 298 ? 1.267 1.890 27.194 1.00 98.50 298 ASP A N 1
ATOM 2346 C CA . ASP A 1 298 ? 0.007 1.948 27.931 1.00 98.50 298 ASP A CA 1
ATOM 2347 C C . ASP A 1 298 ? -0.756 0.616 27.841 1.00 98.50 298 ASP A C 1
ATOM 2349 O O . ASP A 1 298 ? -1.263 0.121 28.851 1.00 98.50 298 ASP A O 1
ATOM 2353 N N . TYR A 1 299 ? -0.757 -0.030 26.668 1.00 98.44 299 TYR A N 1
ATOM 2354 C CA . TYR A 1 299 ? -1.321 -1.370 26.494 1.00 98.44 299 TYR A CA 1
ATOM 2355 C C . TYR A 1 299 ? -0.619 -2.411 27.376 1.00 98.44 299 TYR A C 1
ATOM 2357 O O . TYR A 1 299 ? -1.266 -3.268 27.986 1.00 98.44 299 TYR A O 1
ATOM 2365 N N . LYS A 1 300 ? 0.713 -2.353 27.486 1.00 97.56 300 LYS A N 1
ATOM 2366 C CA . LYS A 1 300 ? 1.478 -3.247 28.364 1.00 97.56 300 LYS A CA 1
ATOM 2367 C C . LYS A 1 300 ? 1.150 -3.004 29.838 1.00 97.56 300 LYS A C 1
ATOM 2369 O O . LYS A 1 300 ? 1.011 -3.981 30.575 1.00 97.56 300 LYS A O 1
ATOM 2374 N N . ALA A 1 301 ? 1.006 -1.743 30.243 1.00 97.62 301 ALA A N 1
ATOM 2375 C CA . ALA A 1 301 ? 0.689 -1.345 31.613 1.00 97.62 301 ALA A CA 1
ATOM 2376 C C . ALA A 1 301 ? -0.757 -1.664 32.034 1.00 97.62 301 ALA A C 1
ATOM 2378 O O . ALA A 1 301 ? -1.026 -1.811 33.227 1.00 97.62 301 ALA A O 1
ATOM 2379 N N . ASP A 1 302 ? -1.687 -1.792 31.086 1.00 97.62 302 ASP A N 1
ATOM 2380 C CA . ASP A 1 302 ? -3.066 -2.177 31.379 1.00 97.62 302 ASP A CA 1
ATOM 2381 C C . ASP A 1 302 ? -3.130 -3.615 31.927 1.00 97.62 302 ASP A C 1
ATOM 2383 O O . ASP A 1 302 ? -2.648 -4.558 31.303 1.00 97.62 302 ASP A O 1
ATOM 2387 N N . VAL A 1 303 ? -3.715 -3.805 33.108 1.00 95.94 303 VAL A N 1
ATOM 2388 C CA . VAL A 1 303 ? -3.852 -5.123 33.759 1.00 95.94 303 VAL A CA 1
ATOM 2389 C C . VAL A 1 303 ? -5.218 -5.771 33.511 1.00 95.94 303 VAL A C 1
ATOM 2391 O O . VAL A 1 303 ? -5.507 -6.825 34.077 1.00 95.94 303 VAL A O 1
ATOM 2394 N N . SER A 1 304 ? -6.073 -5.147 32.695 1.00 95.62 304 SER A N 1
ATOM 2395 C CA . SER A 1 304 ? -7.410 -5.658 32.384 1.00 95.62 304 SER A CA 1
ATOM 2396 C C . SER A 1 304 ? -7.313 -7.016 31.686 1.00 95.62 304 SER A C 1
ATOM 2398 O O . SER A 1 304 ? -6.590 -7.170 30.701 1.00 95.62 304 SER A O 1
ATOM 2400 N N . ALA A 1 305 ? -8.047 -8.007 32.197 1.00 92.56 305 ALA A N 1
ATOM 2401 C CA . ALA A 1 305 ? -7.993 -9.383 31.699 1.00 92.56 305 ALA A CA 1
ATOM 2402 C C . ALA A 1 305 ? -8.534 -9.537 30.267 1.00 92.56 305 ALA A C 1
ATOM 2404 O O . ALA A 1 305 ? -8.224 -10.520 29.602 1.00 92.56 305 ALA A O 1
ATOM 2405 N N . ASP A 1 306 ? -9.334 -8.578 29.798 1.00 92.69 306 ASP A N 1
ATOM 2406 C CA . ASP A 1 306 ? -9.910 -8.545 28.457 1.00 92.69 306 ASP A CA 1
ATOM 2407 C C . ASP A 1 306 ? -9.242 -7.514 27.534 1.00 92.69 306 ASP A C 1
ATOM 2409 O O . ASP A 1 306 ? -9.760 -7.245 26.450 1.00 92.69 306 ASP A O 1
ATOM 2413 N N . LYS A 1 307 ? -8.090 -6.938 27.913 1.00 96.62 307 LYS A N 1
ATOM 2414 C CA . LYS A 1 307 ? -7.357 -6.047 27.004 1.00 96.62 307 LYS A CA 1
ATOM 2415 C C . LYS A 1 307 ? -6.975 -6.782 25.716 1.00 96.62 307 LYS A C 1
ATOM 2417 O O . LYS A 1 307 ? -6.594 -7.952 25.748 1.00 96.62 307 LYS A O 1
ATOM 2422 N N . ARG A 1 308 ? -7.036 -6.077 24.588 1.00 96.50 308 ARG A N 1
ATOM 2423 C CA . ARG A 1 308 ? -6.634 -6.588 23.276 1.00 96.50 308 ARG A CA 1
ATOM 2424 C C . ARG A 1 308 ? -6.063 -5.487 22.393 1.00 96.50 308 ARG A C 1
ATOM 2426 O O . ARG A 1 308 ? -6.443 -4.325 22.497 1.00 96.50 308 ARG A O 1
ATOM 2433 N N . LEU A 1 309 ? -5.160 -5.887 21.516 1.00 98.44 309 LEU A N 1
ATOM 2434 C CA . LEU A 1 309 ? -4.626 -5.081 20.431 1.00 98.44 309 LEU A CA 1
ATOM 2435 C C . LEU A 1 309 ? -4.425 -6.042 19.266 1.00 98.44 309 LEU A C 1
ATOM 2437 O O . LEU A 1 309 ? -3.595 -6.945 19.365 1.00 98.44 309 LEU A O 1
ATOM 2441 N N . ASP A 1 310 ? -5.217 -5.882 18.211 1.00 98.69 310 ASP A N 1
ATOM 2442 C CA . ASP A 1 310 ? -5.262 -6.843 17.105 1.00 98.69 310 ASP A CA 1
ATOM 2443 C C . ASP A 1 310 ? -4.411 -6.398 15.908 1.00 98.69 310 ASP A C 1
ATOM 2445 O O . ASP A 1 310 ? -3.939 -7.240 15.149 1.00 98.69 310 ASP A O 1
ATOM 2449 N N . PHE A 1 311 ? -4.158 -5.094 15.757 1.00 98.88 311 PHE A N 1
ATOM 2450 C CA . PHE A 1 311 ? -3.261 -4.546 14.736 1.00 98.88 311 PHE A CA 1
ATOM 2451 C C . PHE A 1 311 ? -2.738 -3.150 15.107 1.00 98.88 311 PHE A C 1
ATOM 2453 O O . PHE A 1 311 ? -3.317 -2.445 15.936 1.00 98.88 311 PHE A O 1
ATOM 2460 N N . ILE A 1 312 ? -1.641 -2.738 14.469 1.00 98.81 312 ILE A N 1
ATOM 2461 C CA . ILE A 1 312 ? -1.139 -1.357 14.488 1.00 98.81 312 ILE A CA 1
ATOM 2462 C C . ILE A 1 312 ? -1.575 -0.662 13.200 1.00 98.81 312 ILE A C 1
ATOM 2464 O O . ILE A 1 312 ? -1.616 -1.297 12.150 1.00 98.81 312 ILE A O 1
ATOM 2468 N 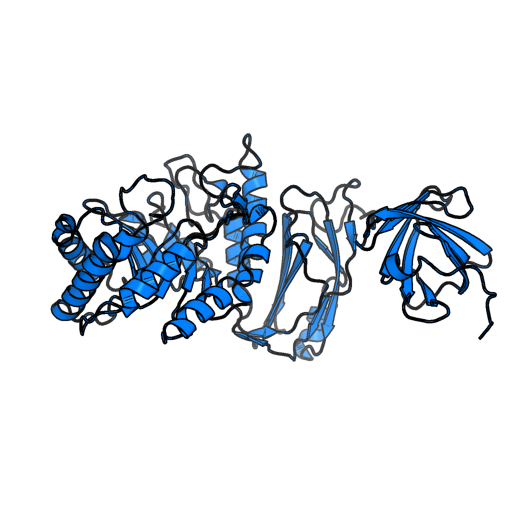N . SER A 1 313 ? -1.876 0.634 13.255 1.00 98.44 313 SER A N 1
ATOM 2469 C CA . SER A 1 313 ? -2.202 1.407 12.054 1.00 98.44 313 SER A CA 1
ATOM 2470 C C . SER A 1 313 ? -1.604 2.813 12.047 1.00 98.44 313 SER A C 1
ATOM 2472 O O . SER A 1 313 ? -1.476 3.434 13.105 1.00 98.44 313 SER A O 1
ATOM 2474 N N . TYR A 1 314 ? -1.235 3.298 10.860 1.00 97.94 314 TYR A N 1
ATOM 2475 C CA . TYR A 1 314 ? -0.795 4.667 10.573 1.00 97.94 314 TYR A CA 1
ATOM 2476 C C . TYR A 1 314 ? -0.982 5.002 9.079 1.00 97.94 314 TYR A C 1
ATOM 2478 O O . TYR A 1 314 ? -1.329 4.135 8.283 1.00 97.94 314 TYR A O 1
ATOM 2486 N N . HIS A 1 315 ? -0.740 6.248 8.678 1.00 96.56 315 HIS A N 1
ATOM 2487 C CA . HIS A 1 315 ? -0.834 6.718 7.295 1.00 96.56 315 HIS A CA 1
ATOM 2488 C C . HIS A 1 315 ? 0.552 6.946 6.670 1.00 96.56 315 HIS A C 1
ATOM 2490 O O . HIS A 1 315 ? 1.511 7.325 7.338 1.00 96.56 315 HIS A O 1
ATOM 2496 N N . GLY A 1 316 ? 0.685 6.726 5.366 1.00 95.56 316 GLY A N 1
ATOM 2497 C CA . GLY A 1 316 ? 1.948 6.716 4.638 1.00 95.56 316 GLY A CA 1
ATOM 2498 C C . GLY A 1 316 ? 2.028 7.789 3.556 1.00 95.56 316 GLY A C 1
ATOM 2499 O O . GLY A 1 316 ? 1.853 7.493 2.378 1.00 95.56 316 GLY A O 1
ATOM 2500 N N . TYR A 1 317 ? 2.353 9.025 3.932 1.00 94.81 317 TYR A N 1
ATOM 2501 C CA . TYR A 1 317 ? 2.581 10.113 2.963 1.00 94.81 317 TYR A CA 1
ATOM 2502 C C . TYR A 1 317 ? 3.961 10.772 3.083 1.00 94.81 317 TYR A C 1
ATOM 2504 O O . TYR A 1 317 ? 4.527 11.267 2.102 1.00 94.81 317 TYR A O 1
ATOM 2512 N N . PHE A 1 318 ? 4.492 10.821 4.301 1.00 94.69 318 PHE A N 1
ATOM 2513 C CA . PHE A 1 318 ? 5.769 11.437 4.631 1.00 94.69 318 PHE A CA 1
ATOM 2514 C C . PHE A 1 318 ? 6.317 10.852 5.936 1.00 94.69 318 PHE A C 1
ATOM 2516 O O . PHE A 1 318 ? 5.612 10.169 6.678 1.00 94.69 318 PHE A O 1
ATOM 2523 N N . VAL A 1 319 ? 7.573 11.175 6.229 1.00 93.12 319 VAL A N 1
ATOM 2524 C CA . VAL A 1 319 ? 8.158 11.085 7.575 1.00 93.12 319 VAL A CA 1
ATOM 2525 C C . VAL A 1 319 ? 8.670 12.455 7.993 1.00 93.12 319 VAL A C 1
ATOM 2527 O O . VAL A 1 319 ? 8.941 13.308 7.146 1.00 93.12 319 VAL A O 1
ATOM 2530 N N . TRP A 1 320 ? 8.800 12.684 9.293 1.00 90.25 320 TRP A N 1
ATOM 2531 C CA . TRP A 1 320 ? 9.492 13.865 9.795 1.00 90.25 320 TRP A CA 1
ATOM 2532 C C . TRP A 1 320 ? 11.007 13.698 9.654 1.00 90.25 320 TRP A C 1
ATOM 2534 O O . TRP A 1 320 ? 11.533 12.592 9.783 1.00 90.25 320 TRP A O 1
ATOM 2544 N N . ASP A 1 321 ? 11.708 14.794 9.373 1.00 89.44 321 ASP A N 1
ATOM 2545 C CA . ASP A 1 321 ? 13.164 14.828 9.486 1.00 89.44 321 ASP A CA 1
ATOM 2546 C C . ASP A 1 321 ? 13.624 14.716 10.951 1.00 89.44 321 ASP A C 1
ATOM 2548 O O . ASP A 1 321 ? 12.825 14.799 11.884 1.00 89.44 321 ASP A O 1
ATOM 2552 N N . GLU A 1 322 ? 14.931 14.561 11.173 1.00 86.25 322 GLU A N 1
ATOM 2553 C CA . GLU A 1 322 ? 15.506 14.422 12.523 1.00 86.25 322 GLU A CA 1
ATOM 2554 C C . GLU A 1 322 ? 15.213 15.623 13.439 1.00 86.25 322 GLU A C 1
ATOM 2556 O O . GLU A 1 322 ? 15.288 15.513 14.661 1.00 86.25 322 GLU A O 1
ATOM 2561 N N . THR A 1 323 ? 14.872 16.780 12.861 1.00 86.38 323 THR A N 1
ATOM 2562 C CA . THR A 1 323 ? 14.529 17.987 13.621 1.00 86.38 323 THR A CA 1
ATOM 2563 C C . THR A 1 323 ? 13.057 18.039 14.028 1.00 86.38 323 THR A C 1
ATOM 2565 O O . THR A 1 323 ? 12.692 18.876 14.857 1.00 86.38 323 THR A O 1
ATOM 2568 N N . GLY A 1 324 ? 12.212 17.184 13.441 1.00 83.31 324 GLY A N 1
ATOM 2569 C CA . GLY A 1 324 ? 10.762 17.205 13.612 1.00 83.31 324 GLY A CA 1
ATOM 2570 C C . GLY A 1 324 ? 10.082 18.414 12.964 1.00 83.31 324 GLY A C 1
ATOM 2571 O O . GLY A 1 324 ? 8.945 18.723 13.310 1.00 83.31 324 GLY A O 1
ATOM 2572 N N . ARG A 1 325 ? 10.769 19.148 12.076 1.00 83.69 325 ARG A N 1
ATOM 2573 C CA . ARG A 1 325 ? 10.265 20.418 11.513 1.00 83.69 325 ARG A CA 1
ATOM 2574 C C . ARG A 1 325 ? 9.881 20.312 10.052 1.00 83.69 325 ARG A C 1
ATOM 2576 O O . ARG A 1 325 ? 8.999 21.045 9.614 1.00 83.69 325 ARG A O 1
ATOM 2583 N N . ASN A 1 326 ? 10.532 19.424 9.305 1.00 90.12 326 ASN A N 1
ATOM 2584 C CA . ASN A 1 326 ? 10.292 19.288 7.877 1.00 90.12 326 ASN A CA 1
ATOM 2585 C C . ASN A 1 326 ? 9.663 17.935 7.565 1.00 90.12 326 ASN A C 1
ATOM 2587 O O . ASN A 1 326 ? 10.106 16.896 8.055 1.00 90.12 326 ASN A O 1
ATOM 2591 N N . ARG A 1 327 ? 8.641 17.960 6.708 1.00 92.06 327 ARG A N 1
ATOM 2592 C CA . ARG A 1 327 ? 8.044 16.753 6.137 1.00 92.06 327 ARG A CA 1
ATOM 2593 C C . ARG A 1 327 ? 8.903 16.295 4.963 1.00 92.06 327 ARG A C 1
ATOM 2595 O O . ARG A 1 327 ? 9.111 17.045 4.013 1.00 92.06 327 ARG A O 1
ATOM 2602 N N . LEU A 1 328 ? 9.385 15.062 5.029 1.00 93.75 328 LEU A N 1
ATOM 2603 C CA . LEU A 1 328 ? 10.084 14.380 3.947 1.00 93.75 328 LEU A CA 1
ATOM 2604 C C . LEU A 1 328 ? 9.070 13.496 3.220 1.00 93.75 328 LEU A C 1
ATOM 2606 O O . LEU A 1 328 ? 8.780 12.379 3.655 1.00 93.75 328 LEU A O 1
ATOM 2610 N N . PHE A 1 329 ? 8.487 14.023 2.145 1.00 94.81 329 PHE A N 1
ATOM 2611 C CA . PHE A 1 329 ? 7.416 13.347 1.418 1.00 94.81 329 PHE A CA 1
ATOM 2612 C C . PHE A 1 329 ? 7.920 12.130 0.644 1.00 94.81 329 PHE A C 1
ATOM 2614 O O . PHE A 1 329 ? 9.006 12.133 0.059 1.00 94.81 329 PHE A O 1
ATOM 2621 N N . PHE A 1 330 ? 7.085 11.094 0.572 1.00 95.44 330 PHE A N 1
ATOM 2622 C CA . PHE A 1 330 ? 7.422 9.890 -0.184 1.00 95.44 330 PHE A CA 1
ATOM 2623 C C . PHE A 1 330 ? 7.403 10.101 -1.697 1.00 95.44 330 PHE A C 1
ATOM 2625 O O . PHE A 1 330 ? 8.074 9.365 -2.414 1.00 95.44 330 PHE A O 1
ATOM 2632 N N . LYS A 1 331 ? 6.732 11.151 -2.192 1.00 93.69 331 LYS A N 1
ATOM 2633 C CA . LYS A 1 331 ? 6.854 11.562 -3.599 1.00 93.69 331 LYS A CA 1
ATOM 2634 C C . LYS A 1 331 ? 8.304 11.813 -4.010 1.00 93.69 331 LYS A C 1
ATOM 2636 O O . LYS A 1 331 ? 8.666 11.554 -5.152 1.00 93.69 331 LYS A O 1
ATOM 2641 N N . ASP A 1 332 ? 9.140 12.309 -3.103 1.00 92.56 332 ASP A N 1
ATOM 2642 C CA . ASP A 1 332 ? 10.523 12.638 -3.437 1.00 92.56 332 ASP A CA 1
ATOM 2643 C C . ASP A 1 332 ? 11.423 11.413 -3.360 1.00 92.56 332 ASP A C 1
ATOM 2645 O O . ASP A 1 332 ? 12.407 11.339 -4.087 1.00 92.56 332 ASP A O 1
ATOM 2649 N N . ASN A 1 333 ? 11.090 10.461 -2.490 1.00 94.56 333 ASN A N 1
ATOM 2650 C CA . ASN A 1 333 ? 11.801 9.201 -2.355 1.00 94.56 333 ASN A CA 1
ATOM 2651 C C . ASN A 1 333 ? 10.866 8.138 -1.732 1.00 94.56 333 ASN A C 1
ATOM 2653 O O . ASN A 1 333 ? 10.690 8.122 -0.506 1.00 94.56 333 ASN A O 1
ATOM 2657 N N . PRO A 1 334 ? 10.296 7.237 -2.554 1.00 95.88 334 PRO A N 1
ATOM 2658 C CA . PRO A 1 334 ? 9.469 6.128 -2.083 1.00 95.88 334 PRO A CA 1
ATOM 2659 C C . PRO A 1 334 ? 10.202 5.107 -1.201 1.00 95.88 334 PRO A C 1
ATOM 2661 O O . PRO A 1 334 ? 9.552 4.435 -0.406 1.00 95.88 334 PRO A O 1
ATOM 2664 N N . SER A 1 335 ? 11.536 4.986 -1.284 1.00 95.19 335 SER A N 1
ATOM 2665 C CA . SER A 1 335 ? 12.307 4.011 -0.492 1.00 95.19 335 SER A CA 1
ATOM 2666 C C . SER A 1 335 ? 12.374 4.357 0.999 1.00 95.19 335 SER A C 1
ATOM 2668 O O . SER A 1 335 ? 12.700 3.500 1.817 1.00 95.19 335 SER A O 1
ATOM 2670 N N . ARG A 1 336 ? 11.959 5.574 1.385 1.00 94.44 336 ARG A N 1
ATOM 2671 C CA . ARG A 1 336 ? 11.863 6.037 2.785 1.00 94.44 336 ARG A CA 1
ATOM 2672 C C . ARG A 1 336 ? 10.950 5.192 3.675 1.00 94.44 336 ARG A C 1
ATOM 2674 O O . ARG A 1 336 ? 11.002 5.334 4.894 1.00 94.44 336 ARG A O 1
ATOM 2681 N N . VAL A 1 337 ? 10.099 4.356 3.088 1.00 95.62 337 VAL A N 1
ATOM 2682 C CA . VAL A 1 337 ? 9.222 3.453 3.843 1.00 95.62 337 VAL A CA 1
ATOM 2683 C C . VAL A 1 337 ? 9.943 2.204 4.351 1.00 95.62 337 VAL A C 1
ATOM 2685 O O . VAL A 1 337 ? 9.455 1.530 5.258 1.00 95.62 337 VAL A O 1
ATOM 2688 N N . LEU A 1 338 ? 11.118 1.897 3.794 1.00 93.75 338 LEU A N 1
ATOM 2689 C CA . LEU A 1 338 ? 11.938 0.770 4.216 1.00 93.75 338 LEU A CA 1
ATOM 2690 C C . LEU A 1 338 ? 12.378 0.951 5.678 1.00 93.75 338 LEU A C 1
ATOM 2692 O O . LEU A 1 338 ? 12.743 2.050 6.092 1.00 93.75 338 LEU A O 1
ATOM 2696 N N . GLY A 1 339 ? 12.357 -0.121 6.470 1.00 94.62 339 GLY A N 1
ATOM 2697 C CA . GLY A 1 339 ? 12.735 -0.068 7.885 1.00 94.62 339 GLY A CA 1
ATOM 2698 C C . GLY A 1 339 ? 11.582 0.254 8.842 1.00 94.62 339 GLY A C 1
ATOM 2699 O O . GLY A 1 339 ? 11.731 0.061 10.049 1.00 94.62 339 GLY A O 1
ATOM 2700 N N . GLN A 1 340 ? 10.429 0.734 8.350 1.00 97.06 340 GLN A N 1
ATOM 2701 C CA . GLN A 1 340 ? 9.290 1.079 9.216 1.00 97.06 340 GLN A CA 1
ATOM 2702 C C . GLN A 1 340 ? 8.725 -0.156 9.926 1.00 97.06 340 GLN A C 1
ATOM 2704 O O . GLN A 1 340 ? 8.428 -0.098 11.121 1.00 97.06 340 GLN A O 1
ATOM 2709 N N . ARG A 1 341 ? 8.620 -1.293 9.222 1.00 97.69 341 ARG A N 1
ATOM 2710 C CA . ARG A 1 341 ? 8.176 -2.554 9.829 1.00 97.69 341 ARG A CA 1
ATOM 2711 C C . ARG A 1 341 ? 9.163 -3.029 10.890 1.00 97.69 341 ARG A C 1
ATOM 2713 O O . ARG A 1 341 ? 8.753 -3.339 12.000 1.00 97.69 341 ARG A O 1
ATOM 2720 N N . GLU A 1 342 ? 10.449 -3.028 10.569 1.00 97.94 342 GLU A N 1
ATOM 2721 C CA . GLU A 1 342 ? 11.519 -3.489 11.452 1.00 97.94 342 GLU A CA 1
ATOM 2722 C C . GLU A 1 342 ? 11.596 -2.639 12.732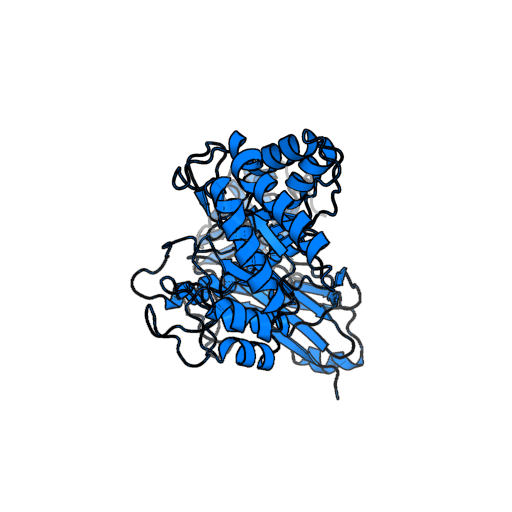 1.00 97.94 342 GLU A C 1
ATOM 2724 O O . GLU A 1 342 ? 11.836 -3.158 13.824 1.00 97.94 342 GLU A O 1
ATOM 2729 N N . ALA A 1 343 ? 11.334 -1.333 12.627 1.00 98.06 343 ALA A N 1
ATOM 2730 C CA . ALA A 1 343 ? 11.218 -0.450 13.782 1.00 98.06 343 ALA A CA 1
ATOM 2731 C C . ALA A 1 343 ? 10.018 -0.817 14.676 1.00 98.06 343 ALA A C 1
ATOM 2733 O O . ALA A 1 343 ? 10.147 -0.809 15.902 1.00 98.06 343 ALA A O 1
ATOM 2734 N N . ILE A 1 344 ? 8.872 -1.174 14.088 1.00 98.62 344 ILE A N 1
ATOM 2735 C CA . ILE A 1 344 ? 7.698 -1.653 14.834 1.00 98.62 344 ILE A CA 1
ATOM 2736 C C . ILE A 1 344 ? 7.978 -3.003 15.496 1.00 98.62 344 ILE A C 1
ATOM 2738 O O . ILE A 1 344 ? 7.684 -3.158 16.680 1.00 98.62 344 ILE A O 1
ATOM 2742 N N . ASP A 1 345 ? 8.595 -3.946 14.783 1.00 98.56 345 ASP A N 1
ATOM 2743 C CA . ASP A 1 345 ? 8.962 -5.258 15.327 1.00 98.56 345 ASP A CA 1
ATOM 2744 C C . ASP A 1 345 ? 9.877 -5.114 16.540 1.00 98.56 345 ASP A C 1
ATOM 2746 O O . ASP A 1 345 ? 9.635 -5.722 17.581 1.00 98.56 345 ASP A O 1
ATOM 2750 N N . LYS A 1 346 ? 10.861 -4.211 16.471 1.00 98.56 346 LYS A N 1
ATOM 2751 C CA . LYS A 1 346 ? 11.702 -3.875 17.621 1.00 98.56 346 LYS A CA 1
ATOM 2752 C C . LYS A 1 346 ? 10.882 -3.338 18.802 1.00 98.56 346 LYS A C 1
ATOM 2754 O O . LYS A 1 346 ? 11.068 -3.804 19.925 1.00 98.56 346 LYS A O 1
ATOM 2759 N N . MET A 1 347 ? 9.959 -2.400 18.568 1.00 98.62 347 MET A N 1
ATOM 2760 C CA . MET A 1 347 ? 9.102 -1.850 19.630 1.00 98.62 347 MET A CA 1
ATOM 2761 C C . MET A 1 347 ? 8.204 -2.917 20.276 1.00 98.62 347 MET A C 1
ATOM 2763 O O . MET A 1 347 ? 7.998 -2.878 21.495 1.00 98.62 347 MET A O 1
ATOM 2767 N N . LEU A 1 348 ? 7.686 -3.859 19.479 1.00 98.62 348 LEU A N 1
ATOM 2768 C CA . LEU A 1 348 ? 6.899 -5.007 19.938 1.00 98.62 348 LEU A CA 1
ATOM 2769 C C . LEU A 1 348 ? 7.764 -5.966 20.767 1.00 98.62 348 LEU A C 1
ATOM 2771 O O . LEU A 1 348 ? 7.396 -6.294 21.898 1.00 98.62 348 LEU A O 1
ATOM 2775 N N . HIS A 1 349 ? 8.938 -6.340 20.252 1.00 98.44 349 HIS A N 1
ATOM 2776 C CA . HIS A 1 349 ? 9.896 -7.231 20.905 1.00 98.44 349 HIS A CA 1
ATOM 2777 C C . HIS A 1 349 ? 10.315 -6.723 22.287 1.00 98.44 349 HIS A C 1
ATOM 2779 O O . HIS A 1 349 ? 10.197 -7.437 23.283 1.00 98.44 349 HIS A O 1
ATOM 2785 N N . GLU A 1 350 ? 10.735 -5.456 22.378 1.00 98.25 350 GLU A N 1
ATOM 2786 C CA . GLU A 1 350 ? 11.149 -4.804 23.631 1.00 98.25 350 GLU A CA 1
ATOM 2787 C C . GLU A 1 350 ? 10.044 -4.831 24.699 1.00 98.25 350 GLU A C 1
ATOM 2789 O O . GLU A 1 350 ? 10.302 -4.808 25.907 1.00 98.25 350 GLU A O 1
ATOM 2794 N N . ARG A 1 351 ? 8.785 -4.912 24.261 1.00 97.88 351 ARG A N 1
ATOM 2795 C CA . ARG A 1 351 ? 7.616 -4.972 25.136 1.00 97.88 351 ARG A CA 1
ATOM 2796 C C . ARG A 1 351 ? 7.134 -6.397 25.395 1.00 97.88 351 ARG A C 1
ATOM 2798 O O . ARG A 1 351 ? 6.307 -6.560 26.292 1.00 97.88 351 ARG A O 1
ATOM 2805 N N . GLY A 1 352 ? 7.710 -7.408 24.745 1.00 97.31 352 GLY A N 1
ATOM 2806 C CA . GLY A 1 352 ? 7.279 -8.804 24.830 1.00 97.31 352 GLY A CA 1
ATOM 2807 C C . GLY A 1 352 ? 5.945 -9.051 24.122 1.00 97.31 352 GLY A C 1
ATOM 2808 O O . GLY A 1 352 ? 5.168 -9.897 24.557 1.00 97.31 352 GLY A O 1
ATOM 2809 N N . LEU A 1 353 ? 5.648 -8.263 23.086 1.00 97.12 353 LEU A N 1
ATOM 2810 C CA . LEU A 1 353 ? 4.444 -8.364 22.265 1.00 97.12 353 LEU A CA 1
ATOM 2811 C C . LEU A 1 353 ? 4.732 -9.151 20.978 1.00 97.12 353 LEU A C 1
ATOM 2813 O O . LEU A 1 353 ? 5.881 -9.325 20.581 1.00 97.12 353 LEU A O 1
ATOM 2817 N N . ASN A 1 354 ? 3.678 -9.647 20.329 1.00 96.25 354 ASN A N 1
ATOM 2818 C CA . ASN A 1 354 ? 3.798 -10.488 19.139 1.00 96.25 354 ASN A CA 1
ATOM 2819 C C . ASN A 1 354 ? 4.293 -9.686 17.920 1.00 96.25 354 ASN A C 1
ATOM 2821 O O . ASN A 1 354 ? 3.544 -8.888 17.366 1.00 96.25 354 ASN A O 1
ATOM 2825 N N . GLU A 1 355 ? 5.504 -9.971 17.444 1.00 97.06 355 GLU A N 1
ATOM 2826 C CA . GLU A 1 355 ? 6.093 -9.401 16.218 1.00 97.06 355 GLU A CA 1
ATOM 2827 C C . GLU A 1 355 ? 5.389 -9.843 14.924 1.00 97.06 355 GLU A C 1
ATOM 2829 O O . GLU A 1 355 ? 5.774 -9.430 13.845 1.00 97.06 355 GLU A O 1
ATOM 2834 N N . SER A 1 356 ? 4.363 -10.695 14.975 1.00 97.00 356 SER A N 1
ATOM 2835 C CA . SER A 1 356 ? 3.497 -10.990 13.820 1.00 97.00 356 SER A CA 1
ATOM 2836 C C . SER A 1 356 ? 2.204 -10.172 13.823 1.00 97.00 356 SER A C 1
ATOM 2838 O O . SER A 1 356 ? 1.325 -10.423 13.000 1.00 97.00 356 SER A O 1
ATOM 2840 N N . LEU A 1 357 ? 2.067 -9.201 14.738 1.00 97.75 357 LEU A N 1
ATOM 2841 C CA . LEU A 1 357 ? 0.927 -8.288 14.756 1.00 97.75 357 LEU A CA 1
ATOM 2842 C C . LEU A 1 357 ? 0.829 -7.558 13.397 1.00 97.75 357 LEU A C 1
ATOM 2844 O O . LEU A 1 357 ? 1.839 -7.002 12.938 1.00 97.75 357 LEU A O 1
ATOM 2848 N N . PRO A 1 358 ? -0.338 -7.575 12.726 1.00 98.44 358 PRO A N 1
ATOM 2849 C CA . PRO A 1 358 ? -0.543 -6.843 11.483 1.00 98.44 358 PRO A CA 1
ATOM 2850 C C . PRO A 1 358 ? -0.296 -5.343 11.650 1.00 98.44 358 PRO A C 1
ATOM 2852 O O . PRO A 1 358 ? -0.635 -4.754 12.676 1.00 98.44 358 PRO A O 1
ATOM 2855 N N . VAL A 1 359 ? 0.273 -4.726 10.617 1.00 98.69 359 VAL A N 1
ATOM 2856 C CA . VAL A 1 359 ? 0.436 -3.275 10.503 1.00 98.69 359 VAL A CA 1
ATOM 2857 C C . VAL A 1 359 ? -0.322 -2.813 9.265 1.00 98.69 359 VAL A C 1
ATOM 2859 O O . VAL A 1 359 ? 0.018 -3.210 8.152 1.00 98.69 359 VAL A O 1
ATOM 2862 N N . PHE A 1 360 ? -1.343 -1.985 9.439 1.00 98.75 360 PHE A N 1
ATOM 2863 C CA . PHE A 1 360 ? -2.089 -1.378 8.341 1.00 98.75 360 PHE A CA 1
ATOM 2864 C C . PHE A 1 360 ? -1.530 0.016 8.059 1.00 98.75 360 PHE A C 1
ATOM 2866 O O . PHE A 1 360 ? -1.461 0.854 8.953 1.00 98.75 360 PHE A O 1
ATOM 2873 N N . VAL A 1 361 ? -1.108 0.263 6.817 1.00 98.31 361 VAL A N 1
ATOM 2874 C CA . VAL A 1 361 ? -0.830 1.629 6.352 1.00 98.31 361 VAL A CA 1
ATOM 2875 C C . VAL A 1 361 ? -2.097 2.104 5.664 1.00 98.31 361 VAL A C 1
ATOM 2877 O O . VAL A 1 361 ? -2.257 1.921 4.460 1.00 98.31 361 VAL A O 1
ATOM 2880 N N . SER A 1 362 ? -3.067 2.540 6.463 1.00 96.38 362 SER A N 1
ATOM 2881 C CA . SER A 1 362 ? -4.482 2.535 6.081 1.00 96.38 362 SER A CA 1
ATOM 2882 C C . SER A 1 362 ? -4.910 3.702 5.190 1.00 96.38 362 SER A C 1
ATOM 2884 O O . SER A 1 362 ? -5.940 3.627 4.517 1.00 96.38 362 SER A O 1
ATOM 2886 N N . GLU A 1 363 ? -4.064 4.722 5.084 1.00 93.06 363 GLU A N 1
ATOM 2887 C CA . GLU A 1 363 ? -4.074 5.720 4.018 1.00 93.06 363 GLU A CA 1
ATOM 2888 C C . GLU A 1 363 ? -2.647 5.910 3.521 1.00 93.06 363 GLU A C 1
ATOM 2890 O O . GLU A 1 363 ? -1.725 5.998 4.326 1.00 93.06 363 GLU A O 1
ATOM 2895 N N . MET A 1 364 ? -2.430 5.969 2.211 1.00 92.88 364 MET A N 1
ATOM 2896 C CA . MET A 1 364 ? -1.086 6.088 1.651 1.00 92.88 364 MET A CA 1
ATOM 2897 C C . MET A 1 364 ? -1.118 6.790 0.301 1.00 92.88 364 MET A C 1
ATOM 2899 O O . MET A 1 364 ? -2.004 6.548 -0.514 1.00 92.88 364 MET A O 1
ATOM 2903 N N . GLY A 1 365 ? -0.114 7.618 0.033 1.00 92.94 365 GLY A N 1
ATOM 2904 C CA . GLY A 1 365 ? -0.031 8.345 -1.223 1.00 92.94 365 GLY A CA 1
ATOM 2905 C C . GLY A 1 365 ? 1.265 9.109 -1.399 1.00 92.94 365 GLY A C 1
ATOM 2906 O O . GLY A 1 365 ? 2.003 9.354 -0.447 1.00 92.94 365 GLY A O 1
ATOM 2907 N N . ILE A 1 366 ? 1.504 9.571 -2.623 1.00 94.12 366 ILE A N 1
ATOM 2908 C CA . ILE A 1 366 ? 2.545 10.573 -2.880 1.00 94.12 366 ILE A CA 1
ATOM 2909 C C . ILE A 1 366 ? 2.016 12.014 -2.715 1.00 94.12 366 ILE A C 1
ATOM 2911 O O . ILE A 1 366 ? 2.799 12.949 -2.554 1.00 94.12 366 ILE A O 1
ATOM 2915 N N . TYR A 1 367 ? 0.691 12.194 -2.668 1.00 92.75 367 TYR A N 1
ATOM 2916 C CA . TYR A 1 367 ? 0.020 13.480 -2.459 1.00 92.75 367 TYR A CA 1
ATOM 2917 C C . TYR A 1 367 ? -0.828 13.464 -1.166 1.00 92.75 367 TYR A C 1
ATOM 2919 O O . TYR A 1 367 ? -1.977 13.025 -1.199 1.00 92.75 367 TYR A O 1
ATOM 2927 N N . PRO A 1 368 ? -0.322 13.920 -0.004 1.00 89.12 368 PRO A N 1
ATOM 2928 C CA . PRO A 1 368 ? -1.153 14.190 1.177 1.00 89.12 368 PRO A CA 1
ATOM 2929 C C . PRO A 1 368 ? -1.967 15.476 1.019 1.00 89.12 368 PRO A C 1
ATOM 2931 O O . PRO A 1 368 ? -1.497 16.426 0.398 1.00 89.12 368 PRO A O 1
ATOM 2934 N N . GLY A 1 369 ? -3.155 15.547 1.634 1.00 83.88 369 GLY A N 1
ATOM 2935 C CA . GLY A 1 369 ? -3.964 16.779 1.672 1.00 83.88 369 GLY A CA 1
ATOM 2936 C C . GLY A 1 369 ? -4.109 17.455 0.293 1.00 83.88 369 GLY A C 1
ATOM 2937 O O . GLY A 1 369 ? -4.222 16.735 -0.698 1.00 83.88 369 GLY A O 1
ATOM 2938 N N . PRO A 1 370 ? -4.047 18.795 0.194 1.00 85.12 370 PRO A N 1
ATOM 2939 C CA . PRO A 1 370 ? -4.133 19.509 -1.082 1.00 85.12 370 PRO A CA 1
ATOM 2940 C C . PRO A 1 370 ? -2.800 19.594 -1.845 1.00 85.12 370 PRO A C 1
ATOM 2942 O O . PRO A 1 370 ? -2.610 20.489 -2.669 1.00 85.12 370 PRO A O 1
ATOM 2945 N N . LEU A 1 371 ? -1.824 18.726 -1.538 1.00 89.50 371 LEU A N 1
ATOM 2946 C CA . LEU A 1 371 ? -0.528 18.768 -2.208 1.00 89.50 371 LEU A CA 1
ATOM 2947 C C . LEU A 1 371 ? -0.682 18.431 -3.695 1.00 89.50 371 LEU A C 1
ATOM 2949 O O . LEU A 1 371 ? -1.245 17.398 -4.053 1.00 89.50 371 LEU A O 1
ATOM 2953 N N . ALA A 1 372 ? -0.081 19.269 -4.534 1.00 91.31 372 ALA A N 1
ATOM 2954 C CA . ALA A 1 372 ? -0.038 19.118 -5.980 1.00 91.31 372 ALA A CA 1
ATOM 2955 C C . ALA A 1 372 ? 1.344 19.497 -6.526 1.00 91.31 372 ALA A C 1
ATOM 2957 O O . ALA A 1 372 ? 2.048 20.315 -5.923 1.00 91.31 372 ALA A O 1
ATOM 2958 N N . ASP A 1 373 ? 1.717 18.922 -7.670 1.00 90.50 373 ASP A N 1
ATOM 2959 C CA . ASP A 1 373 ? 2.793 19.468 -8.510 1.00 90.50 373 ASP A CA 1
ATOM 2960 C C . ASP A 1 373 ? 2.232 20.290 -9.675 1.00 90.50 373 ASP A C 1
ATOM 2962 O O . ASP A 1 373 ? 2.836 21.291 -10.061 1.00 90.50 373 ASP A O 1
ATOM 2966 N N . ASP A 1 374 ? 1.067 19.901 -10.201 1.00 85.62 374 ASP A N 1
ATOM 2967 C CA . ASP A 1 374 ? 0.311 20.687 -11.174 1.00 85.62 374 ASP A CA 1
ATOM 2968 C C . ASP A 1 374 ? -0.980 21.237 -10.542 1.00 85.62 374 ASP A C 1
ATOM 2970 O O . ASP A 1 374 ? -1.888 20.508 -10.126 1.00 85.62 374 ASP A O 1
ATOM 2974 N N . TYR A 1 375 ? -1.026 22.566 -10.431 1.00 83.50 375 TYR A N 1
ATOM 2975 C CA . TYR A 1 375 ? -2.168 23.317 -9.902 1.00 83.50 375 TYR A CA 1
ATOM 2976 C C . TYR A 1 375 ? -3.119 23.794 -11.009 1.00 83.50 375 TYR A C 1
ATOM 2978 O O . TYR A 1 375 ? -4.223 24.235 -10.702 1.00 83.50 375 TYR A O 1
ATOM 2986 N N . ASN A 1 376 ? -2.706 23.720 -12.278 1.00 82.00 376 ASN A N 1
ATOM 2987 C CA . ASN A 1 376 ? -3.512 24.145 -13.423 1.00 82.00 376 ASN A CA 1
ATOM 2988 C C . ASN A 1 376 ? -4.317 22.978 -14.004 1.00 82.00 376 ASN A C 1
ATOM 2990 O O . ASN A 1 376 ? -5.444 23.174 -14.454 1.00 82.00 376 ASN A O 1
ATOM 2994 N N . SER A 1 377 ? -3.738 21.775 -13.998 1.00 82.06 377 SER A N 1
ATOM 2995 C CA . SER A 1 377 ? -4.394 20.531 -14.397 1.00 82.06 377 SER A CA 1
ATOM 2996 C C . SER A 1 377 ? -4.066 19.410 -13.407 1.00 82.06 377 SER A C 1
ATOM 2998 O O . SER A 1 377 ? -3.034 19.431 -12.747 1.00 82.06 377 SER A O 1
ATOM 3000 N N . MET A 1 378 ? -4.943 18.414 -13.273 1.00 87.19 378 MET A N 1
ATOM 3001 C CA . MET A 1 378 ? -4.644 17.215 -12.473 1.00 87.19 378 MET A CA 1
ATOM 3002 C C . MET A 1 378 ? -3.997 16.102 -13.311 1.00 87.19 378 MET A C 1
ATOM 3004 O O . MET A 1 378 ? -3.688 15.045 -12.771 1.00 87.19 378 MET A O 1
ATOM 3008 N N . ASP A 1 379 ? -3.819 16.291 -14.618 1.00 86.25 379 ASP A N 1
ATOM 3009 C CA . ASP A 1 379 ? -3.536 15.186 -15.540 1.00 86.25 379 ASP A CA 1
ATOM 3010 C C . ASP A 1 379 ? -2.148 14.587 -15.316 1.00 86.25 379 ASP A C 1
ATOM 3012 O O . ASP A 1 379 ? -2.015 13.374 -15.132 1.00 86.25 379 ASP A O 1
ATOM 3016 N N . ASP A 1 380 ? -1.128 15.436 -15.221 1.00 88.19 380 ASP A N 1
ATOM 3017 C CA . ASP A 1 380 ? 0.227 14.980 -14.930 1.00 88.19 380 ASP A CA 1
ATOM 3018 C C . ASP A 1 380 ? 0.347 14.406 -13.504 1.00 88.19 380 ASP A C 1
ATOM 3020 O O . ASP A 1 380 ? 1.072 13.433 -13.280 1.00 88.19 380 ASP A O 1
ATOM 3024 N N . ASP A 1 381 ? -0.383 14.971 -12.535 1.00 93.06 381 ASP A N 1
ATOM 3025 C CA . ASP A 1 381 ? -0.405 14.472 -11.155 1.00 93.06 381 ASP A CA 1
ATOM 3026 C C . ASP A 1 381 ? -1.075 13.098 -11.057 1.00 93.06 381 ASP A C 1
ATOM 3028 O O . ASP A 1 381 ? -0.602 12.255 -10.301 1.00 93.06 381 ASP A O 1
ATOM 3032 N N . ARG A 1 382 ? -2.106 12.815 -11.863 1.00 91.44 382 ARG A N 1
ATOM 3033 C CA . ARG A 1 382 ? -2.722 11.477 -11.944 1.00 91.44 382 ARG A CA 1
ATOM 3034 C C . ARG A 1 382 ? -1.744 10.432 -12.471 1.00 91.44 382 ARG A C 1
ATOM 3036 O O . ARG A 1 382 ? -1.705 9.313 -11.961 1.00 91.44 382 ARG A O 1
ATOM 3043 N N . VAL A 1 383 ? -0.936 10.787 -13.472 1.00 92.56 383 VAL A N 1
ATOM 3044 C CA . VAL A 1 383 ? 0.117 9.902 -13.995 1.00 92.56 383 VAL A CA 1
ATOM 3045 C C . VAL A 1 383 ? 1.212 9.695 -12.945 1.00 92.56 383 VAL A C 1
ATOM 3047 O O . VAL A 1 383 ? 1.599 8.557 -12.673 1.00 92.56 383 VAL A O 1
ATOM 3050 N N . ARG A 1 384 ? 1.669 10.768 -12.285 1.00 94.44 384 ARG A N 1
ATOM 3051 C CA . ARG A 1 384 ? 2.642 10.675 -11.184 1.00 94.44 384 ARG A CA 1
ATOM 3052 C C . ARG A 1 384 ? 2.119 9.831 -10.025 1.00 94.44 384 ARG A C 1
ATOM 3054 O O . ARG A 1 384 ? 2.870 9.001 -9.519 1.00 94.44 384 ARG A O 1
ATOM 3061 N N . GLN A 1 385 ? 0.854 9.995 -9.639 1.00 95.00 385 GLN A N 1
ATOM 3062 C CA . GLN A 1 385 ? 0.206 9.199 -8.596 1.00 95.00 385 GLN A CA 1
ATOM 3063 C C . GLN A 1 385 ? 0.233 7.716 -8.960 1.00 95.00 385 GLN A C 1
ATOM 3065 O O . GLN A 1 385 ? 0.645 6.903 -8.136 1.00 95.00 385 GLN A O 1
ATOM 3070 N N . ALA A 1 386 ? -0.135 7.364 -10.195 1.00 95.69 386 ALA A N 1
ATOM 3071 C CA . ALA A 1 386 ? -0.143 5.980 -10.657 1.00 95.69 386 ALA A CA 1
ATOM 3072 C C . ALA A 1 386 ? 1.218 5.294 -10.464 1.00 95.69 386 ALA A C 1
ATOM 3074 O O . ALA A 1 386 ? 1.311 4.210 -9.885 1.00 95.69 386 ALA A O 1
ATOM 3075 N N . VAL A 1 387 ? 2.289 5.954 -10.906 1.00 96.25 387 VAL A N 1
ATOM 3076 C CA . VAL A 1 387 ? 3.647 5.396 -10.856 1.00 96.25 387 VAL A CA 1
ATOM 3077 C C . VAL A 1 387 ? 4.256 5.482 -9.450 1.00 96.25 387 VAL A C 1
ATOM 3079 O O . VAL A 1 387 ? 4.964 4.572 -9.009 1.00 96.25 387 VAL A O 1
ATOM 3082 N N . GLY A 1 388 ? 3.961 6.552 -8.713 1.00 96.62 388 GLY A N 1
ATOM 3083 C CA . GLY A 1 388 ? 4.402 6.745 -7.334 1.00 96.62 388 GLY A CA 1
ATOM 3084 C C . GLY A 1 388 ? 3.804 5.718 -6.377 1.00 96.62 388 GLY A C 1
ATOM 3085 O O . GLY A 1 388 ? 4.523 5.171 -5.543 1.00 96.62 388 GLY A O 1
ATOM 3086 N N . MET A 1 389 ? 2.524 5.377 -6.545 1.00 96.88 389 MET A N 1
ATOM 3087 C CA . MET A 1 389 ? 1.868 4.345 -5.740 1.00 96.88 389 MET A CA 1
ATOM 3088 C C . MET A 1 389 ? 2.443 2.952 -5.986 1.00 96.88 389 MET A C 1
ATOM 3090 O O . MET A 1 389 ? 2.758 2.259 -5.021 1.00 96.88 389 MET A O 1
ATOM 3094 N N . LEU A 1 390 ? 2.682 2.559 -7.245 1.00 97.00 390 LEU A N 1
ATOM 3095 C CA . LEU A 1 390 ? 3.384 1.300 -7.539 1.00 97.00 390 LEU A CA 1
ATOM 3096 C C . LEU A 1 390 ? 4.772 1.253 -6.885 1.00 97.00 390 LEU A C 1
ATOM 3098 O O . LEU A 1 390 ? 5.179 0.222 -6.351 1.00 97.00 390 LEU A O 1
ATOM 3102 N N . SER A 1 391 ? 5.478 2.386 -6.866 1.00 97.44 391 SER A N 1
ATOM 3103 C CA . SER A 1 391 ? 6.785 2.499 -6.213 1.00 97.44 391 SER A CA 1
ATOM 3104 C C . SER A 1 391 ? 6.684 2.322 -4.695 1.00 97.44 391 SER A C 1
ATOM 3106 O O . SER A 1 391 ? 7.483 1.598 -4.110 1.00 97.44 391 SER A O 1
ATOM 3108 N N . LEU A 1 392 ? 5.679 2.915 -4.047 1.00 97.38 392 LEU A N 1
ATOM 3109 C CA . LEU A 1 392 ? 5.413 2.705 -2.620 1.00 97.38 392 LEU A CA 1
ATOM 3110 C C . LEU A 1 392 ? 5.079 1.243 -2.305 1.00 97.38 392 LEU A C 1
ATOM 3112 O O . LEU A 1 392 ? 5.644 0.669 -1.374 1.00 97.38 392 LEU A O 1
ATOM 3116 N N . PHE A 1 393 ? 4.222 0.613 -3.110 1.00 96.56 393 PHE A N 1
ATOM 3117 C CA . PHE A 1 393 ? 3.893 -0.805 -2.973 1.00 96.56 393 PHE A CA 1
ATOM 3118 C C . PHE A 1 393 ? 5.106 -1.713 -3.116 1.00 96.56 393 PHE A C 1
ATOM 3120 O O . PHE A 1 393 ? 5.231 -2.685 -2.372 1.00 96.56 393 PHE A O 1
ATOM 3127 N N . TYR A 1 394 ? 6.018 -1.387 -4.031 1.00 96.19 394 TYR A N 1
ATOM 3128 C CA . TYR A 1 394 ? 7.267 -2.119 -4.188 1.00 96.19 394 TYR A CA 1
ATOM 3129 C C . TYR A 1 394 ? 8.094 -2.129 -2.903 1.00 96.19 394 TYR A C 1
ATOM 3131 O O . TYR A 1 394 ? 8.549 -3.189 -2.478 1.00 96.19 394 TYR A O 1
ATOM 3139 N N . TRP A 1 395 ? 8.266 -0.968 -2.268 1.00 96.38 395 TRP A N 1
ATOM 3140 C CA . TRP A 1 395 ? 9.071 -0.856 -1.053 1.00 96.38 395 TRP A CA 1
ATOM 3141 C C . TRP A 1 395 ? 8.381 -1.449 0.172 1.00 96.38 395 TRP A C 1
ATOM 3143 O O . TRP A 1 395 ? 9.015 -2.214 0.896 1.00 96.38 395 TRP A O 1
ATOM 3153 N N . TYR A 1 396 ? 7.086 -1.189 0.373 1.00 96.19 396 TYR A N 1
ATOM 3154 C CA . TYR A 1 396 ? 6.329 -1.826 1.455 1.00 96.19 396 TYR A CA 1
ATOM 3155 C C . TYR A 1 396 ? 6.267 -3.351 1.303 1.00 96.19 396 TYR A C 1
ATOM 3157 O O . TYR A 1 396 ? 6.377 -4.072 2.293 1.00 96.19 396 TYR A O 1
ATOM 3165 N N . GLY A 1 397 ? 6.170 -3.855 0.069 1.00 93.81 397 GLY A N 1
ATOM 3166 C CA . GLY A 1 397 ? 6.127 -5.286 -0.238 1.00 93.81 397 GLY A CA 1
ATOM 3167 C C . GLY A 1 397 ? 7.403 -6.063 0.109 1.00 93.81 397 GLY A C 1
ATOM 3168 O O . GLY A 1 397 ? 7.392 -7.292 0.048 1.00 93.81 397 GLY A O 1
ATOM 3169 N N . LYS A 1 398 ? 8.494 -5.381 0.488 1.00 92.81 398 LYS A N 1
ATOM 3170 C CA . LYS A 1 398 ? 9.725 -6.018 0.984 1.00 92.81 398 LYS A CA 1
ATOM 3171 C C . LYS A 1 398 ? 9.624 -6.463 2.446 1.00 92.81 398 LYS A C 1
ATOM 3173 O O . LYS A 1 398 ? 10.411 -7.308 2.871 1.00 92.81 398 LYS A O 1
ATOM 3178 N N . SER A 1 399 ? 8.657 -5.939 3.194 1.00 93.75 399 SER A N 1
ATOM 3179 C CA . SER A 1 399 ? 8.442 -6.269 4.601 1.00 93.75 399 SER A CA 1
ATOM 3180 C C . SER A 1 399 ? 7.216 -7.174 4.771 1.00 93.75 399 SER A C 1
ATOM 3182 O O . SER A 1 399 ? 6.265 -7.138 3.992 1.00 93.75 399 SER A O 1
ATOM 3184 N N . LYS A 1 400 ? 7.230 -8.024 5.802 1.00 92.75 400 LYS A N 1
ATOM 3185 C CA . LYS A 1 400 ? 6.112 -8.929 6.115 1.00 92.75 400 LYS A CA 1
ATOM 3186 C C . LYS A 1 400 ? 5.109 -8.264 7.051 1.00 92.75 400 LYS A C 1
ATOM 3188 O O . LYS A 1 400 ? 5.464 -7.374 7.816 1.00 92.75 400 LYS A O 1
ATOM 3193 N N . TYR A 1 401 ? 3.864 -8.744 7.007 1.00 96.00 401 TYR A N 1
ATOM 3194 C CA . TYR A 1 401 ? 2.779 -8.333 7.909 1.00 96.00 401 TYR A CA 1
ATOM 3195 C C . TYR A 1 401 ? 2.487 -6.822 7.913 1.00 96.00 401 TYR A C 1
ATOM 3197 O O . TYR A 1 401 ? 1.888 -6.309 8.858 1.00 96.00 401 TYR A O 1
ATOM 3205 N N . ILE A 1 402 ? 2.916 -6.108 6.873 1.00 97.62 402 ILE A N 1
ATOM 3206 C CA . ILE A 1 402 ? 2.570 -4.716 6.622 1.00 97.62 402 ILE A CA 1
ATOM 3207 C C . ILE A 1 402 ? 1.696 -4.661 5.374 1.00 97.62 402 ILE A C 1
ATOM 3209 O O . ILE A 1 402 ? 2.022 -5.257 4.348 1.00 97.62 402 ILE A O 1
ATOM 3213 N N . TYR A 1 403 ? 0.558 -3.991 5.487 1.00 97.62 403 TYR A N 1
ATOM 3214 C CA . TYR A 1 403 ? -0.487 -4.007 4.475 1.00 97.62 403 TYR A CA 1
ATOM 3215 C C . TYR A 1 403 ? -0.829 -2.565 4.109 1.00 97.62 403 TYR A C 1
ATOM 3217 O O . TYR A 1 403 ? -1.549 -1.901 4.860 1.00 97.62 403 TYR A O 1
ATOM 3225 N N . PRO A 1 404 ? -0.256 -2.041 3.013 1.00 97.19 404 PRO A N 1
ATOM 3226 C CA . PRO A 1 404 ? -0.546 -0.694 2.557 1.00 97.19 404 PRO A CA 1
ATOM 3227 C C . PRO A 1 404 ? -1.874 -0.635 1.805 1.00 97.19 404 PRO A C 1
ATOM 3229 O O . PRO A 1 404 ? -2.109 -1.422 0.891 1.00 97.19 404 PRO A O 1
ATOM 3232 N N . PHE A 1 405 ? -2.724 0.313 2.187 1.00 96.81 405 PHE A N 1
ATOM 3233 C CA . PHE A 1 405 ? -4.026 0.546 1.577 1.00 96.81 405 PHE A CA 1
ATOM 3234 C C . PHE A 1 405 ? -3.909 1.579 0.453 1.00 96.81 405 PHE A C 1
ATOM 3236 O O . PHE A 1 405 ? -3.207 2.585 0.563 1.00 96.81 405 PHE A O 1
ATOM 3243 N N . ASN A 1 406 ? -4.646 1.348 -0.628 1.00 91.50 406 ASN A N 1
ATOM 3244 C CA . ASN A 1 406 ? -4.817 2.301 -1.714 1.00 91.50 406 ASN A CA 1
ATOM 3245 C C . ASN A 1 406 ? -5.625 3.510 -1.217 1.00 91.50 406 ASN A C 1
ATOM 3247 O O . ASN A 1 406 ? -6.765 3.346 -0.788 1.00 91.50 406 ASN A O 1
ATOM 3251 N N . TRP A 1 407 ? -5.089 4.723 -1.354 1.00 88.38 407 TRP A N 1
ATOM 3252 C CA . TRP A 1 407 ? -5.867 5.962 -1.281 1.00 88.38 407 TRP A CA 1
ATOM 3253 C C . TRP A 1 407 ? -6.008 6.529 -2.703 1.00 88.38 407 TRP A C 1
ATOM 3255 O O . TRP A 1 407 ? -5.015 6.961 -3.284 1.00 88.38 407 TRP A O 1
ATOM 3265 N N . VAL A 1 408 ? -7.177 6.508 -3.345 1.00 91.44 408 VAL A N 1
ATOM 3266 C CA . VAL A 1 408 ? -8.518 6.088 -2.878 1.00 91.44 408 VAL A CA 1
ATOM 3267 C C . VAL A 1 408 ? -9.398 5.749 -4.097 1.00 91.44 408 VAL A C 1
ATOM 3269 O O . VAL A 1 408 ? -9.035 6.118 -5.213 1.00 91.44 408 VAL A O 1
ATOM 3272 N N . ILE A 1 409 ? -10.541 5.065 -3.936 1.00 93.50 409 ILE A N 1
ATOM 3273 C CA . ILE A 1 409 ? -11.469 4.815 -5.062 1.00 93.50 409 ILE A CA 1
ATOM 3274 C C . ILE A 1 409 ? -11.895 6.140 -5.719 1.00 93.50 409 ILE A C 1
ATOM 3276 O O . ILE A 1 409 ? -11.669 6.328 -6.916 1.00 93.50 409 ILE A O 1
ATOM 3280 N N . ARG A 1 410 ? -12.426 7.069 -4.915 1.00 90.69 410 ARG A N 1
ATOM 3281 C CA . ARG A 1 410 ? -12.767 8.453 -5.285 1.00 90.69 410 ARG A CA 1
ATOM 3282 C C . ARG A 1 410 ? -12.474 9.409 -4.137 1.00 90.69 410 ARG A C 1
ATOM 3284 O O . ARG A 1 410 ? -12.543 9.000 -2.975 1.00 90.69 410 ARG A O 1
ATOM 3291 N N . HIS A 1 411 ? -12.210 10.676 -4.448 1.00 87.06 411 HIS A N 1
ATOM 3292 C CA . HIS A 1 411 ? -12.013 11.748 -3.477 1.00 87.06 411 HIS A CA 1
ATOM 3293 C C . HIS A 1 411 ? -12.745 13.025 -3.900 1.00 87.06 411 HIS A C 1
ATOM 3295 O O . HIS A 1 411 ? -12.530 13.547 -4.988 1.00 87.06 411 HIS A O 1
ATOM 3301 N N . HIS A 1 412 ? -13.535 13.601 -2.990 1.00 77.44 412 HIS A N 1
ATOM 3302 C CA . HIS A 1 412 ? -14.393 14.760 -3.290 1.00 77.44 412 HIS A CA 1
ATOM 3303 C C . HIS A 1 412 ? -13.633 16.048 -3.641 1.00 77.44 412 HIS A C 1
ATOM 3305 O O . HIS A 1 412 ? -14.197 16.923 -4.271 1.00 77.44 412 HIS A O 1
ATOM 3311 N N . LEU A 1 413 ? -12.374 16.203 -3.223 1.00 78.69 413 LEU A N 1
ATOM 3312 C CA . LEU A 1 413 ? -11.592 17.430 -3.480 1.00 78.69 413 LEU A CA 1
ATOM 3313 C C . LEU A 1 413 ? -10.270 17.194 -4.210 1.00 78.69 413 LEU A C 1
ATOM 3315 O O . LEU A 1 413 ? -9.621 18.138 -4.638 1.00 78.69 413 LEU A O 1
ATOM 3319 N N . GLU A 1 414 ? -9.831 15.942 -4.333 1.00 85.50 414 GLU A N 1
ATOM 3320 C CA . GLU A 1 414 ? -8.445 15.633 -4.710 1.00 85.50 414 GLU A CA 1
ATOM 3321 C C . GLU A 1 414 ? -8.393 14.494 -5.720 1.00 85.50 414 GLU A C 1
ATOM 3323 O O . GLU A 1 414 ? -7.657 13.520 -5.552 1.00 85.50 414 GLU A O 1
ATOM 3328 N N . GLY A 1 415 ? -9.151 14.656 -6.808 1.00 87.44 415 GLY A N 1
ATOM 3329 C CA . GLY A 1 415 ? -9.307 13.665 -7.877 1.00 87.44 415 GLY A CA 1
ATOM 3330 C C . GLY A 1 415 ? -8.018 13.258 -8.606 1.00 87.44 415 GLY A C 1
ATOM 3331 O O . GLY A 1 415 ? -8.041 12.413 -9.503 1.00 87.44 415 GLY A O 1
ATOM 3332 N N . ARG A 1 416 ? -6.871 13.849 -8.247 1.00 89.81 416 ARG A N 1
ATOM 3333 C CA . ARG A 1 416 ? -5.534 13.405 -8.667 1.00 89.81 416 ARG A CA 1
ATOM 3334 C C . ARG A 1 416 ? -5.116 12.072 -8.030 1.00 89.81 416 ARG A C 1
ATOM 3336 O O . ARG A 1 416 ? -4.192 11.432 -8.520 1.00 89.81 416 ARG A O 1
ATOM 3343 N N . LYS A 1 417 ? -5.789 11.672 -6.945 1.00 89.69 417 LYS A N 1
ATOM 3344 C CA . LYS A 1 417 ? -5.513 10.460 -6.153 1.00 89.69 417 LYS A CA 1
ATOM 3345 C C . LYS A 1 417 ? -6.458 9.301 -6.471 1.00 89.69 417 LYS A C 1
ATOM 3347 O O . LYS A 1 417 ? -6.245 8.195 -5.984 1.00 89.69 417 LYS A O 1
ATOM 3352 N N . ASP A 1 418 ? -7.496 9.565 -7.257 1.00 92.31 418 ASP A N 1
ATOM 3353 C CA . ASP A 1 418 ? -8.609 8.644 -7.453 1.00 92.31 418 ASP A CA 1
ATOM 3354 C C . ASP A 1 418 ? -8.225 7.483 -8.364 1.00 92.31 418 ASP A C 1
ATOM 3356 O O . ASP A 1 418 ? -7.513 7.667 -9.353 1.00 92.31 418 ASP A O 1
ATOM 3360 N N . MET A 1 419 ? -8.750 6.294 -8.080 1.00 94.56 419 MET A N 1
ATOM 3361 C CA . MET A 1 419 ? -8.740 5.174 -9.022 1.00 94.56 419 MET A CA 1
ATOM 3362 C C . MET A 1 419 ? -9.780 5.368 -10.133 1.00 94.56 419 MET A C 1
ATOM 3364 O O . MET A 1 419 ? -9.544 4.935 -11.262 1.00 94.56 419 MET A O 1
ATOM 3368 N N . LEU A 1 420 ? -10.903 6.032 -9.839 1.00 93.50 420 LEU A N 1
ATOM 3369 C CA . LEU A 1 420 ? -11.991 6.300 -10.784 1.00 93.50 420 LEU A CA 1
ATOM 3370 C C . LEU A 1 420 ? -12.212 7.806 -10.976 1.00 93.50 420 LEU A C 1
ATOM 3372 O O . LEU A 1 420 ? -12.173 8.572 -10.021 1.00 93.50 420 LEU A O 1
ATOM 3376 N N . PHE A 1 421 ? -12.469 8.256 -12.206 1.00 88.50 421 PHE A N 1
ATOM 3377 C CA . PHE A 1 421 ? -12.687 9.680 -12.487 1.00 88.50 421 PHE A CA 1
ATOM 3378 C C . PHE A 1 421 ? -13.946 10.228 -11.816 1.00 88.50 421 PHE A C 1
ATOM 3380 O O . PHE A 1 421 ? -15.048 9.762 -12.100 1.00 88.50 421 PHE A O 1
ATOM 3387 N N . THR A 1 422 ? -13.806 11.284 -11.020 1.00 78.00 422 THR A N 1
ATOM 3388 C CA . THR A 1 422 ? -14.919 12.055 -10.438 1.00 78.00 422 THR A CA 1
ATOM 3389 C C . THR A 1 422 ? -15.181 13.308 -11.300 1.00 78.00 422 THR A C 1
ATOM 3391 O O . THR A 1 422 ? -14.219 13.942 -11.735 1.00 78.00 422 THR A O 1
ATOM 3394 N N . ALA A 1 423 ? -16.446 13.627 -11.629 1.00 58.38 423 ALA A N 1
ATOM 3395 C CA . ALA A 1 423 ? -16.800 14.652 -12.635 1.00 58.38 423 ALA A CA 1
ATOM 3396 C C . ALA A 1 423 ? -16.403 16.068 -12.200 1.00 58.38 423 ALA A C 1
ATOM 3398 O O . ALA A 1 423 ? -15.915 16.870 -12.993 1.00 58.38 423 ALA A O 1
ATOM 3399 N N . ASP A 1 424 ? -16.675 16.344 -10.930 1.00 61.72 424 ASP A N 1
ATOM 3400 C CA . ASP A 1 424 ? -16.449 17.571 -10.178 1.00 61.72 424 ASP A CA 1
ATOM 3401 C C . ASP A 1 424 ? -16.455 17.214 -8.681 1.00 61.72 424 ASP A C 1
ATOM 3403 O O . ASP A 1 424 ? -16.533 16.037 -8.326 1.00 61.72 424 ASP A O 1
ATOM 3407 N N . ASP A 1 425 ? -16.394 18.207 -7.793 1.00 54.69 425 ASP A N 1
ATOM 3408 C CA . ASP A 1 425 ? -16.211 18.000 -6.352 1.00 54.69 425 ASP A CA 1
ATOM 3409 C C . ASP A 1 425 ? -17.286 17.122 -5.666 1.00 54.69 425 ASP A C 1
ATOM 3411 O O . ASP A 1 425 ? -17.173 16.817 -4.475 1.00 54.69 425 ASP A O 1
ATOM 3415 N N . ARG A 1 426 ? -18.394 16.772 -6.344 1.00 55.38 426 ARG A N 1
ATOM 3416 C CA . ARG A 1 426 ? -19.531 16.067 -5.716 1.00 55.38 426 ARG A CA 1
ATOM 3417 C C . ARG A 1 426 ? -20.252 15.058 -6.596 1.00 55.38 426 ARG A C 1
ATOM 3419 O O . ARG A 1 426 ? -21.040 14.282 -6.057 1.00 55.38 426 ARG A O 1
ATOM 3426 N N . THR A 1 427 ? -20.025 15.057 -7.905 1.00 62.41 427 THR A N 1
ATOM 3427 C CA . THR A 1 427 ? -20.770 14.190 -8.818 1.00 62.41 427 THR A CA 1
ATOM 3428 C C . THR A 1 427 ? -19.864 13.068 -9.316 1.00 62.41 427 THR A C 1
ATOM 3430 O O . THR A 1 427 ? -19.005 13.303 -10.172 1.00 62.41 427 THR A O 1
ATOM 3433 N N . PRO A 1 428 ? -20.005 11.834 -8.803 1.00 64.88 428 PRO A N 1
ATOM 3434 C CA . PRO A 1 428 ? -19.299 10.712 -9.396 1.00 64.88 428 PRO A CA 1
ATOM 3435 C C . PRO A 1 428 ? -19.779 10.497 -10.839 1.00 64.88 428 PRO A C 1
ATOM 3437 O O . PRO A 1 428 ? -20.980 10.518 -11.111 1.00 64.88 428 PRO A O 1
ATOM 3440 N N . LEU A 1 429 ? -18.837 10.307 -11.768 1.00 77.38 429 LEU A N 1
ATOM 3441 C CA . LEU A 1 429 ? -19.146 9.835 -13.121 1.00 77.38 429 LEU A CA 1
ATOM 3442 C C . LEU A 1 429 ? -19.420 8.337 -13.103 1.00 77.38 429 LEU A C 1
ATOM 3444 O O . LEU A 1 429 ? -19.022 7.639 -12.164 1.00 77.38 429 LEU A O 1
ATOM 3448 N N . GLU A 1 430 ? -19.990 7.842 -14.202 1.00 85.25 430 GLU A N 1
ATOM 3449 C CA . GLU A 1 430 ? -19.933 6.415 -14.502 1.00 85.25 430 GLU A CA 1
ATOM 3450 C C . GLU A 1 430 ? -18.495 5.893 -14.334 1.00 85.25 430 GLU A C 1
ATOM 3452 O O . GLU A 1 430 ? -17.545 6.592 -14.715 1.00 85.25 430 GLU A O 1
ATOM 3457 N N . PRO A 1 431 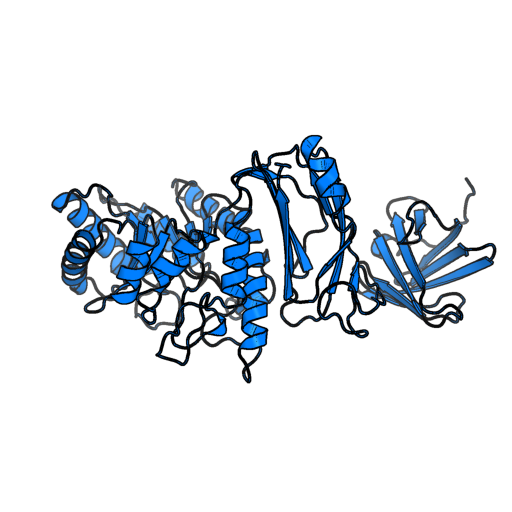? -18.314 4.703 -13.732 1.00 89.69 431 PRO A N 1
ATOM 3458 C CA . PRO A 1 431 ? -16.994 4.184 -13.419 1.00 89.69 431 PRO A CA 1
ATOM 3459 C C . PRO A 1 431 ? -16.075 4.141 -14.648 1.00 89.69 431 PRO A C 1
ATOM 3461 O O . PRO A 1 431 ? -16.309 3.419 -15.617 1.00 89.69 431 PRO A O 1
ATOM 3464 N N . GLN A 1 432 ? -14.999 4.921 -14.588 1.00 91.38 432 GLN A N 1
ATOM 3465 C CA . GLN A 1 432 ? -13.928 4.931 -15.577 1.00 91.38 432 GLN A CA 1
ATOM 3466 C C . GLN A 1 432 ? -12.597 5.068 -14.850 1.00 91.38 432 GLN A C 1
ATOM 3468 O O . GLN A 1 432 ? -12.429 5.971 -14.028 1.00 91.38 432 GLN A O 1
ATOM 3473 N N . PHE A 1 433 ? -11.638 4.202 -15.174 1.00 95.00 433 PHE A N 1
ATOM 3474 C CA . PHE A 1 433 ? -10.321 4.262 -14.556 1.00 95.00 433 PHE A CA 1
ATOM 3475 C C . PHE A 1 433 ? -9.563 5.539 -14.911 1.00 95.00 433 PHE A C 1
ATOM 3477 O O . PHE A 1 433 ? -9.469 5.935 -16.074 1.00 95.00 433 PHE A O 1
ATOM 3484 N N . THR A 1 434 ? -8.947 6.130 -13.892 1.00 94.19 434 THR A N 1
ATOM 3485 C CA . THR A 1 434 ? -7.824 7.057 -14.052 1.00 94.19 434 THR A CA 1
ATOM 3486 C C . THR A 1 434 ? -6.550 6.272 -14.417 1.00 94.19 434 THR A C 1
ATOM 3488 O O . THR A 1 434 ? -6.533 5.038 -14.330 1.00 94.19 434 THR A O 1
ATOM 3491 N N . PRO A 1 435 ? -5.426 6.943 -14.749 1.00 94.81 435 PRO A N 1
ATOM 3492 C CA . PRO A 1 435 ? -4.130 6.270 -14.852 1.00 94.81 435 PRO A CA 1
ATOM 3493 C C . PRO A 1 435 ? -3.768 5.435 -13.614 1.00 94.81 435 PRO A C 1
ATOM 3495 O O . PRO A 1 435 ? -3.163 4.371 -13.745 1.00 94.81 435 PRO A O 1
ATOM 3498 N N . TYR A 1 436 ? -4.160 5.886 -12.418 1.00 95.50 436 TYR A N 1
ATOM 3499 C CA . TYR A 1 436 ? -3.926 5.146 -11.182 1.00 95.50 436 TYR A CA 1
ATOM 3500 C C . TYR A 1 436 ? -4.806 3.896 -11.093 1.00 95.50 436 TYR A C 1
ATOM 3502 O O . TYR A 1 436 ? -4.290 2.815 -10.816 1.00 95.50 436 TYR A O 1
ATOM 3510 N N . GLY A 1 437 ? -6.094 3.999 -11.427 1.00 96.38 437 GLY A N 1
ATOM 3511 C CA . GLY A 1 437 ? -6.979 2.836 -11.514 1.00 96.38 437 GLY A CA 1
ATOM 3512 C C . GLY A 1 437 ? -6.470 1.764 -12.482 1.00 96.38 437 GLY A C 1
ATOM 3513 O O . GLY A 1 437 ? -6.418 0.585 -12.132 1.00 96.38 437 GLY A O 1
ATOM 3514 N N . GLU A 1 438 ? -5.985 2.168 -13.661 1.00 96.44 438 GLU A N 1
ATOM 3515 C CA . GLU A 1 438 ? -5.350 1.248 -14.613 1.00 96.44 438 GLU A CA 1
ATOM 3516 C C . GLU A 1 438 ? -4.064 0.618 -14.061 1.00 96.44 438 GLU A C 1
ATOM 3518 O O . GLU A 1 438 ? -3.799 -0.557 -14.317 1.00 96.44 438 GLU A O 1
ATOM 3523 N N . ALA A 1 439 ? -3.262 1.357 -13.289 1.00 96.81 439 ALA A N 1
ATOM 3524 C CA . ALA A 1 439 ? -2.068 0.813 -12.642 1.00 96.81 439 ALA A CA 1
ATOM 3525 C C . ALA A 1 439 ? -2.419 -0.286 -11.625 1.00 96.81 439 ALA A C 1
ATOM 3527 O O . ALA A 1 439 ? -1.804 -1.354 -11.644 1.00 96.81 439 ALA A O 1
ATOM 3528 N N . ILE A 1 440 ? -3.444 -0.063 -10.795 1.00 96.75 440 ILE A N 1
ATOM 3529 C CA . ILE A 1 440 ? -3.936 -1.060 -9.833 1.00 96.75 440 ILE A CA 1
ATOM 3530 C C . ILE A 1 440 ? -4.534 -2.273 -10.549 1.00 96.75 440 ILE A C 1
ATOM 3532 O O . ILE A 1 440 ? -4.232 -3.411 -10.188 1.00 96.75 440 ILE A O 1
ATOM 3536 N N . ARG A 1 441 ? -5.297 -2.062 -11.628 1.00 96.00 441 ARG A N 1
ATOM 3537 C CA . ARG A 1 441 ? -5.798 -3.159 -12.466 1.00 96.00 441 ARG A CA 1
ATOM 3538 C C . ARG A 1 441 ? -4.655 -3.998 -13.032 1.00 96.00 441 ARG A C 1
ATOM 3540 O O . ARG A 1 441 ? -4.683 -5.221 -12.918 1.00 96.00 441 ARG A O 1
ATOM 3547 N N . LYS A 1 442 ? -3.607 -3.375 -13.583 1.00 95.25 442 LYS A N 1
ATOM 3548 C CA . LYS A 1 442 ? -2.417 -4.100 -14.067 1.00 95.25 442 LYS A CA 1
ATOM 3549 C C . LYS A 1 442 ? -1.758 -4.918 -12.958 1.00 95.25 442 LYS A C 1
ATOM 3551 O O . LYS A 1 442 ? -1.365 -6.053 -13.225 1.00 95.25 442 LYS A O 1
ATOM 3556 N N . LEU A 1 443 ? -1.674 -4.381 -11.739 1.00 94.44 443 LEU A N 1
ATOM 3557 C CA . LEU A 1 443 ? -1.142 -5.105 -10.584 1.00 94.44 443 LEU A CA 1
ATOM 3558 C C . LEU A 1 443 ? -1.985 -6.352 -10.259 1.00 94.44 443 LEU A C 1
ATOM 3560 O O . LEU A 1 443 ? -1.425 -7.433 -10.108 1.00 94.44 443 LEU A O 1
ATOM 3564 N N . SER A 1 444 ? -3.318 -6.238 -10.275 1.00 93.38 444 SER A N 1
ATOM 3565 C CA . SER A 1 444 ? -4.235 -7.367 -10.022 1.00 93.38 444 SER A CA 1
ATOM 3566 C C . SER A 1 444 ? -4.167 -8.488 -11.063 1.00 93.38 444 SER A C 1
ATOM 3568 O O . SER A 1 444 ? -4.407 -9.649 -10.752 1.00 93.38 444 SER A O 1
ATOM 3570 N N . LEU A 1 445 ? -3.793 -8.160 -12.303 1.00 92.12 445 LEU A N 1
ATOM 3571 C CA . LEU A 1 445 ? -3.668 -9.135 -13.388 1.00 92.12 445 LEU A CA 1
ATOM 3572 C C . LEU A 1 445 ? -2.348 -9.917 -13.347 1.00 92.12 445 LEU A C 1
ATOM 3574 O O . LEU A 1 445 ? -2.175 -10.869 -14.124 1.00 92.12 445 LEU A O 1
ATOM 3578 N N . GLN A 1 446 ? -1.409 -9.532 -12.474 1.00 94.81 446 GLN A N 1
ATOM 3579 C CA . GLN A 1 446 ? -0.165 -10.273 -12.299 1.00 94.81 446 GLN A CA 1
ATOM 3580 C C . GLN A 1 446 ? -0.421 -11.709 -11.830 1.00 94.81 446 GLN A C 1
ATOM 3582 O O . GLN A 1 446 ? -1.470 -12.042 -11.288 1.00 94.81 446 GLN A O 1
ATOM 3587 N N . ALA A 1 447 ? 0.549 -12.577 -12.085 1.00 95.81 447 ALA A N 1
ATOM 3588 C CA . ALA A 1 447 ? 0.585 -13.900 -11.492 1.00 95.81 447 ALA A CA 1
ATOM 3589 C C . ALA A 1 447 ? 0.793 -13.841 -9.969 1.00 95.81 447 ALA A C 1
ATOM 3591 O O . ALA A 1 447 ? 1.261 -12.831 -9.423 1.00 95.81 447 ALA A O 1
ATOM 3592 N N . ASP A 1 448 ? 0.470 -14.940 -9.293 1.00 95.19 448 ASP A N 1
ATOM 3593 C CA . ASP A 1 448 ? 0.450 -15.008 -7.832 1.00 95.19 448 ASP A CA 1
ATOM 3594 C C . ASP A 1 448 ? 1.804 -15.370 -7.223 1.00 95.19 448 ASP A C 1
ATOM 3596 O O . ASP A 1 448 ? 2.091 -14.978 -6.090 1.00 95.19 448 ASP A O 1
ATOM 3600 N N . THR A 1 449 ? 2.671 -16.090 -7.942 1.00 96.81 449 THR A N 1
ATOM 3601 C CA . THR A 1 449 ? 3.988 -16.475 -7.403 1.00 96.81 449 THR A CA 1
ATOM 3602 C C . THR A 1 449 ? 5.091 -15.555 -7.912 1.00 96.81 449 THR A C 1
ATOM 3604 O O . THR A 1 449 ? 5.478 -15.628 -9.075 1.00 96.81 449 THR A O 1
ATOM 3607 N N . ALA A 1 450 ? 5.672 -14.733 -7.039 1.00 96.75 450 ALA A N 1
ATOM 3608 C CA . ALA A 1 450 ? 6.818 -13.895 -7.383 1.00 96.75 450 ALA A CA 1
ATOM 3609 C C . ALA A 1 450 ? 8.059 -14.740 -7.723 1.00 96.75 450 ALA A C 1
ATOM 3611 O O . ALA A 1 450 ? 8.344 -15.756 -7.075 1.00 96.75 450 ALA A O 1
ATOM 3612 N N . VAL A 1 451 ? 8.836 -14.289 -8.709 1.00 96.75 451 VAL A N 1
ATOM 3613 C CA . VAL A 1 451 ? 10.119 -14.898 -9.098 1.00 96.75 451 VAL A CA 1
ATOM 3614 C C . VAL A 1 451 ? 11.281 -13.938 -8.885 1.00 96.75 451 VAL A C 1
ATOM 3616 O O . VAL A 1 451 ? 11.103 -12.731 -8.743 1.00 96.75 451 VAL A O 1
ATOM 3619 N N . SER A 1 452 ? 12.494 -14.482 -8.840 1.00 95.94 452 SER A N 1
ATOM 3620 C CA . SER A 1 452 ? 13.704 -13.693 -8.628 1.00 95.94 452 SER A CA 1
ATOM 3621 C C . SER A 1 452 ? 13.955 -12.748 -9.802 1.00 95.94 452 SER A C 1
ATOM 3623 O O . SER A 1 452 ? 14.073 -13.186 -10.948 1.00 95.94 452 SER A O 1
ATOM 3625 N N . VAL A 1 453 ? 14.142 -11.467 -9.486 1.00 95.19 453 VAL A N 1
ATOM 3626 C CA . VAL A 1 453 ? 14.577 -10.426 -10.423 1.00 95.19 453 VAL A CA 1
ATOM 3627 C C . VAL A 1 453 ? 15.889 -9.830 -9.917 1.00 95.19 453 VAL A C 1
ATOM 3629 O O . VAL A 1 453 ? 16.056 -9.627 -8.718 1.00 95.19 453 VAL A O 1
ATOM 3632 N N . SER A 1 454 ? 16.839 -9.577 -10.814 1.00 90.50 454 SER A N 1
ATOM 3633 C CA . SER A 1 454 ? 18.093 -8.887 -10.512 1.00 90.50 454 SER A CA 1
ATOM 3634 C C . SER A 1 454 ? 18.305 -7.757 -11.509 1.00 90.50 454 SER A C 1
ATOM 3636 O O . SER A 1 454 ? 18.307 -7.980 -12.718 1.00 90.50 454 SER A O 1
ATOM 3638 N N . TYR A 1 455 ? 18.434 -6.542 -10.987 1.00 86.69 455 TYR A N 1
ATOM 3639 C CA . TYR A 1 455 ? 18.648 -5.308 -11.736 1.00 86.69 455 TYR A CA 1
ATOM 3640 C C . TYR A 1 455 ? 19.172 -4.231 -10.760 1.00 86.69 455 TYR A C 1
ATOM 3642 O O . TYR A 1 455 ? 19.109 -4.445 -9.544 1.00 86.69 455 TYR A O 1
ATOM 3650 N N . PRO A 1 456 ? 19.718 -3.100 -11.242 1.00 78.94 456 PRO A N 1
ATOM 3651 C CA . PRO A 1 456 ? 20.126 -2.005 -10.370 1.00 78.94 456 PRO A CA 1
ATOM 3652 C C . PRO A 1 456 ? 18.873 -1.280 -9.864 1.00 78.94 456 PRO A C 1
ATOM 3654 O O . PRO A 1 456 ? 18.324 -0.422 -10.556 1.00 78.94 456 PRO A O 1
ATOM 3657 N N . GLU A 1 457 ? 18.388 -1.684 -8.689 1.00 84.62 457 GLU A N 1
ATOM 3658 C CA . GLU A 1 457 ? 17.261 -1.031 -8.019 1.00 84.62 457 GLU A CA 1
ATOM 3659 C C . GLU A 1 457 ? 17.572 0.446 -7.710 1.00 84.62 457 GLU A C 1
ATOM 3661 O O . GLU A 1 457 ? 18.727 0.787 -7.441 1.00 84.62 457 GLU A O 1
ATOM 3666 N N . PRO A 1 458 ? 16.562 1.330 -7.708 1.00 85.25 458 PRO A N 1
ATOM 3667 C CA . PRO A 1 458 ? 16.766 2.739 -7.398 1.00 85.25 458 PRO A CA 1
ATOM 3668 C C . PRO A 1 458 ? 17.058 2.942 -5.902 1.00 85.25 458 PRO A C 1
ATOM 3670 O O . PRO A 1 458 ? 16.227 2.619 -5.056 1.00 85.25 458 PRO A O 1
ATOM 3673 N N . GLU A 1 459 ? 18.220 3.507 -5.560 1.00 75.31 459 GLU A N 1
ATOM 3674 C CA . GLU A 1 459 ? 18.632 3.734 -4.160 1.00 75.31 459 GLU A CA 1
ATOM 3675 C C . GLU A 1 459 ? 17.780 4.817 -3.467 1.00 75.31 459 GLU A C 1
ATOM 3677 O O . GLU A 1 459 ? 17.354 4.664 -2.320 1.00 75.31 459 GLU A O 1
ATOM 3682 N N . ASP A 1 460 ? 17.476 5.900 -4.181 1.00 79.12 460 ASP A N 1
ATOM 3683 C CA . ASP A 1 460 ? 16.680 7.043 -3.714 1.00 79.12 460 ASP A CA 1
ATOM 3684 C C . ASP A 1 460 ? 15.204 6.964 -4.145 1.00 79.12 460 ASP A C 1
ATOM 3686 O O . ASP A 1 460 ? 14.466 7.950 -4.106 1.00 79.12 460 ASP A O 1
ATOM 3690 N N . GLY A 1 461 ? 14.777 5.781 -4.587 1.00 87.88 461 GLY A N 1
ATOM 3691 C CA . GLY A 1 461 ? 13.412 5.512 -5.001 1.00 87.88 461 GLY A CA 1
ATOM 3692 C C . GLY A 1 461 ? 12.997 6.126 -6.347 1.00 87.88 461 GLY A C 1
ATOM 3693 O O . GLY A 1 461 ? 11.838 5.946 -6.729 1.00 87.88 461 GLY A O 1
ATOM 3694 N N . LYS A 1 462 ? 13.885 6.791 -7.101 1.00 89.81 462 LYS A N 1
ATOM 3695 C CA . LYS A 1 462 ? 13.602 7.255 -8.473 1.00 89.81 462 LYS A CA 1
ATOM 3696 C C . LYS A 1 462 ? 14.328 6.395 -9.503 1.00 89.81 462 LYS A C 1
ATOM 3698 O O . LYS A 1 462 ? 15.518 6.135 -9.387 1.00 89.81 462 LYS A O 1
ATOM 3703 N N . GLY A 1 463 ? 13.618 5.968 -10.540 1.00 90.12 463 GLY A N 1
ATOM 3704 C CA . GLY A 1 463 ? 14.167 5.155 -11.618 1.00 90.12 463 GLY A CA 1
ATOM 3705 C C . GLY A 1 463 ? 13.272 3.992 -12.016 1.00 90.12 463 GLY A C 1
ATOM 3706 O O . GLY A 1 463 ? 12.057 4.002 -11.804 1.00 90.12 463 GLY A O 1
ATOM 3707 N N . LEU A 1 464 ? 13.904 2.993 -12.626 1.00 92.31 464 LEU A N 1
ATOM 3708 C CA . LEU A 1 464 ? 13.255 1.776 -13.091 1.00 92.31 464 LEU A CA 1
ATOM 3709 C C . LEU A 1 464 ? 12.862 0.883 -11.914 1.00 92.31 464 LEU A C 1
ATOM 3711 O O . LEU A 1 464 ? 13.667 0.610 -11.030 1.00 92.31 464 LEU A O 1
ATOM 3715 N N . TYR A 1 465 ? 11.665 0.328 -11.990 1.00 96.56 465 TYR A N 1
ATOM 3716 C CA . TYR A 1 465 ? 11.194 -0.744 -11.134 1.00 96.56 465 TYR A CA 1
ATOM 3717 C C . TYR A 1 465 ? 10.743 -1.933 -11.965 1.00 96.56 465 TYR A C 1
ATOM 3719 O O . TYR A 1 465 ? 10.254 -1.769 -13.088 1.00 96.56 465 TYR A O 1
ATOM 3727 N N . VAL A 1 466 ? 10.900 -3.129 -11.397 1.00 95.62 466 VAL A N 1
ATOM 3728 C CA . VAL A 1 466 ? 10.528 -4.380 -12.053 1.00 95.62 466 VAL A CA 1
ATOM 3729 C C . VAL A 1 466 ? 9.907 -5.340 -11.047 1.00 95.62 466 VAL A C 1
ATOM 3731 O O . VAL A 1 466 ? 10.505 -5.646 -10.018 1.00 95.62 466 VAL A O 1
ATOM 3734 N N . GLN A 1 467 ? 8.742 -5.885 -11.384 1.00 96.12 467 GLN A N 1
ATOM 3735 C CA . GLN A 1 467 ? 8.146 -7.030 -10.700 1.00 96.12 467 GLN A CA 1
ATOM 3736 C C . GLN A 1 467 ? 7.869 -8.151 -11.695 1.00 96.12 467 GLN A C 1
ATOM 3738 O O . GLN A 1 467 ? 7.344 -7.913 -12.783 1.00 96.12 467 GLN A O 1
ATOM 3743 N N . ALA A 1 468 ? 8.200 -9.379 -11.306 1.00 96.50 468 ALA A N 1
ATOM 3744 C CA . ALA A 1 468 ? 7.971 -10.571 -12.107 1.00 96.50 468 ALA A CA 1
ATOM 3745 C C . ALA A 1 468 ? 7.274 -11.646 -11.272 1.00 96.50 468 ALA A C 1
ATOM 3747 O O . ALA A 1 468 ? 7.664 -11.913 -10.133 1.00 96.50 468 ALA A O 1
ATOM 3748 N N . ALA A 1 469 ? 6.272 -12.285 -11.863 1.00 96.94 469 ALA A N 1
ATOM 3749 C CA . ALA A 1 469 ? 5.552 -13.393 -11.256 1.00 96.94 469 ALA A CA 1
ATOM 3750 C C . ALA A 1 469 ? 5.209 -14.464 -12.298 1.00 96.94 469 ALA A C 1
ATOM 3752 O O . ALA A 1 469 ? 5.159 -14.180 -13.498 1.00 96.94 469 ALA A O 1
ATOM 3753 N N . ILE A 1 470 ? 4.992 -15.690 -11.833 1.00 95.31 470 ILE A N 1
ATOM 3754 C CA . ILE A 1 470 ? 4.714 -16.877 -12.640 1.00 95.31 470 ILE A CA 1
ATOM 3755 C C . ILE A 1 470 ? 3.587 -17.697 -12.008 1.00 95.31 470 ILE A C 1
ATOM 3757 O O . ILE A 1 470 ? 3.616 -17.967 -10.812 1.00 95.31 470 ILE A O 1
ATOM 3761 N N . ASP A 1 471 ? 2.642 -18.146 -12.823 1.00 93.50 471 ASP A N 1
ATOM 3762 C CA . ASP A 1 471 ? 1.667 -19.178 -12.470 1.00 93.50 471 ASP A CA 1
ATOM 3763 C C . ASP A 1 471 ? 1.814 -20.366 -13.427 1.00 93.50 471 ASP A C 1
ATOM 3765 O O . ASP A 1 471 ? 2.740 -20.428 -14.233 1.00 93.50 471 ASP A O 1
ATOM 3769 N N . HIS A 1 472 ? 0.927 -21.354 -13.327 1.00 89.88 472 HIS A N 1
ATOM 3770 C CA . HIS A 1 472 ? 0.952 -22.525 -14.207 1.00 89.88 472 HIS A CA 1
ATOM 3771 C C . HIS A 1 472 ? 0.702 -22.189 -15.691 1.00 89.88 472 HIS A C 1
ATOM 3773 O O . HIS A 1 472 ? 1.094 -22.956 -16.567 1.00 89.88 472 HIS A O 1
ATOM 3779 N N . ASP A 1 473 ? 0.065 -21.054 -15.973 1.00 89.56 473 ASP A N 1
ATOM 3780 C CA . ASP A 1 473 ? -0.455 -20.671 -17.284 1.00 89.56 473 ASP A CA 1
ATOM 3781 C C . ASP A 1 473 ? 0.023 -19.295 -17.774 1.00 89.56 473 ASP A C 1
ATOM 3783 O O . ASP A 1 473 ? -0.309 -18.904 -18.892 1.00 89.56 473 ASP A O 1
ATOM 3787 N N . LYS A 1 474 ? 0.810 -18.547 -16.989 1.00 92.44 474 LYS A N 1
ATOM 3788 C CA . LYS A 1 474 ? 1.333 -17.236 -17.406 1.00 92.44 474 LYS A CA 1
ATOM 3789 C C . LYS A 1 474 ? 2.616 -16.824 -16.680 1.00 92.44 474 LYS A C 1
ATOM 3791 O O . LYS A 1 474 ? 2.802 -17.127 -15.503 1.00 92.44 474 LYS A O 1
ATOM 3796 N N . ILE A 1 475 ? 3.456 -16.034 -17.355 1.00 94.00 475 ILE A N 1
ATOM 3797 C CA . ILE A 1 475 ? 4.428 -15.120 -16.725 1.00 94.00 475 ILE A CA 1
ATOM 3798 C C . ILE A 1 475 ? 3.884 -13.709 -16.850 1.00 94.00 475 ILE A C 1
ATOM 3800 O O . ILE A 1 475 ? 3.447 -13.297 -17.923 1.00 94.00 475 ILE A O 1
ATOM 3804 N N . THR A 1 476 ? 3.986 -12.930 -15.784 1.00 95.81 476 THR A N 1
ATOM 3805 C CA . THR A 1 476 ? 3.681 -11.502 -15.824 1.00 95.81 476 THR A CA 1
ATOM 3806 C C . THR A 1 476 ? 4.888 -10.687 -15.403 1.00 95.81 476 THR A C 1
ATOM 3808 O O . THR A 1 476 ? 5.479 -10.954 -14.358 1.00 95.81 476 THR A O 1
ATOM 3811 N N . LEU A 1 477 ? 5.215 -9.668 -16.192 1.00 95.94 477 LEU A N 1
ATOM 3812 C CA . LEU A 1 477 ? 6.258 -8.690 -15.914 1.00 95.94 477 LEU A CA 1
ATOM 3813 C C . LEU A 1 477 ? 5.609 -7.308 -15.861 1.00 95.94 477 LEU A C 1
ATOM 3815 O O . LEU A 1 477 ? 4.890 -6.931 -16.786 1.00 95.94 477 LEU A O 1
ATOM 3819 N N . LEU A 1 478 ? 5.849 -6.562 -14.792 1.00 96.88 478 LEU A N 1
ATOM 3820 C CA . LEU A 1 478 ? 5.410 -5.180 -14.641 1.00 96.88 478 LEU A CA 1
ATOM 3821 C C . LEU A 1 478 ? 6.646 -4.305 -14.472 1.00 96.88 478 LEU A C 1
ATOM 3823 O O . LEU A 1 478 ? 7.469 -4.550 -13.592 1.00 96.88 478 LEU A O 1
ATOM 3827 N N . PHE A 1 479 ? 6.762 -3.298 -15.327 1.00 95.94 479 PHE A N 1
ATOM 3828 C CA . PHE A 1 479 ? 7.843 -2.328 -15.320 1.00 95.94 479 PHE A CA 1
ATOM 3829 C C . PHE A 1 479 ? 7.260 -0.935 -15.168 1.00 95.94 479 PHE A C 1
ATOM 3831 O O . PHE A 1 479 ? 6.230 -0.624 -15.768 1.00 95.94 479 PHE A O 1
ATOM 3838 N N . TRP A 1 480 ? 7.930 -0.072 -14.420 1.00 96.94 480 TRP A N 1
ATOM 3839 C CA . TRP A 1 480 ? 7.586 1.343 -14.403 1.00 96.94 480 TRP A CA 1
ATOM 3840 C C . TRP A 1 480 ? 8.811 2.200 -14.122 1.00 96.94 480 TRP A C 1
ATOM 3842 O O . TRP A 1 480 ? 9.808 1.720 -13.587 1.00 96.94 480 TRP A O 1
ATOM 3852 N N . ASN A 1 481 ? 8.749 3.466 -14.521 1.00 94.56 481 ASN A N 1
ATOM 3853 C CA . ASN A 1 481 ? 9.832 4.422 -14.326 1.00 94.56 481 ASN A CA 1
ATOM 3854 C C . ASN A 1 481 ? 9.335 5.606 -13.504 1.00 94.56 481 ASN A C 1
ATOM 3856 O O . ASN A 1 481 ? 8.676 6.491 -14.045 1.00 94.56 481 ASN A O 1
ATOM 3860 N N . TYR A 1 482 ? 9.638 5.628 -12.210 1.00 95.75 482 TYR A N 1
ATOM 3861 C CA . TYR A 1 482 ? 9.234 6.731 -11.346 1.00 95.75 482 TYR A CA 1
ATOM 3862 C C . TYR A 1 482 ? 10.277 7.840 -11.349 1.00 95.75 482 TYR A C 1
ATOM 3864 O O . TYR A 1 482 ? 11.419 7.617 -10.960 1.00 95.75 482 TYR A O 1
ATOM 3872 N N . GLN A 1 483 ? 9.884 9.046 -11.748 1.00 90.69 483 GLN A N 1
ATOM 3873 C CA . GLN A 1 483 ? 10.790 10.197 -11.820 1.00 90.69 483 GLN A CA 1
ATOM 3874 C C . GLN A 1 483 ? 10.299 11.396 -11.010 1.00 90.69 483 GLN A C 1
ATOM 3876 O O . GLN A 1 483 ? 11.008 12.399 -10.915 1.00 90.69 483 GLN A O 1
ATOM 3881 N N . GLN A 1 484 ? 9.104 11.317 -10.412 1.00 91.31 484 GLN A N 1
ATOM 3882 C CA . GLN A 1 484 ? 8.422 12.473 -9.832 1.00 91.31 484 GLN A CA 1
ATOM 3883 C C . GLN A 1 484 ? 8.322 13.592 -10.890 1.00 91.31 484 GLN A C 1
ATOM 3885 O O . GLN A 1 484 ? 7.637 13.403 -11.892 1.00 91.31 484 GLN A O 1
ATOM 3890 N N . MET A 1 485 ? 9.016 14.721 -10.721 1.00 87.75 485 MET A N 1
ATOM 3891 C CA . MET A 1 485 ? 9.039 15.823 -11.698 1.00 87.75 485 MET A CA 1
ATOM 3892 C C . MET A 1 485 ? 10.203 15.726 -12.695 1.00 87.75 485 MET A C 1
ATOM 3894 O O . MET A 1 485 ? 10.313 16.544 -13.609 1.00 87.75 485 MET A O 1
ATOM 3898 N N . GLY A 1 486 ? 11.082 14.738 -12.518 1.00 83.31 486 GLY A N 1
ATOM 3899 C CA . GLY A 1 486 ? 12.170 14.437 -13.437 1.00 83.31 486 GLY A CA 1
ATOM 3900 C C . GLY A 1 486 ? 11.658 13.989 -14.806 1.00 83.31 486 GLY A C 1
ATOM 3901 O O . GLY A 1 486 ? 10.554 13.465 -14.947 1.00 83.31 486 GLY A O 1
ATOM 3902 N N . ARG A 1 487 ? 12.490 14.195 -15.829 1.00 78.50 487 ARG A N 1
ATOM 3903 C CA . ARG A 1 487 ? 12.171 13.883 -17.233 1.00 78.50 487 ARG A CA 1
ATOM 3904 C C . ARG A 1 487 ? 13.083 12.808 -17.823 1.00 78.50 487 ARG A C 1
ATOM 3906 O O . ARG A 1 487 ? 13.254 12.730 -19.033 1.00 78.50 487 ARG A O 1
ATOM 3913 N N . HIS A 1 488 ? 13.680 11.980 -16.971 1.00 77.25 488 HIS A N 1
ATOM 3914 C CA . HIS A 1 488 ? 14.596 10.938 -17.419 1.00 77.25 488 HIS A CA 1
ATOM 3915 C C . HIS A 1 488 ? 13.834 9.688 -17.846 1.00 77.25 488 HIS A C 1
ATOM 3917 O O . HIS A 1 488 ? 13.129 9.061 -17.053 1.00 77.25 488 HIS A O 1
ATOM 3923 N N . ALA A 1 489 ? 13.972 9.325 -19.114 1.00 77.88 489 ALA A N 1
ATOM 3924 C CA . ALA A 1 489 ? 13.540 8.025 -19.597 1.00 77.88 489 ALA A CA 1
ATOM 3925 C C . ALA A 1 489 ? 14.552 6.956 -19.161 1.00 77.88 489 ALA A C 1
ATOM 3927 O O . ALA A 1 489 ? 15.712 7.269 -18.901 1.00 77.88 489 ALA A O 1
ATOM 3928 N N . VAL A 1 490 ? 14.144 5.692 -19.105 1.00 79.00 490 VAL A N 1
ATOM 3929 C CA . VAL A 1 490 ? 15.040 4.568 -18.797 1.00 79.00 490 VAL A CA 1
ATOM 3930 C C . VAL A 1 490 ? 14.957 3.511 -19.889 1.00 79.00 490 VAL A C 1
ATOM 3932 O O . VAL A 1 490 ? 13.894 3.282 -20.458 1.00 79.00 490 VAL A O 1
ATOM 3935 N N . ALA A 1 491 ? 16.075 2.853 -20.174 1.00 77.38 491 ALA A N 1
ATOM 3936 C CA . ALA A 1 491 ? 16.154 1.748 -21.115 1.00 77.38 491 ALA A CA 1
ATOM 3937 C C . ALA A 1 491 ? 16.965 0.594 -20.516 1.00 77.38 491 ALA A C 1
ATOM 3939 O O . ALA A 1 491 ? 18.065 0.794 -20.010 1.00 77.38 491 ALA A O 1
ATOM 3940 N N . ALA A 1 492 ? 16.464 -0.633 -20.577 1.00 74.81 492 ALA A N 1
ATOM 3941 C CA . ALA A 1 492 ? 17.157 -1.791 -20.021 1.00 74.81 492 ALA A CA 1
ATOM 3942 C C . ALA A 1 492 ? 16.939 -3.035 -20.878 1.00 74.81 492 ALA A C 1
ATOM 3944 O O . ALA A 1 492 ? 15.846 -3.274 -21.388 1.00 74.81 492 ALA A O 1
ATOM 3945 N N . ARG A 1 493 ? 17.984 -3.854 -21.022 1.00 83.06 493 ARG A N 1
ATOM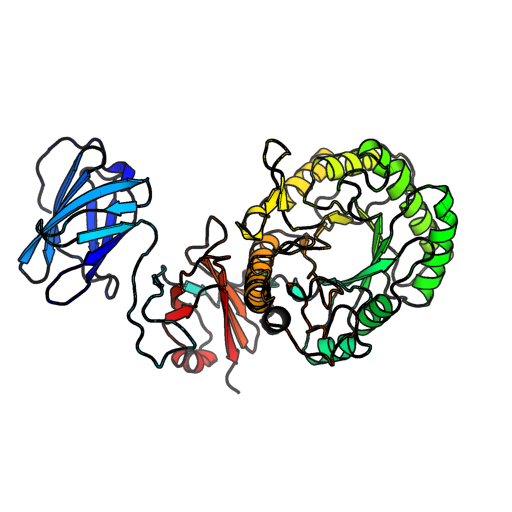 3946 C CA . ARG A 1 493 ? 17.869 -5.155 -21.688 1.00 83.06 493 ARG A CA 1
ATOM 3947 C C . ARG A 1 493 ? 17.117 -6.125 -20.779 1.00 83.06 493 ARG A C 1
ATOM 3949 O O . ARG A 1 493 ? 17.487 -6.251 -19.617 1.00 83.06 493 ARG A O 1
ATOM 3956 N N . LEU A 1 494 ? 16.117 -6.824 -21.304 1.00 85.50 494 LEU A N 1
ATOM 3957 C CA . LEU A 1 494 ? 15.394 -7.878 -20.594 1.00 85.50 494 LEU A CA 1
ATOM 3958 C C . LEU A 1 494 ? 15.989 -9.248 -20.935 1.00 85.50 494 LEU A C 1
ATOM 3960 O O . LEU A 1 494 ? 16.099 -9.614 -22.105 1.00 85.50 494 LEU A O 1
ATOM 3964 N N . GLU A 1 495 ? 16.336 -10.024 -19.911 1.00 89.94 495 GLU A N 1
ATOM 3965 C CA . GLU A 1 495 ? 16.767 -11.413 -20.050 1.00 89.94 495 GLU A CA 1
ATOM 3966 C C . GLU A 1 495 ? 15.925 -12.325 -19.153 1.00 89.94 495 GLU A C 1
ATOM 3968 O O . GLU A 1 495 ? 15.976 -12.248 -17.924 1.00 89.94 495 GLU A O 1
ATOM 3973 N N . LEU A 1 496 ? 15.170 -13.228 -19.782 1.00 91.12 496 LEU A N 1
ATOM 3974 C CA . LEU A 1 496 ? 14.399 -14.270 -19.106 1.00 91.12 496 LEU A CA 1
ATOM 3975 C C . LEU A 1 496 ? 15.209 -15.572 -19.100 1.00 91.12 496 LEU A C 1
ATOM 3977 O O . LEU A 1 496 ? 15.586 -16.086 -20.153 1.00 91.12 496 LEU A O 1
ATOM 3981 N N . LYS A 1 497 ? 15.484 -16.111 -17.911 1.00 91.19 497 LYS A N 1
ATOM 3982 C CA . LYS A 1 497 ? 16.238 -17.354 -17.697 1.00 91.19 497 LYS A CA 1
ATOM 3983 C C . LYS A 1 497 ? 15.335 -18.465 -17.180 1.00 91.19 497 LYS A C 1
ATOM 3985 O O . LYS A 1 497 ? 14.340 -18.206 -16.504 1.00 91.19 497 LYS A O 1
ATOM 3990 N N . ASN A 1 498 ? 15.731 -19.705 -17.478 1.00 90.81 498 ASN A N 1
ATOM 3991 C CA . ASN A 1 498 ? 15.083 -20.932 -17.001 1.00 90.81 498 ASN A CA 1
ATOM 3992 C C . ASN A 1 498 ? 13.571 -20.961 -17.261 1.00 90.81 498 ASN A C 1
ATOM 3994 O O . ASN A 1 498 ? 12.779 -21.388 -16.424 1.00 90.81 498 ASN A O 1
ATOM 3998 N N . VAL A 1 499 ? 13.177 -20.464 -18.430 1.00 88.38 499 VAL A N 1
ATOM 3999 C CA . VAL A 1 499 ? 11.786 -20.442 -18.864 1.00 88.38 499 VAL A CA 1
ATOM 4000 C C . VAL A 1 499 ? 11.373 -21.852 -19.309 1.00 88.38 499 VAL A C 1
ATOM 4002 O O . VAL A 1 499 ? 12.117 -22.460 -20.091 1.00 88.38 499 VAL A O 1
ATOM 4005 N N . PRO A 1 500 ? 10.192 -22.345 -18.884 1.00 85.12 500 PRO A N 1
ATOM 4006 C CA . PRO A 1 500 ? 9.579 -23.552 -19.434 1.00 85.12 500 PRO A CA 1
ATOM 4007 C C . PRO A 1 500 ? 9.610 -23.600 -20.970 1.00 85.12 500 PRO A C 1
ATOM 4009 O O . PRO A 1 500 ? 9.414 -22.588 -21.653 1.00 85.12 500 PRO A O 1
ATOM 4012 N N . ALA A 1 501 ? 9.892 -24.779 -21.526 1.00 86.75 501 ALA A N 1
ATOM 4013 C CA . ALA A 1 501 ? 10.132 -24.961 -22.960 1.00 86.75 501 ALA A CA 1
ATOM 4014 C C . ALA A 1 501 ? 8.920 -24.545 -23.810 1.00 86.75 501 ALA A C 1
ATOM 4016 O O . ALA A 1 501 ? 9.073 -23.950 -24.877 1.00 86.75 501 ALA A O 1
ATOM 4017 N N . GLU A 1 502 ? 7.720 -24.797 -23.298 1.00 85.44 502 GLU A N 1
ATOM 4018 C CA . GLU A 1 502 ? 6.435 -24.431 -23.885 1.00 85.44 502 GLU A CA 1
ATOM 4019 C C . GLU A 1 502 ? 6.256 -22.915 -24.097 1.00 85.44 502 GLU A C 1
ATOM 4021 O O . GLU A 1 502 ? 5.455 -22.507 -24.940 1.00 85.44 502 GLU A O 1
ATOM 4026 N N . TRP A 1 503 ? 7.011 -22.067 -23.388 1.00 87.88 503 TRP A N 1
ATOM 4027 C CA . TRP A 1 503 ? 6.882 -20.603 -23.445 1.00 87.88 503 TRP A CA 1
ATOM 4028 C C . TRP A 1 503 ? 7.990 -19.922 -24.253 1.00 87.88 503 TRP A C 1
ATOM 4030 O O . TRP A 1 503 ? 7.878 -18.743 -24.589 1.00 87.88 503 TRP A O 1
ATOM 4040 N N . GLN A 1 504 ? 9.039 -20.661 -24.630 1.00 84.31 504 GLN A N 1
ATOM 4041 C CA . GLN A 1 504 ? 10.206 -20.136 -25.355 1.00 84.31 504 GLN A CA 1
ATOM 4042 C C . GLN A 1 504 ? 9.820 -19.388 -26.636 1.00 84.31 504 GLN A C 1
ATOM 4044 O O . GLN A 1 504 ? 10.376 -18.340 -26.952 1.00 84.31 504 GLN A O 1
ATOM 4049 N N . ALA A 1 505 ? 8.821 -19.892 -27.361 1.00 84.50 505 ALA A N 1
ATOM 4050 C CA . ALA A 1 505 ? 8.389 -19.272 -28.603 1.00 84.50 505 ALA A CA 1
ATOM 4051 C C . ALA A 1 505 ? 7.579 -17.980 -28.401 1.00 84.50 505 ALA A C 1
ATOM 4053 O O . ALA A 1 505 ? 7.643 -17.103 -29.258 1.00 84.50 505 ALA A O 1
ATOM 4054 N N . ALA A 1 506 ? 6.840 -17.849 -27.292 1.00 84.69 506 ALA A N 1
ATOM 4055 C CA . ALA A 1 506 ? 6.197 -16.584 -26.929 1.00 84.69 506 ALA A CA 1
ATOM 4056 C C . ALA A 1 506 ? 7.256 -15.551 -26.511 1.00 84.69 506 ALA A C 1
ATOM 4058 O O . ALA A 1 506 ? 7.190 -14.389 -26.897 1.00 84.69 506 ALA A O 1
ATOM 4059 N N . ILE A 1 507 ? 8.292 -15.996 -25.798 1.00 85.06 507 ILE A N 1
ATOM 4060 C CA . ILE A 1 507 ? 9.393 -15.139 -25.347 1.00 85.06 507 ILE A CA 1
ATOM 4061 C C . ILE A 1 507 ? 10.277 -14.646 -26.483 1.00 85.06 507 ILE A C 1
ATOM 4063 O O . ILE A 1 507 ? 10.724 -13.505 -26.443 1.00 85.06 507 ILE A O 1
ATOM 4067 N N . ALA A 1 508 ? 10.479 -15.452 -27.524 1.00 81.75 508 ALA A N 1
ATOM 4068 C CA . ALA A 1 508 ? 11.218 -15.032 -28.712 1.00 81.75 508 ALA A CA 1
ATOM 4069 C C . ALA A 1 508 ? 10.583 -13.829 -29.441 1.00 81.75 508 ALA A C 1
ATOM 4071 O O . ALA A 1 508 ? 11.254 -13.192 -30.247 1.00 81.75 508 ALA A O 1
ATOM 4072 N N . GLN A 1 509 ? 9.307 -13.524 -29.174 1.00 81.12 509 GLN A N 1
ATOM 4073 C CA . GLN A 1 509 ? 8.596 -12.371 -29.736 1.00 81.12 509 GLN A CA 1
ATOM 4074 C C . GLN A 1 509 ? 8.641 -11.132 -28.831 1.00 81.12 509 GLN A C 1
ATOM 4076 O O . GLN A 1 509 ? 8.160 -10.072 -29.226 1.00 81.12 509 GLN A O 1
ATOM 4081 N N . LEU A 1 510 ? 9.184 -11.248 -27.616 1.00 80.56 510 LEU A N 1
ATOM 4082 C CA . LEU A 1 510 ? 9.252 -10.132 -26.682 1.00 80.56 510 LEU A CA 1
ATOM 4083 C C . LEU A 1 510 ? 10.362 -9.150 -27.065 1.00 80.56 510 LEU A C 1
ATOM 4085 O O . LEU A 1 510 ? 11.399 -9.557 -27.599 1.00 80.56 510 LEU A O 1
ATOM 4089 N N . PRO A 1 511 ? 10.192 -7.861 -26.729 1.00 74.88 511 PRO A N 1
ATOM 4090 C CA . PRO A 1 511 ? 11.262 -6.890 -26.877 1.00 74.88 511 PRO A CA 1
ATOM 4091 C C . PRO A 1 511 ? 12.466 -7.302 -26.025 1.00 74.88 511 PRO A C 1
ATOM 4093 O O . PRO A 1 511 ? 12.351 -7.579 -24.829 1.00 74.88 511 PRO A O 1
ATOM 4096 N N . THR A 1 512 ? 13.652 -7.295 -26.632 1.00 74.44 512 THR A N 1
ATOM 4097 C CA . THR A 1 512 ? 14.912 -7.527 -25.912 1.00 74.44 512 THR A CA 1
ATOM 4098 C C . THR A 1 512 ? 15.318 -6.326 -25.064 1.00 74.44 512 THR A C 1
ATOM 4100 O O . THR A 1 512 ? 16.113 -6.472 -24.138 1.00 74.44 512 THR A O 1
ATOM 4103 N N . THR A 1 513 ? 14.783 -5.145 -25.375 1.00 77.69 513 THR A N 1
ATOM 4104 C CA . THR A 1 513 ? 15.046 -3.886 -24.676 1.00 77.69 513 THR A CA 1
ATOM 4105 C C . THR A 1 513 ? 13.722 -3.257 -24.276 1.00 77.69 513 THR A C 1
ATOM 4107 O O . THR A 1 513 ? 12.867 -3.013 -25.121 1.00 77.69 513 THR A O 1
ATOM 4110 N N . ILE A 1 514 ? 13.567 -2.974 -22.990 1.00 82.62 514 ILE A N 1
ATOM 4111 C CA . ILE A 1 514 ? 12.445 -2.219 -22.443 1.00 82.62 514 ILE A CA 1
ATOM 4112 C C . ILE A 1 514 ? 12.866 -0.760 -22.366 1.00 82.62 514 ILE A C 1
ATOM 4114 O O . ILE A 1 514 ? 13.876 -0.458 -21.733 1.00 82.62 514 ILE A O 1
ATOM 4118 N N . VAL A 1 515 ? 12.094 0.130 -22.983 1.00 80.12 515 VAL A N 1
ATOM 4119 C CA . VAL A 1 515 ? 12.237 1.582 -22.844 1.00 80.12 515 VAL A CA 1
ATOM 4120 C C . VAL A 1 515 ? 10.992 2.120 -22.150 1.00 80.12 515 VAL A C 1
ATOM 4122 O O . VAL A 1 515 ? 9.879 1.708 -22.469 1.00 80.12 515 VAL A O 1
ATOM 4125 N N . LEU A 1 516 ? 11.180 2.998 -21.170 1.00 86.12 516 LEU A N 1
ATOM 4126 C CA . LEU A 1 516 ? 10.106 3.624 -20.408 1.00 86.12 516 LEU A CA 1
ATOM 4127 C C . LEU A 1 516 ? 10.338 5.128 -20.334 1.00 86.12 516 LEU A C 1
ATOM 4129 O O . LEU A 1 516 ? 11.355 5.589 -19.807 1.00 86.12 516 LEU A O 1
ATOM 4133 N N . ALA A 1 517 ? 9.356 5.891 -20.801 1.00 82.56 517 ALA A N 1
ATOM 4134 C CA . ALA A 1 517 ? 9.289 7.328 -20.583 1.00 82.56 517 ALA A CA 1
ATOM 4135 C C . ALA A 1 517 ? 9.210 7.666 -19.074 1.00 82.56 517 ALA A C 1
ATOM 4137 O O . ALA A 1 517 ? 8.908 6.786 -18.253 1.00 82.56 517 ALA A O 1
ATOM 4138 N N . PRO A 1 518 ? 9.480 8.917 -18.671 1.00 83.75 518 PRO A N 1
ATOM 4139 C CA . PRO A 1 518 ? 9.292 9.358 -17.290 1.00 83.75 518 PRO A CA 1
ATOM 4140 C C . PRO A 1 518 ? 7.850 9.127 -16.833 1.00 83.75 518 PRO A C 1
ATOM 4142 O O . PRO A 1 518 ? 6.914 9.469 -17.550 1.00 83.75 518 PRO A O 1
ATOM 4145 N N . ASN A 1 519 ? 7.669 8.568 -15.637 1.00 89.81 519 ASN A N 1
ATOM 4146 C CA . ASN A 1 519 ? 6.358 8.268 -15.053 1.00 89.81 519 ASN A CA 1
ATOM 4147 C C . ASN A 1 519 ? 5.464 7.421 -15.976 1.00 89.81 519 ASN A C 1
ATOM 4149 O O . ASN A 1 519 ? 4.272 7.680 -16.116 1.00 89.81 519 ASN A O 1
ATOM 4153 N N . SER A 1 520 ? 6.035 6.384 -16.590 1.00 91.31 520 SER A N 1
ATOM 4154 C CA . SER A 1 520 ? 5.296 5.424 -17.417 1.00 91.31 520 SER A CA 1
ATOM 4155 C C . SER A 1 520 ? 5.284 4.024 -16.803 1.00 91.31 520 SER A C 1
ATOM 4157 O O . SER A 1 520 ? 6.147 3.677 -15.993 1.00 91.31 520 SER A O 1
ATOM 4159 N N . ILE A 1 521 ? 4.286 3.226 -17.192 1.00 94.94 521 ILE A N 1
ATOM 4160 C CA . ILE A 1 521 ? 4.069 1.847 -16.741 1.00 94.94 521 ILE A CA 1
ATOM 4161 C C . ILE A 1 521 ? 3.914 0.959 -17.976 1.00 94.94 521 ILE A C 1
ATOM 4163 O O . ILE A 1 521 ? 3.146 1.278 -18.883 1.00 94.94 521 ILE A O 1
ATOM 4167 N N . ARG A 1 522 ? 4.579 -0.196 -17.982 1.00 93.31 522 ARG A N 1
ATOM 4168 C CA . ARG A 1 522 ? 4.450 -1.230 -19.010 1.00 93.31 522 ARG A CA 1
ATOM 4169 C C . ARG A 1 522 ? 4.226 -2.589 -18.367 1.00 93.31 522 ARG A C 1
ATOM 4171 O O . ARG A 1 522 ? 4.921 -2.960 -17.429 1.00 93.31 522 ARG A O 1
ATOM 4178 N N . GLN A 1 523 ? 3.292 -3.358 -18.914 1.00 94.19 523 GLN A N 1
ATOM 4179 C CA . GLN A 1 523 ? 3.041 -4.733 -18.497 1.00 94.19 523 GLN A CA 1
ATOM 4180 C C . GLN A 1 523 ? 3.231 -5.679 -19.680 1.00 94.19 523 GLN A C 1
ATOM 4182 O O . GLN A 1 523 ? 2.758 -5.394 -20.779 1.00 94.19 523 GLN A O 1
ATOM 4187 N N . LEU A 1 524 ? 3.889 -6.808 -19.437 1.00 92.69 524 LEU A N 1
ATOM 4188 C CA . LEU A 1 524 ? 3.940 -7.946 -20.348 1.00 92.69 524 LEU A CA 1
ATOM 4189 C C . LEU A 1 524 ? 3.251 -9.129 -19.669 1.00 92.69 524 LEU A C 1
ATOM 4191 O O . LEU A 1 524 ? 3.590 -9.481 -18.539 1.00 92.69 524 LEU A O 1
ATOM 4195 N N . VAL A 1 525 ? 2.294 -9.740 -20.362 1.00 91.38 525 VAL A N 1
ATOM 4196 C CA . VAL A 1 525 ? 1.649 -10.991 -19.952 1.00 91.38 525 VAL A CA 1
ATOM 4197 C C . VAL A 1 525 ? 1.987 -12.027 -21.011 1.00 91.38 525 VAL A C 1
ATOM 4199 O O . VAL A 1 525 ? 1.641 -11.863 -22.177 1.00 91.38 525 VAL A O 1
ATOM 4202 N N . ILE A 1 526 ? 2.714 -13.060 -20.607 1.00 90.00 526 ILE A N 1
ATOM 4203 C CA . ILE A 1 526 ? 3.213 -14.122 -21.473 1.00 90.00 526 ILE A CA 1
ATOM 4204 C C . ILE A 1 526 ? 2.397 -15.370 -21.132 1.00 90.00 526 ILE A C 1
ATOM 4206 O O . ILE A 1 526 ? 2.682 -16.002 -20.113 1.00 90.00 526 ILE A O 1
ATOM 4210 N N . PRO A 1 527 ? 1.362 -15.709 -21.912 1.00 84.75 527 PRO A N 1
ATOM 4211 C CA . PRO A 1 527 ? 0.561 -16.892 -21.644 1.00 84.75 527 PRO A CA 1
ATOM 4212 C C . PRO A 1 527 ? 1.353 -18.164 -21.964 1.00 84.75 527 PRO A C 1
ATOM 4214 O O . PRO A 1 527 ? 2.199 -18.184 -22.867 1.00 84.75 527 PRO A O 1
ATOM 4217 N N . SER A 1 528 ? 1.030 -19.252 -21.271 1.00 76.81 528 SER A N 1
ATOM 4218 C CA . SER A 1 528 ? 1.320 -20.584 -21.776 1.00 76.81 528 SER A CA 1
ATOM 4219 C C . SER A 1 528 ? 0.557 -20.760 -23.085 1.00 76.81 528 SER A C 1
ATOM 4221 O O . SER A 1 528 ? -0.606 -20.370 -23.195 1.00 76.81 528 SER A O 1
ATOM 4223 N N . ARG A 1 529 ? 1.226 -21.243 -24.138 1.00 66.69 529 ARG A N 1
ATOM 4224 C CA . ARG A 1 529 ? 0.546 -21.513 -25.412 1.00 66.69 529 ARG A CA 1
ATOM 4225 C C . ARG A 1 529 ? -0.678 -22.397 -25.142 1.00 66.69 529 ARG A C 1
ATOM 4227 O O . ARG A 1 529 ? -0.509 -23.469 -24.563 1.00 66.69 529 ARG A O 1
ATOM 4234 N N . GLN A 1 530 ? -1.859 -21.946 -25.573 1.00 48.81 530 GLN A N 1
ATOM 4235 C CA . GLN A 1 530 ? -2.970 -22.852 -25.869 1.00 48.81 530 GLN A CA 1
ATOM 4236 C C . GLN A 1 530 ? -2.654 -23.651 -27.129 1.00 48.81 530 GLN A C 1
ATOM 4238 O O . GLN A 1 530 ? -2.101 -23.048 -28.084 1.00 48.81 530 GLN A O 1
#

InterPro domains:
  IPR017853 Glycoside hydrolase superfamily [SSF51445] (182-428)

Organism: NCBI:txid246787

Secondary structure (DSSP, 8-state):
--PPPP---TTGGGG-EEEEEEEES-TT--EEEEEEEETTSSSPEEEEEETTEEEEEEEEEEEEEETTEEEEEEEETTEEEEEEEEESSSSEEEEEETTTEEEEEESS-B----PPTTSSS---TTPPEEE-S-EEEEEEEEEEEPP-GGGEEE--TT--TTHHHHHHHTT--EEEEEEEEETTEE-HHHHHHHHHHEEEEEEEE--SSGGGHHHHHHHHHHHHHH-TTEEEEE--S-TTSTTTT---HHHHIIIIIHHHHHHHHHHHHHH--SS--EEEEEEESS--HHHHHHHHHHHHH---TT----EEEEEESEEE-TTSSSEEETTT-GGGGTTHHHHHHHHHHHHT--TT--EEEEEE-SS-TT--S-SS-SHHHHHHHHHHHHHHHHHHTTSSSEEEPPS-S--SS-TTS-SEEESSSS-EEEEEE-HHHHHHHHHHTS-SEEEEEES---TTS-EEEEEEEE-SSEEEEEEEEE-TT---EEEEEEEEES--GGGHHHHTTS-SEEEE-TTEEEEEEEEPP-

Foldseek 3Di:
DDDDDDDDAPALVLVAAKKWKWWADDPVGIAIKIWHWQSVDVVIDIWIAHPVDRVDTWAWDDWDDDHQKIWTWTDDPNDIKIDIWGDPDSFWIWDDINNPIIMTMGPFAWDQDCDPPDPDDDDDSPFTAGEFEFKEFEQVFFPFFFDQLLQFAEEDLQDDLCLLVVCVVLLSQHQEYEAEDEQVGGSPSSLNSRLSRYQAYEYEYEDLALVCLVSLLVVVLVSCVVRVRHAEYEQHAAPVPPCPRVADLLRQCVGTQVSNLVSLLVSCVVVVRPRRHAYEDPQHADLDLSSLLSNLVVLLVDPDPSRDHQAYEYAAAFDADPVNPDTHGCLQFLLVCACSLVSSLVSCVVSVHDSLRAYENNHYWPDDDPDDPDPPDLQVLLLLGQQSVVLNCVNQSVDPRYRYYQPHCAALARQSRHQFHQPHSRRRDDGDGTSNVVSSSLSSPAATTWTDIDTPQDPRSFAKDWTWGDDPWKIKIKIWGEHSPDFYKYKHAYDYHPDDPQQVVLVVPDDRMDIYTHSDMDMDIRTRDD